Protein AF-A0A3S0JAX7-F1 (afdb_monomer)

Radius of gyration: 21.31 Å; Cα contacts (8 Å, |Δi|>4): 823; chains: 1; bounding box: 69×50×55 Å

Solvent-accessible surface area (backbone atoms only — not comparable to full-atom values): 21102 Å² total; per-residue (Å²): 128,45,33,40,36,32,31,31,74,52,94,52,44,36,32,49,53,45,54,50,56,38,47,78,67,70,33,47,42,36,38,40,28,43,90,82,58,85,58,83,87,67,61,62,89,82,48,47,76,44,74,43,71,87,46,42,70,60,46,47,54,48,42,56,72,79,53,69,55,93,81,72,36,63,38,48,38,38,44,32,70,82,25,37,41,43,25,19,41,37,15,55,78,67,73,36,67,64,44,56,35,67,33,37,52,48,40,56,27,47,55,51,44,49,53,55,32,56,78,69,72,44,55,49,65,61,66,48,65,40,38,46,92,41,50,70,72,36,53,75,57,47,76,80,56,60,71,41,27,30,38,29,51,23,40,64,56,95,69,59,73,56,44,72,18,76,43,72,68,52,42,48,56,49,49,52,53,50,30,51,43,51,73,65,60,65,82,74,74,67,56,58,42,32,32,42,27,35,58,82,75,61,54,39,32,42,40,38,25,46,50,51,38,62,52,42,60,30,31,53,36,62,48,90,73,85,60,90,44,71,30,32,40,27,35,68,62,100,56,55,74,67,31,46,49,46,40,50,52,53,49,39,53,51,30,60,77,50,53,50,56,50,46,39,32,27,32,38,31,35,36,40,96,63,42,53,25,55,70,46,59,39,80,31,47,50,52,54,60,53,48,55,32,22,28,51,6,49,68,42,51,56,61,60,43,45,53,29,48,59,74,71,39,87,69,88,80,66,94,65,92,68,62,80,33,50,17,36,37,41,45,43,45,71,84,51,95,66,97,76,80,54,93,54,69,53,76,51,74,64,90,53,42,40,34,41,38,23,56,43,78,35,79,97,66,41,26,45,25,40,43,35,41,33,40,51,87,60,83,68,56,61,56,50,56,52,51,65,74,74,105

pLDDT: mean 90.85, std 11.21, range [41.59, 98.44]

Structure (mmCIF, N/CA/C/O backbone):
data_AF-A0A3S0JAX7-F1
#
_entry.id   AF-A0A3S0JAX7-F1
#
loop_
_atom_site.group_PDB
_atom_site.id
_atom_site.type_symbol
_atom_site.label_atom_id
_atom_site.label_alt_id
_atom_site.label_comp_id
_atom_site.label_asym_id
_atom_site.label_entity_id
_atom_site.label_seq_id
_atom_site.pdbx_PDB_ins_code
_atom_site.Cartn_x
_atom_site.Cartn_y
_atom_site.Cartn_z
_atom_site.occupancy
_atom_site.B_iso_or_equiv
_atom_site.auth_seq_id
_atom_site.auth_comp_id
_atom_site.auth_asym_id
_atom_site.auth_atom_id
_atom_site.pdbx_PDB_model_num
ATOM 1 N N . MET A 1 1 ? -13.332 -3.221 27.234 1.00 86.69 1 MET A N 1
ATOM 2 C CA . MET A 1 1 ? -13.537 -2.504 25.952 1.00 86.69 1 MET A CA 1
ATOM 3 C C . MET A 1 1 ? -12.574 -3.074 24.929 1.00 86.69 1 MET A C 1
ATOM 5 O O . MET A 1 1 ? -11.534 -3.573 25.334 1.00 86.69 1 MET A O 1
ATOM 9 N N . THR A 1 2 ? -12.922 -3.051 23.645 1.00 96.31 2 THR A N 1
ATOM 10 C CA . THR A 1 2 ? -12.018 -3.501 22.576 1.00 96.31 2 THR A CA 1
ATOM 11 C C . THR A 1 2 ? -10.937 -2.451 22.330 1.00 96.31 2 THR A C 1
ATOM 13 O O . THR A 1 2 ? -11.245 -1.258 22.283 1.00 96.31 2 THR A O 1
ATOM 16 N N . ARG A 1 3 ? -9.683 -2.893 22.185 1.00 97.88 3 ARG A N 1
ATOM 17 C CA . ARG A 1 3 ? -8.529 -2.031 21.902 1.00 97.88 3 ARG A CA 1
ATOM 18 C C . ARG A 1 3 ? -7.936 -2.374 20.542 1.00 97.88 3 ARG A C 1
ATOM 20 O O . ARG A 1 3 ? -7.618 -3.530 20.279 1.00 97.88 3 ARG A O 1
ATOM 27 N N . LEU A 1 4 ? -7.782 -1.366 19.693 1.00 98.44 4 LEU A N 1
ATOM 28 C CA . LEU A 1 4 ? -7.120 -1.455 18.402 1.00 98.44 4 LEU A CA 1
ATOM 29 C C . LEU A 1 4 ? -5.687 -0.931 18.516 1.00 98.44 4 LEU A C 1
ATOM 31 O O . LEU A 1 4 ? -5.463 0.234 18.832 1.00 98.44 4 LEU A O 1
ATOM 35 N N . ILE A 1 5 ? -4.732 -1.794 18.206 1.00 98.12 5 ILE A N 1
ATOM 36 C CA . ILE A 1 5 ? -3.325 -1.466 18.027 1.00 98.12 5 ILE A CA 1
ATOM 37 C C . ILE A 1 5 ? -3.088 -1.221 16.539 1.00 98.12 5 ILE A C 1
ATOM 39 O O . ILE A 1 5 ? -3.262 -2.121 15.713 1.00 98.12 5 ILE A O 1
ATOM 43 N N . VAL A 1 6 ? -2.689 -0.002 16.195 1.00 97.19 6 VAL A N 1
ATOM 44 C CA . VAL A 1 6 ? -2.275 0.367 14.840 1.00 97.19 6 VAL A CA 1
ATOM 45 C C . VAL A 1 6 ? -0.754 0.442 14.826 1.00 97.19 6 VAL A C 1
ATOM 47 O O . VAL A 1 6 ? -0.167 1.377 15.370 1.00 97.19 6 VAL A O 1
ATOM 50 N N . ILE A 1 7 ? -0.104 -0.554 14.225 1.00 95.50 7 ILE A N 1
ATOM 51 C CA . ILE A 1 7 ? 1.356 -0.586 14.114 1.00 95.50 7 ILE A CA 1
ATOM 52 C C . ILE A 1 7 ? 1.760 0.190 12.870 1.00 95.50 7 ILE A C 1
ATOM 54 O O . ILE A 1 7 ? 1.552 -0.255 11.744 1.00 95.50 7 ILE A O 1
ATOM 58 N N . GLY A 1 8 ? 2.331 1.366 13.075 1.00 90.12 8 GLY A N 1
ATOM 59 C CA . GLY A 1 8 ? 2.685 2.293 12.023 1.00 90.12 8 GLY A CA 1
ATOM 60 C C . GLY A 1 8 ? 1.488 3.065 11.491 1.00 90.12 8 GLY A C 1
ATOM 61 O O . GLY A 1 8 ? 0.476 2.504 11.071 1.00 90.12 8 GLY A O 1
ATOM 62 N N . ALA A 1 9 ? 1.642 4.382 11.423 1.00 89.62 9 ALA A N 1
ATOM 63 C CA . ALA A 1 9 ? 0.640 5.266 10.855 1.00 89.62 9 ALA A CA 1
ATOM 64 C C . ALA A 1 9 ? 1.294 6.399 10.062 1.00 89.62 9 ALA A C 1
ATOM 66 O O . ALA A 1 9 ? 2.471 6.719 10.229 1.00 89.62 9 ALA A O 1
ATOM 67 N N . ARG A 1 10 ? 0.517 7.017 9.176 1.00 87.50 10 ARG A N 1
ATOM 68 C CA . ARG A 1 10 ? 0.894 8.221 8.435 1.00 87.50 10 ARG A CA 1
ATOM 69 C C . ARG A 1 10 ? 0.075 9.409 8.925 1.00 87.50 10 ARG A C 1
ATOM 71 O O . ARG A 1 10 ? -1.023 9.258 9.448 1.00 87.50 10 ARG A O 1
ATOM 78 N N . LYS A 1 11 ? 0.579 10.616 8.667 1.00 87.81 11 LYS A N 1
ATOM 79 C CA . LYS A 1 11 ? -0.087 11.877 9.041 1.00 87.81 11 LYS A CA 1
ATOM 80 C C . LYS A 1 11 ? -1.266 12.260 8.138 1.00 87.81 11 LYS A C 1
ATOM 82 O O . LYS A 1 11 ? -1.762 13.374 8.229 1.00 87.81 11 LYS A O 1
ATOM 87 N N . THR A 1 12 ? -1.638 11.403 7.189 1.00 87.12 12 THR A N 1
ATOM 88 C CA . THR A 1 12 ? -2.591 11.715 6.113 1.00 87.12 12 THR A CA 1
ATOM 89 C C . THR A 1 12 ? -3.317 10.456 5.647 1.00 87.12 12 THR A C 1
ATOM 91 O O . THR A 1 12 ? -2.840 9.346 5.897 1.00 87.12 12 THR A O 1
ATOM 94 N N . GLY A 1 13 ? -4.417 10.642 4.912 1.00 88.56 13 GLY A N 1
ATOM 95 C CA . GLY A 1 13 ? -5.135 9.573 4.216 1.00 88.56 13 GLY A CA 1
ATOM 96 C C . GLY A 1 13 ? -5.692 8.514 5.163 1.00 88.56 13 GLY A C 1
ATOM 97 O O . GLY A 1 13 ? -6.095 8.814 6.290 1.00 88.56 13 GLY A O 1
ATOM 98 N N . THR A 1 14 ? -5.667 7.264 4.713 1.00 92.50 14 THR A N 1
ATOM 99 C CA . THR A 1 14 ? -6.318 6.134 5.382 1.00 92.50 14 THR A CA 1
ATOM 100 C C . THR A 1 14 ? -5.866 5.870 6.818 1.00 92.50 14 THR A C 1
ATOM 102 O O . THR A 1 14 ? -6.670 5.392 7.610 1.00 92.50 14 THR A O 1
ATOM 105 N N . SER A 1 15 ? -4.636 6.220 7.220 1.00 92.62 15 SER A N 1
ATOM 106 C CA . SER A 1 15 ? -4.236 6.097 8.634 1.00 92.62 15 SER A CA 1
ATOM 107 C C . SER A 1 15 ? -5.108 6.953 9.559 1.00 92.62 15 SER A C 1
ATOM 109 O O . SER A 1 15 ? -5.515 6.489 10.621 1.00 92.62 15 SER A O 1
ATOM 111 N N . LEU A 1 16 ? -5.435 8.182 9.142 1.00 93.88 16 LEU A N 1
ATOM 112 C CA . LEU A 1 16 ? -6.337 9.053 9.898 1.00 93.88 16 LEU A CA 1
ATOM 113 C C . LEU A 1 16 ? -7.771 8.518 9.863 1.00 93.88 16 LEU A C 1
ATOM 115 O O . LEU A 1 16 ? -8.454 8.525 10.884 1.00 93.88 16 LEU A O 1
ATOM 119 N N . ALA A 1 17 ? -8.216 8.034 8.698 1.00 94.88 17 ALA A N 1
ATOM 120 C CA . ALA A 1 17 ? -9.555 7.475 8.529 1.00 94.88 17 ALA A CA 1
ATOM 121 C C . ALA A 1 17 ? -9.777 6.238 9.412 1.00 94.88 17 ALA A C 1
ATOM 123 O O . ALA A 1 17 ? -10.813 6.143 10.062 1.00 94.88 17 ALA A O 1
ATOM 124 N N . LEU A 1 18 ? -8.789 5.340 9.488 1.00 97.12 18 LEU A N 1
ATOM 125 C CA . LEU A 1 18 ? -8.823 4.138 10.319 1.00 97.12 18 LEU A CA 1
ATOM 126 C C . LEU A 1 18 ? -8.929 4.473 11.807 1.00 97.12 18 LEU A C 1
ATOM 128 O O . LEU A 1 18 ? -9.793 3.930 12.492 1.00 97.12 18 LEU A O 1
ATOM 132 N N . VAL A 1 19 ? -8.081 5.381 12.301 1.00 97.06 19 VAL A N 1
ATOM 133 C CA . VAL A 1 19 ? -8.110 5.796 13.711 1.00 97.06 19 VAL A CA 1
ATOM 134 C C . VAL A 1 19 ? -9.432 6.484 14.044 1.00 97.06 19 VAL A C 1
ATOM 136 O O . VAL A 1 19 ? -10.067 6.121 15.028 1.00 97.06 19 VAL A O 1
ATOM 139 N N . ARG A 1 20 ? -9.900 7.411 13.199 1.00 96.62 20 ARG A N 1
ATOM 140 C CA . ARG A 1 20 ? -11.193 8.081 13.398 1.00 96.62 20 ARG A CA 1
ATOM 141 C C . ARG A 1 20 ? -12.352 7.082 13.429 1.00 96.62 20 ARG A C 1
ATOM 143 O O . ARG A 1 20 ? -13.120 7.091 14.379 1.00 96.62 20 ARG A O 1
ATOM 150 N N . ALA A 1 21 ? -12.427 6.171 12.458 1.00 97.38 21 ALA A N 1
ATOM 151 C CA . ALA A 1 21 ? -13.482 5.160 12.408 1.00 97.38 21 ALA A CA 1
ATOM 152 C C . ALA A 1 21 ? -13.450 4.209 13.619 1.00 97.38 21 ALA A C 1
ATOM 154 O O . ALA A 1 21 ? -14.496 3.741 14.069 1.00 97.38 21 ALA A O 1
ATOM 155 N N . ALA A 1 22 ? -12.267 3.926 14.173 1.00 97.88 22 ALA A N 1
ATOM 156 C CA . ALA A 1 22 ? -12.137 3.162 15.409 1.00 97.88 22 ALA A CA 1
ATOM 157 C C . ALA A 1 22 ? -12.678 3.938 16.625 1.00 97.88 22 ALA A C 1
ATOM 159 O O . ALA A 1 22 ? -13.433 3.369 17.417 1.00 97.88 22 ALA A O 1
ATOM 160 N N . LEU A 1 23 ? -12.355 5.229 16.744 1.00 97.56 23 LEU A N 1
ATOM 161 C CA . LEU A 1 23 ? -12.862 6.102 17.811 1.00 97.56 23 LEU A CA 1
ATOM 162 C C . LEU A 1 23 ? -14.383 6.299 17.725 1.00 97.56 23 LEU A C 1
ATOM 164 O O . LEU A 1 23 ? -15.066 6.181 18.740 1.00 97.56 23 LEU A O 1
ATOM 168 N N . ASP A 1 24 ? -14.932 6.489 16.522 1.00 97.12 24 ASP A N 1
ATOM 169 C CA . ASP A 1 24 ? -16.382 6.605 16.289 1.00 97.12 24 ASP A CA 1
ATOM 170 C C . ASP A 1 24 ? -17.137 5.336 16.735 1.00 97.12 24 ASP A C 1
ATOM 172 O O . ASP A 1 24 ? -18.302 5.384 17.131 1.00 97.12 24 ASP A O 1
ATOM 176 N N . ARG A 1 25 ? -16.454 4.184 16.726 1.00 96.25 25 ARG A N 1
ATOM 177 C CA . ARG A 1 25 ? -16.943 2.890 17.232 1.00 96.25 25 ARG A CA 1
ATOM 178 C C . ARG A 1 25 ? -16.630 2.655 18.713 1.00 96.25 25 ARG A C 1
ATOM 180 O O . ARG A 1 25 ? -16.812 1.536 19.195 1.00 96.25 25 ARG A O 1
ATOM 187 N N . GLN A 1 26 ? -16.159 3.679 19.423 1.00 96.75 26 GLN A N 1
ATOM 188 C CA . GLN A 1 26 ? -15.791 3.639 20.841 1.00 96.75 26 GLN A CA 1
ATOM 189 C C . GLN A 1 26 ? -14.698 2.600 21.158 1.00 96.75 26 GLN A C 1
ATOM 191 O O . GLN A 1 26 ? -14.662 2.027 22.251 1.00 96.75 26 GLN A O 1
ATOM 196 N N . LEU A 1 27 ? -13.805 2.331 20.198 1.00 97.62 27 LEU A N 1
ATOM 197 C CA . LEU A 1 27 ? -12.612 1.523 20.437 1.00 97.62 27 LEU A CA 1
ATOM 198 C C . LEU A 1 27 ? -11.547 2.372 21.131 1.00 97.62 27 LEU A C 1
ATOM 200 O O . LEU A 1 27 ? -11.357 3.541 20.803 1.00 97.62 27 LEU A O 1
ATOM 204 N N . GLN A 1 28 ? -10.799 1.759 22.045 1.00 97.75 28 GLN A N 1
ATOM 205 C CA . GLN A 1 28 ? -9.539 2.348 22.498 1.00 97.75 28 GLN A CA 1
ATOM 206 C C . GLN A 1 28 ? -8.501 2.180 21.390 1.00 97.75 28 GLN A C 1
ATOM 208 O O . GLN A 1 28 ? -8.434 1.106 20.791 1.00 97.75 28 GLN A O 1
ATOM 213 N N . VAL A 1 29 ? -7.693 3.203 21.118 1.00 98.12 29 VAL A N 1
ATOM 214 C CA . VAL A 1 29 ? -6.692 3.154 20.047 1.00 98.12 29 VAL A CA 1
ATOM 215 C C . VAL A 1 29 ? -5.307 3.439 20.608 1.00 98.12 29 VAL A C 1
ATOM 217 O O . VAL A 1 29 ? -5.091 4.476 21.234 1.00 98.12 29 VAL A O 1
ATOM 220 N N . THR A 1 30 ? -4.371 2.537 20.321 1.00 97.19 30 THR A N 1
ATOM 221 C CA . THR A 1 30 ? -2.939 2.741 20.546 1.00 97.19 30 THR A CA 1
ATOM 222 C C . THR A 1 30 ? -2.224 2.683 19.202 1.00 97.19 30 THR A C 1
ATOM 224 O O . THR A 1 30 ? -2.366 1.716 18.453 1.00 97.19 30 THR A O 1
ATOM 227 N N . VAL A 1 31 ? -1.447 3.710 18.881 1.00 96.31 31 VAL A N 1
ATOM 228 C CA . VAL A 1 31 ? -0.581 3.754 17.706 1.00 96.31 31 VAL A CA 1
ATOM 229 C C . VAL A 1 31 ? 0.843 3.460 18.155 1.00 96.31 31 VAL A C 1
ATOM 231 O O . VAL A 1 31 ? 1.436 4.238 18.899 1.00 96.31 31 VAL A O 1
ATOM 234 N N . ILE A 1 32 ? 1.396 2.346 17.684 1.00 94.56 32 ILE A N 1
ATOM 235 C CA . ILE A 1 32 ? 2.801 1.997 17.908 1.00 94.56 32 ILE A CA 1
ATOM 236 C C . ILE A 1 32 ? 3.584 2.444 16.685 1.00 94.5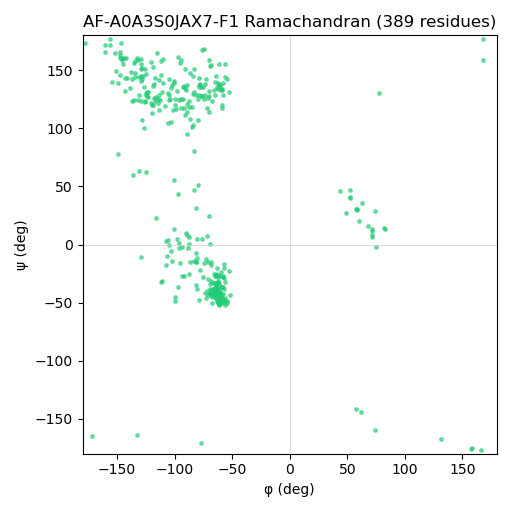6 32 ILE A C 1
ATOM 238 O O . ILE A 1 32 ? 3.257 2.051 15.568 1.00 94.56 32 ILE A O 1
ATOM 242 N N . SER A 1 33 ? 4.610 3.260 16.872 1.00 87.94 33 SER A N 1
ATOM 243 C CA . SER A 1 33 ? 5.421 3.774 15.774 1.00 87.94 33 SER A CA 1
ATOM 244 C C . SER A 1 33 ? 6.909 3.615 16.049 1.00 87.94 33 SER A C 1
ATOM 246 O O . SER A 1 33 ? 7.329 3.485 17.198 1.00 87.94 33 SER A O 1
ATOM 248 N N . GLY A 1 34 ? 7.715 3.639 14.990 1.00 82.50 34 GLY A N 1
ATOM 249 C CA . GLY A 1 34 ? 9.163 3.568 15.135 1.00 82.50 34 GLY A CA 1
ATOM 250 C C . GLY A 1 34 ? 9.766 4.883 15.655 1.00 82.50 34 GLY A C 1
ATOM 251 O O . GLY A 1 34 ? 9.122 5.937 15.591 1.00 82.50 34 GLY A O 1
ATOM 252 N N . PRO A 1 35 ? 11.049 4.880 16.067 1.00 72.00 35 PRO A N 1
ATOM 253 C CA . PRO A 1 35 ? 11.781 6.060 16.559 1.00 72.00 35 PRO A CA 1
ATOM 254 C C . PRO A 1 35 ? 11.761 7.281 15.636 1.00 72.00 35 PRO A C 1
ATOM 256 O O . PRO A 1 35 ? 11.960 8.407 16.083 1.00 72.00 35 PRO A O 1
ATOM 259 N N . ASN A 1 36 ? 11.520 7.061 14.345 1.00 73.50 36 ASN A N 1
ATOM 260 C CA . ASN A 1 36 ? 11.581 8.088 13.307 1.00 73.50 36 ASN A CA 1
ATOM 261 C C . ASN A 1 36 ? 10.196 8.570 12.854 1.00 73.50 36 ASN A C 1
ATOM 263 O O . ASN A 1 36 ? 10.097 9.517 12.073 1.00 73.50 36 ASN A O 1
ATOM 267 N N . ASP A 1 37 ? 9.128 7.942 13.340 1.00 77.88 37 ASP A N 1
ATOM 268 C CA . ASP A 1 37 ? 7.765 8.306 12.985 1.00 77.88 37 ASP A CA 1
ATOM 269 C C . ASP A 1 37 ? 7.295 9.471 13.863 1.00 77.88 37 ASP A C 1
ATOM 271 O O . ASP A 1 37 ? 6.951 9.328 15.035 1.00 77.88 37 ASP A O 1
ATOM 275 N N . LEU A 1 38 ? 7.282 10.669 13.283 1.00 81.94 38 LEU A N 1
ATOM 276 C CA . LEU A 1 38 ? 6.897 11.892 13.987 1.00 81.94 38 LEU A CA 1
ATOM 277 C C . LEU A 1 38 ? 5.371 12.065 14.012 1.00 81.94 38 LEU A C 1
ATOM 279 O O . LEU A 1 38 ? 4.824 12.825 13.210 1.00 81.94 38 LEU A O 1
ATOM 283 N N . LEU A 1 39 ? 4.682 11.373 14.920 1.00 86.31 39 LEU A N 1
ATOM 284 C CA . LEU A 1 39 ? 3.211 11.379 15.016 1.00 86.31 39 LEU A CA 1
ATOM 285 C C . LEU A 1 39 ? 2.631 12.343 16.068 1.00 86.31 39 LEU A C 1
ATOM 287 O O . LEU A 1 39 ? 1.416 12.396 16.251 1.00 86.31 39 LEU A O 1
ATOM 291 N N . GLN A 1 40 ? 3.470 13.147 16.726 1.00 83.56 40 GLN A N 1
ATOM 292 C CA . GLN A 1 40 ? 3.010 14.123 17.715 1.00 83.56 40 GLN A CA 1
ATOM 293 C C . GLN A 1 40 ? 2.006 15.114 17.104 1.00 83.56 40 GLN A C 1
ATOM 295 O O . GLN A 1 40 ? 2.281 15.725 16.070 1.00 83.56 40 GLN A O 1
ATOM 300 N N . GLY A 1 41 ? 0.848 15.273 17.753 1.00 85.75 41 GLY A N 1
ATOM 301 C CA . GLY A 1 41 ? -0.218 16.186 17.319 1.00 85.75 41 GLY A CA 1
ATOM 302 C C . GLY A 1 41 ? -0.976 15.747 16.060 1.00 85.75 41 GLY A C 1
ATOM 303 O O . GLY A 1 41 ? -1.759 16.527 15.529 1.00 85.75 41 GLY A O 1
ATOM 304 N N . VAL A 1 42 ? -0.741 14.526 15.564 1.00 90.44 42 VAL A N 1
ATOM 305 C CA . VAL A 1 42 ? -1.454 13.974 14.399 1.00 90.44 42 VAL A CA 1
ATOM 306 C C . VAL A 1 42 ? -2.829 13.434 14.786 1.00 90.44 42 VAL A C 1
ATOM 308 O O . VAL A 1 42 ? -3.779 13.577 14.019 1.00 90.44 42 VAL A O 1
ATOM 311 N N . PHE A 1 43 ? -2.929 12.808 15.958 1.00 93.94 43 PHE A N 1
ATOM 312 C CA . PHE A 1 43 ? -4.146 12.166 16.448 1.00 93.94 43 PHE A CA 1
ATOM 313 C C . PHE A 1 43 ? -4.738 12.914 17.653 1.00 93.94 43 PHE A C 1
ATOM 315 O O . PHE A 1 43 ? -4.006 13.651 18.322 1.00 93.94 43 PHE A O 1
ATOM 322 N N . PRO A 1 44 ? -6.044 12.739 17.933 1.00 93.69 44 PRO A N 1
ATOM 323 C CA . PRO A 1 44 ? -6.681 13.280 19.132 1.00 93.69 44 PRO A CA 1
ATOM 324 C C . PRO A 1 44 ? -6.004 12.818 20.436 1.00 93.69 44 PRO A C 1
ATOM 326 O O . PRO A 1 44 ? -5.393 11.746 20.446 1.00 93.69 44 PRO A O 1
ATOM 329 N N . PRO A 1 45 ? -6.128 13.577 21.544 1.00 93.94 45 PRO A N 1
ATOM 330 C CA . PRO A 1 45 ? -5.474 13.257 22.816 1.00 93.94 45 PRO A CA 1
ATOM 331 C C . PRO A 1 45 ? -5.852 11.899 23.419 1.00 93.94 45 PRO A C 1
ATOM 333 O O . PRO A 1 45 ? -5.079 11.359 24.204 1.00 93.94 45 PRO A O 1
ATOM 336 N N . GLU A 1 46 ? -7.021 11.344 23.084 1.00 95.06 46 GLU A N 1
ATOM 337 C CA . GLU A 1 46 ? -7.424 10.010 23.543 1.00 95.06 46 GLU A CA 1
ATOM 338 C C . GLU A 1 46 ? -6.672 8.851 22.865 1.00 95.06 46 GLU A C 1
ATOM 340 O O . GLU A 1 46 ? -6.767 7.713 23.326 1.00 95.06 46 GLU A O 1
ATOM 345 N N . VAL A 1 47 ? -5.936 9.114 21.780 1.00 96.94 47 VAL A N 1
ATOM 346 C CA . VAL A 1 47 ? -5.116 8.109 21.098 1.00 96.94 47 VAL A CA 1
ATOM 347 C C . VAL A 1 47 ? -3.766 8.012 21.792 1.00 96.94 47 VAL A C 1
ATOM 349 O O . VAL A 1 47 ? -2.981 8.959 21.806 1.00 96.94 47 VAL A O 1
ATOM 352 N N . GLU A 1 48 ? -3.468 6.835 22.328 1.00 95.69 48 GLU A N 1
ATOM 353 C CA . GLU A 1 48 ? -2.166 6.556 22.920 1.00 95.69 48 GLU A CA 1
ATOM 354 C C . GLU A 1 48 ? -1.129 6.382 21.805 1.00 95.69 48 GLU A C 1
ATOM 356 O O . GLU A 1 48 ? -1.312 5.561 20.911 1.00 95.69 48 GLU A O 1
ATOM 361 N N . ILE A 1 49 ? -0.037 7.146 21.834 1.00 94.38 49 ILE A N 1
ATOM 362 C CA . ILE A 1 49 ? 1.049 7.033 20.853 1.00 94.38 49 ILE A CA 1
ATOM 363 C C . ILE A 1 49 ? 2.294 6.542 21.579 1.00 94.38 49 ILE A C 1
ATOM 365 O O . ILE A 1 49 ? 2.774 7.199 22.503 1.00 94.38 49 ILE A O 1
ATOM 369 N N . VAL A 1 50 ? 2.831 5.407 21.138 1.00 92.25 50 VAL A N 1
ATOM 370 C CA . VAL A 1 50 ? 3.987 4.762 21.764 1.00 92.25 50 VAL A CA 1
ATOM 371 C C . VAL A 1 50 ? 5.088 4.591 20.735 1.00 92.25 50 VAL A C 1
ATOM 373 O O . VAL A 1 50 ? 4.863 4.100 19.630 1.00 92.25 50 VAL A O 1
ATOM 376 N N . ASN A 1 51 ? 6.296 4.996 21.114 1.00 89.44 51 ASN A N 1
ATOM 377 C CA . ASN A 1 51 ? 7.479 4.800 20.298 1.00 89.44 51 ASN A CA 1
ATOM 378 C C . ASN A 1 51 ? 8.241 3.565 20.785 1.00 89.44 51 ASN A C 1
ATOM 380 O O . ASN A 1 51 ? 8.706 3.554 21.925 1.00 89.44 51 ASN A O 1
ATOM 384 N N . LEU A 1 52 ? 8.348 2.536 19.946 1.00 84.38 52 LEU A N 1
ATOM 385 C CA . LEU A 1 52 ? 8.981 1.265 20.302 1.00 84.38 52 LEU A CA 1
ATOM 386 C C . LEU A 1 52 ? 9.958 0.807 19.227 1.00 84.38 52 LEU A C 1
ATOM 388 O O . LEU A 1 52 ? 9.881 1.207 18.064 1.00 84.38 52 LEU A O 1
ATOM 392 N N . GLN A 1 53 ? 10.861 -0.091 19.623 1.00 74.94 53 GLN A N 1
ATOM 393 C CA . GLN A 1 53 ? 11.561 -0.925 18.656 1.00 74.94 53 GLN A CA 1
ATOM 394 C C . GLN A 1 53 ? 10.543 -1.763 17.886 1.00 74.94 53 GLN A C 1
ATOM 396 O O . GLN A 1 53 ? 9.618 -2.337 18.458 1.00 74.94 53 GLN A O 1
ATOM 401 N N . THR A 1 54 ? 10.716 -1.811 16.575 1.00 75.75 54 THR A N 1
ATOM 402 C CA . THR A 1 54 ? 9.739 -2.354 15.633 1.00 75.75 54 THR A CA 1
ATOM 403 C C . THR A 1 54 ? 10.061 -3.803 15.266 1.00 75.75 54 THR A C 1
ATOM 405 O O . THR A 1 54 ? 9.956 -4.200 14.113 1.00 75.75 54 THR A O 1
ATOM 408 N N . GLU A 1 55 ? 10.417 -4.589 16.285 1.00 88.50 55 GLU A N 1
ATOM 409 C CA . GLU A 1 55 ? 10.582 -6.045 16.223 1.00 88.50 55 GLU A CA 1
ATOM 410 C C . GLU A 1 55 ? 9.388 -6.730 16.897 1.00 88.50 55 GLU A C 1
ATOM 412 O O . GLU A 1 55 ? 8.885 -6.250 17.918 1.00 88.50 55 GLU A O 1
ATOM 417 N N . ALA A 1 56 ? 8.934 -7.859 16.344 1.00 93.12 56 ALA A N 1
ATOM 418 C CA . ALA A 1 56 ? 7.693 -8.507 16.777 1.00 93.12 56 ALA A CA 1
ATOM 419 C C . ALA A 1 56 ? 7.710 -8.872 18.268 1.00 93.12 56 ALA A C 1
ATOM 421 O O . ALA A 1 56 ? 6.792 -8.499 18.997 1.00 93.12 56 ALA A O 1
ATOM 422 N N . ASP A 1 57 ? 8.783 -9.508 18.741 1.00 94.94 57 ASP A N 1
ATOM 423 C CA . ASP A 1 57 ? 8.896 -9.969 20.129 1.00 94.94 57 ASP A CA 1
ATOM 424 C C . ASP A 1 57 ? 8.877 -8.806 21.131 1.00 94.94 57 ASP A C 1
ATOM 426 O O . ASP A 1 57 ? 8.257 -8.904 22.191 1.00 94.94 57 ASP A O 1
ATOM 430 N N . ALA A 1 58 ? 9.504 -7.677 20.781 1.00 93.19 58 ALA A N 1
ATOM 431 C CA . ALA A 1 58 ? 9.521 -6.478 21.615 1.00 93.19 58 ALA A CA 1
ATOM 432 C C . ALA A 1 58 ? 8.120 -5.859 21.730 1.00 93.19 58 ALA A C 1
ATOM 434 O O . ALA A 1 58 ? 7.671 -5.529 22.830 1.00 93.19 58 ALA A O 1
ATOM 435 N N . VAL A 1 59 ? 7.402 -5.754 20.607 1.00 95.50 59 VAL A N 1
ATOM 436 C CA . VAL A 1 59 ? 6.020 -5.256 20.589 1.00 95.50 59 VAL A CA 1
ATOM 437 C C . VAL A 1 59 ? 5.089 -6.198 21.357 1.00 95.50 59 VAL A C 1
ATOM 439 O O . VAL A 1 59 ? 4.274 -5.738 22.153 1.00 95.50 59 VAL A O 1
ATOM 442 N N . VAL A 1 60 ? 5.223 -7.512 21.172 1.00 97.00 60 VAL A N 1
ATOM 443 C CA . VAL A 1 60 ? 4.418 -8.526 21.871 1.00 97.00 60 VAL A CA 1
ATOM 444 C C . VAL A 1 60 ? 4.661 -8.496 23.378 1.00 97.00 60 VAL A C 1
ATOM 446 O O . VAL A 1 60 ? 3.699 -8.526 24.148 1.00 97.00 60 VAL A O 1
ATOM 449 N N . ALA A 1 61 ? 5.921 -8.416 23.814 1.00 95.56 61 ALA A N 1
ATOM 450 C CA . ALA A 1 61 ? 6.266 -8.305 25.228 1.00 95.56 61 ALA A CA 1
ATOM 451 C C . ALA A 1 61 ? 5.661 -7.039 25.849 1.00 95.56 61 ALA A C 1
ATOM 453 O O . ALA A 1 61 ? 5.027 -7.114 26.901 1.00 95.56 61 ALA A O 1
ATOM 454 N N . TRP A 1 62 ? 5.781 -5.902 25.158 1.00 95.81 62 TRP A N 1
ATOM 455 C CA . TRP A 1 62 ? 5.197 -4.642 25.605 1.00 95.81 62 TRP A CA 1
ATOM 456 C C . TR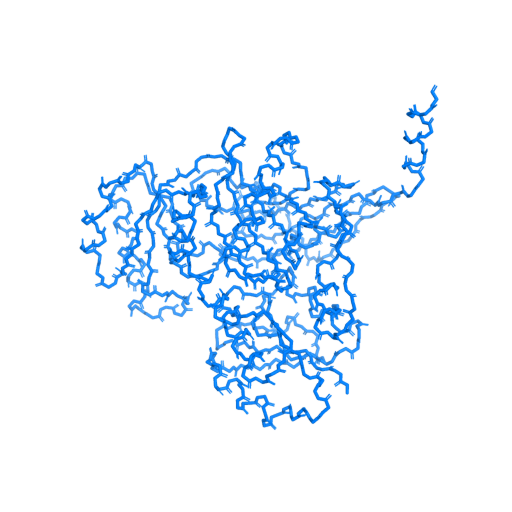P A 1 62 ? 3.667 -4.715 25.705 1.00 95.81 62 TRP A C 1
ATOM 458 O O . TRP A 1 62 ? 3.104 -4.339 26.731 1.00 95.81 62 TRP A O 1
ATOM 468 N N . LEU A 1 63 ? 2.991 -5.269 24.690 1.00 96.69 63 LEU A N 1
ATOM 469 C CA . LEU A 1 63 ? 1.532 -5.429 24.686 1.00 96.69 63 LEU A CA 1
ATOM 470 C C . LEU A 1 63 ? 1.044 -6.327 25.827 1.00 96.69 63 LEU A C 1
ATOM 472 O O . LEU A 1 63 ? 0.038 -6.007 26.454 1.00 96.69 63 LEU A O 1
ATOM 476 N N . ARG A 1 64 ? 1.752 -7.423 26.128 1.00 95.88 64 ARG A N 1
ATOM 477 C CA . ARG A 1 64 ? 1.403 -8.315 27.248 1.00 95.88 64 ARG A CA 1
ATOM 478 C C . ARG A 1 64 ? 1.519 -7.626 28.608 1.00 95.88 64 ARG A C 1
ATOM 480 O O . ARG A 1 64 ? 0.713 -7.917 29.486 1.00 95.88 64 ARG A O 1
ATOM 487 N N . ASP A 1 65 ? 2.498 -6.742 28.764 1.00 96.12 65 ASP A N 1
ATOM 488 C CA . ASP A 1 65 ? 2.757 -6.014 30.008 1.00 96.12 65 ASP A CA 1
ATOM 489 C C . ASP A 1 65 ? 1.797 -4.823 30.199 1.00 96.12 65 ASP A C 1
ATOM 491 O O . ASP A 1 65 ? 1.170 -4.680 31.246 1.00 96.12 65 ASP A O 1
ATOM 495 N N . HIS A 1 66 ? 1.611 -4.001 29.162 1.00 95.56 66 HIS A N 1
ATOM 496 C CA . HIS A 1 66 ? 0.865 -2.739 29.254 1.00 95.56 66 HIS A CA 1
ATOM 497 C C . HIS A 1 66 ? -0.626 -2.886 28.932 1.00 95.56 66 HIS A C 1
ATOM 499 O O . HIS A 1 66 ? -1.452 -2.105 29.415 1.00 95.56 66 HIS A O 1
ATOM 505 N N . HIS A 1 67 ? -0.998 -3.876 28.115 1.00 94.56 67 HIS A N 1
ATOM 506 C CA . HIS A 1 67 ? -2.383 -4.147 27.724 1.00 94.56 67 HIS A CA 1
ATOM 507 C C . HIS A 1 67 ? -2.756 -5.633 27.894 1.00 94.56 67 HIS A C 1
ATOM 509 O O . HIS A 1 67 ? -3.094 -6.292 26.905 1.00 94.56 67 HIS A O 1
ATOM 515 N N . PRO A 1 68 ? -2.745 -6.176 29.131 1.00 91.56 68 PRO A N 1
ATOM 516 C CA . PRO A 1 68 ? -3.213 -7.535 29.388 1.00 91.56 68 PRO A CA 1
ATOM 517 C C . PRO A 1 68 ? -4.627 -7.755 28.837 1.00 91.56 68 PRO A C 1
ATOM 519 O O . PRO A 1 68 ? -5.532 -6.960 29.095 1.00 91.56 68 PRO A O 1
ATOM 522 N N . ASP A 1 69 ? -4.822 -8.848 28.097 1.00 93.94 69 ASP A N 1
ATOM 523 C CA . ASP A 1 69 ? -6.049 -9.082 27.328 1.00 93.94 69 ASP A CA 1
ATOM 524 C C . ASP A 1 69 ? -6.737 -10.426 27.654 1.00 93.94 69 ASP A C 1
ATOM 526 O O . ASP A 1 69 ? -6.873 -11.292 26.784 1.00 93.94 69 ASP A O 1
ATOM 530 N N . PRO A 1 70 ? -7.192 -10.640 28.906 1.00 91.00 70 PRO A N 1
ATOM 531 C CA . PRO A 1 70 ? -7.856 -11.888 29.297 1.00 91.00 70 PRO A CA 1
ATOM 532 C C . PRO A 1 70 ? -9.173 -12.124 28.537 1.00 91.00 70 PRO A C 1
ATOM 534 O O . PRO A 1 70 ? -9.573 -13.267 28.328 1.00 91.00 70 PRO A O 1
ATOM 537 N N . ASP A 1 71 ? -9.818 -11.047 28.077 1.00 91.94 71 ASP A N 1
ATOM 538 C CA . ASP A 1 71 ? -11.091 -11.078 27.348 1.00 91.94 71 ASP A CA 1
ATOM 539 C C . ASP A 1 71 ? -10.922 -11.250 25.824 1.00 91.94 71 ASP A C 1
ATOM 541 O O . ASP A 1 71 ? -11.920 -11.241 25.097 1.00 91.94 71 ASP A O 1
ATOM 545 N N . ARG A 1 72 ? -9.687 -11.357 25.309 1.00 92.81 72 ARG A N 1
ATOM 546 C CA . ARG A 1 72 ? -9.381 -11.431 23.864 1.00 92.81 72 ARG A CA 1
ATOM 547 C C . ARG A 1 72 ? -10.014 -10.286 23.057 1.00 92.81 72 ARG A C 1
ATOM 549 O O . ARG A 1 72 ? -10.649 -10.487 22.014 1.00 92.81 72 ARG A O 1
ATOM 556 N N . ARG A 1 73 ? -9.867 -9.061 23.551 1.00 95.25 73 ARG A N 1
ATOM 557 C CA . ARG A 1 73 ? -10.388 -7.784 23.042 1.00 95.25 73 ARG A CA 1
ATOM 558 C C . ARG A 1 73 ? -9.325 -6.906 22.371 1.00 95.25 73 ARG A C 1
ATOM 560 O O . ARG A 1 73 ? -9.668 -5.836 21.869 1.00 95.25 73 ARG A O 1
ATOM 567 N N . LEU A 1 74 ? -8.075 -7.350 22.309 1.00 97.94 74 LEU A N 1
ATOM 568 C CA . LEU A 1 74 ? -6.992 -6.702 21.580 1.00 97.94 74 LEU A CA 1
ATOM 569 C C . LEU A 1 74 ? -7.088 -7.020 20.087 1.00 97.94 74 LEU A C 1
ATOM 571 O O . LEU A 1 74 ? -7.377 -8.149 19.694 1.00 97.94 74 LEU A O 1
ATOM 575 N N . ARG A 1 75 ? -6.871 -6.028 19.231 1.00 98.12 75 ARG A N 1
ATOM 576 C CA . ARG A 1 75 ? -6.834 -6.166 17.769 1.00 98.12 75 ARG A CA 1
ATOM 577 C C . ARG A 1 75 ? -5.588 -5.482 17.248 1.00 98.12 75 ARG A C 1
ATOM 579 O O . ARG A 1 75 ? -5.214 -4.449 17.784 1.00 98.12 75 ARG A O 1
ATOM 586 N N . VAL A 1 76 ? -4.966 -6.033 16.213 1.00 97.88 76 VAL A N 1
ATOM 587 C CA . VAL A 1 76 ? -3.735 -5.489 15.625 1.00 97.88 76 VAL A CA 1
ATOM 588 C C . VAL A 1 76 ? -3.948 -5.307 14.130 1.00 97.88 76 VAL A C 1
ATOM 590 O O . VAL A 1 76 ? -4.519 -6.169 13.469 1.00 97.88 76 VAL A O 1
ATOM 593 N N . THR A 1 77 ? -3.521 -4.168 13.598 1.00 97.56 77 THR A N 1
ATOM 594 C CA . THR A 1 77 ? -3.543 -3.895 12.160 1.00 97.56 77 THR A CA 1
ATOM 595 C C . THR A 1 77 ? -2.501 -2.841 11.790 1.00 97.56 77 THR A C 1
ATOM 597 O O . THR A 1 77 ? -1.829 -2.276 12.655 1.00 97.56 77 THR A O 1
ATOM 600 N N . THR A 1 78 ? -2.380 -2.548 10.500 1.00 95.38 78 THR A N 1
ATOM 601 C CA . THR A 1 78 ? -1.588 -1.431 9.994 1.00 95.38 78 THR A CA 1
ATOM 602 C C . THR A 1 78 ? -2.232 -0.798 8.763 1.00 95.38 78 THR A C 1
ATOM 604 O O . THR A 1 78 ? -2.966 -1.442 8.014 1.00 95.38 78 THR A O 1
ATOM 607 N N . ALA A 1 79 ? -1.907 0.472 8.534 1.00 90.50 79 ALA A N 1
ATOM 608 C CA . ALA A 1 79 ? -2.155 1.175 7.277 1.00 90.50 79 ALA A CA 1
ATOM 609 C C . ALA A 1 79 ? -0.839 1.606 6.599 1.00 90.50 79 ALA A C 1
ATOM 611 O O . ALA A 1 79 ? -0.812 2.580 5.848 1.00 90.50 79 ALA A O 1
ATOM 612 N N . ASN A 1 80 ? 0.277 0.941 6.918 1.00 88.94 80 ASN A N 1
ATOM 613 C CA . ASN A 1 80 ? 1.609 1.310 6.455 1.00 88.94 80 ASN A CA 1
ATOM 614 C C . ASN A 1 80 ? 2.401 0.070 6.015 1.00 88.94 80 ASN A C 1
ATOM 616 O O . ASN A 1 80 ? 2.624 -0.842 6.805 1.00 88.94 80 ASN A O 1
ATOM 620 N N . ASP A 1 81 ? 2.866 0.073 4.765 1.00 86.06 81 ASP A N 1
ATOM 621 C CA . ASP A 1 81 ? 3.589 -1.036 4.120 1.00 86.06 81 ASP A CA 1
ATOM 622 C C . ASP A 1 81 ? 4.778 -1.545 4.926 1.00 86.06 81 ASP A C 1
ATOM 624 O O . ASP A 1 81 ? 4.944 -2.748 5.106 1.00 86.06 81 ASP A O 1
ATOM 628 N N . VAL A 1 82 ? 5.559 -0.611 5.478 1.00 86.25 82 VAL A N 1
ATOM 629 C CA . VAL A 1 82 ? 6.765 -0.907 6.268 1.00 86.25 82 VAL A CA 1
ATOM 630 C C . VAL A 1 82 ? 6.440 -1.790 7.476 1.00 86.25 82 VAL A C 1
ATOM 632 O O . VAL A 1 82 ? 7.271 -2.572 7.921 1.00 86.25 82 VAL A O 1
ATOM 635 N N . TYR A 1 83 ? 5.213 -1.692 7.988 1.00 91.50 83 TYR A N 1
ATOM 636 C CA . TYR A 1 83 ? 4.773 -2.376 9.194 1.00 91.50 83 TYR A CA 1
ATOM 637 C C . TYR A 1 83 ? 3.817 -3.539 8.924 1.00 91.50 83 TYR A C 1
ATOM 639 O O . TYR A 1 83 ? 3.367 -4.168 9.878 1.00 91.50 83 TYR A O 1
ATOM 647 N N . ALA A 1 84 ? 3.524 -3.869 7.660 1.00 93.94 84 ALA A N 1
ATOM 648 C CA . ALA A 1 84 ? 2.617 -4.968 7.318 1.00 93.94 84 ALA A CA 1
ATOM 649 C C . ALA A 1 84 ? 3.114 -6.308 7.874 1.00 93.94 84 ALA A C 1
ATOM 651 O O . ALA A 1 84 ? 2.371 -6.996 8.574 1.00 93.94 84 ALA A O 1
ATOM 652 N N . ARG A 1 85 ? 4.399 -6.623 7.650 1.00 95.00 85 ARG A N 1
ATOM 653 C CA . ARG A 1 85 ? 5.058 -7.816 8.205 1.00 95.00 85 ARG A CA 1
ATOM 654 C C . ARG A 1 85 ? 4.957 -7.849 9.731 1.00 95.00 85 ARG A C 1
ATOM 656 O O . ARG A 1 85 ? 4.476 -8.833 10.285 1.00 95.00 85 ARG A O 1
ATOM 663 N N . LEU A 1 86 ? 5.358 -6.760 10.389 1.00 95.19 86 LEU A N 1
ATOM 664 C CA . LEU A 1 86 ? 5.358 -6.656 11.848 1.00 95.19 86 LEU A CA 1
ATOM 665 C C . LEU A 1 86 ? 3.948 -6.828 12.430 1.00 95.19 86 LEU A C 1
ATOM 667 O O . LEU A 1 86 ? 3.761 -7.591 13.370 1.00 95.19 86 LEU A O 1
ATOM 671 N N . ALA A 1 87 ? 2.944 -6.161 11.858 1.00 96.81 87 ALA A N 1
ATOM 672 C CA . ALA A 1 87 ? 1.559 -6.253 12.312 1.00 96.81 87 ALA A CA 1
ATOM 673 C C . ALA A 1 87 ? 1.000 -7.674 12.215 1.00 96.81 87 ALA A C 1
ATOM 675 O O . ALA A 1 87 ? 0.368 -8.138 13.165 1.00 96.81 87 ALA A O 1
ATOM 676 N N . ALA A 1 88 ? 1.265 -8.376 11.111 1.00 97.75 88 ALA A N 1
ATOM 677 C CA . ALA A 1 88 ? 0.822 -9.754 10.941 1.00 97.75 88 ALA A CA 1
ATOM 678 C C . ALA A 1 88 ? 1.524 -10.705 11.926 1.00 97.75 88 ALA A C 1
ATOM 680 O O . ALA A 1 88 ? 0.862 -11.511 12.573 1.00 97.75 88 ALA A O 1
ATOM 681 N N . GLN A 1 89 ? 2.840 -10.555 12.120 1.00 98.06 89 GLN A N 1
ATOM 682 C CA . GLN A 1 89 ? 3.606 -11.350 13.088 1.00 98.06 89 GLN A CA 1
ATOM 683 C C . GLN A 1 89 ? 3.133 -11.127 14.530 1.00 98.06 89 GLN A C 1
ATOM 685 O O . GLN A 1 89 ? 2.945 -12.086 15.274 1.00 98.06 89 GLN A O 1
ATOM 690 N N . VAL A 1 90 ? 2.898 -9.874 14.931 1.00 97.94 90 VAL A N 1
ATOM 691 C CA . VAL A 1 90 ? 2.384 -9.547 16.271 1.00 97.94 90 VAL A CA 1
ATOM 692 C C . VAL A 1 90 ? 0.982 -10.129 16.471 1.00 97.94 90 VAL A C 1
ATOM 694 O O . VAL A 1 90 ? 0.702 -10.690 17.531 1.00 97.94 90 VAL A O 1
ATOM 697 N N . ALA A 1 91 ? 0.104 -10.027 15.465 1.00 97.88 91 ALA A N 1
ATOM 698 C CA . ALA A 1 91 ? -1.229 -10.621 15.525 1.00 97.88 91 ALA A CA 1
ATOM 699 C C . ALA A 1 91 ? -1.159 -12.148 15.697 1.00 97.88 91 ALA A C 1
ATOM 701 O O . ALA A 1 91 ? -1.820 -12.688 16.584 1.00 97.88 91 ALA A O 1
ATOM 702 N N . GLU A 1 92 ? -0.317 -12.828 14.916 1.00 98.12 92 GLU A N 1
ATOM 703 C CA . GLU A 1 92 ? -0.116 -14.279 14.981 1.00 98.12 92 GLU A CA 1
ATOM 704 C C . GLU A 1 92 ? 0.436 -14.730 16.343 1.00 98.12 92 GLU A C 1
ATOM 706 O O . GLU A 1 92 ? -0.157 -15.594 16.992 1.00 98.12 92 GLU A O 1
ATOM 711 N N . GLN A 1 93 ? 1.506 -14.097 16.838 1.00 97.81 93 GLN A N 1
ATOM 712 C CA . GLN A 1 93 ? 2.120 -14.436 18.131 1.00 97.81 93 GLN A CA 1
ATOM 713 C C . GLN A 1 93 ? 1.180 -14.230 19.335 1.00 97.81 93 GLN A C 1
ATOM 715 O O . GLN A 1 93 ? 1.347 -14.865 20.383 1.00 97.81 93 GLN A O 1
ATOM 720 N N . LEU A 1 94 ? 0.205 -13.326 19.212 1.00 97.06 94 LEU A N 1
ATOM 721 C CA . LEU A 1 94 ? -0.824 -13.073 20.223 1.00 97.06 94 LEU A CA 1
ATOM 722 C C . LEU A 1 94 ? -2.113 -13.882 19.987 1.00 97.06 94 LEU A C 1
ATOM 724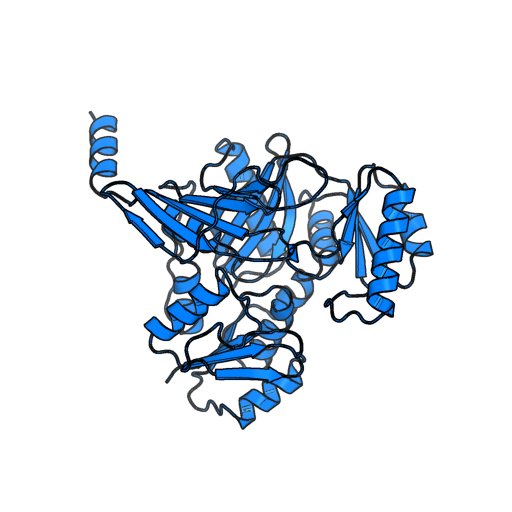 O O . LEU A 1 94 ? -3.037 -13.798 20.796 1.00 97.06 94 LEU A O 1
ATOM 728 N N . GLY A 1 95 ? -2.198 -14.664 18.906 1.00 96.38 95 GLY A N 1
ATOM 729 C CA . GLY A 1 95 ? -3.397 -15.423 18.545 1.00 96.38 95 GLY A CA 1
ATOM 730 C C . GLY A 1 95 ? -4.608 -14.529 18.246 1.00 96.38 95 GLY A C 1
ATOM 731 O O . GLY A 1 95 ? -5.739 -14.861 18.626 1.00 96.38 95 GLY A O 1
ATOM 732 N N . LEU A 1 96 ? -4.370 -13.370 17.631 1.00 97.00 96 LEU A N 1
ATOM 733 C CA . LEU A 1 96 ? -5.381 -12.384 17.248 1.00 97.00 96 LEU A CA 1
ATOM 734 C C . LEU A 1 96 ? -5.821 -12.579 15.787 1.00 97.00 96 LEU A C 1
ATOM 736 O O . LEU A 1 96 ? -5.056 -13.110 14.983 1.00 97.00 96 LEU A O 1
ATOM 740 N N . PRO A 1 97 ? -7.032 -12.127 15.406 1.00 95.75 97 PRO A N 1
ATOM 741 C CA . PRO A 1 97 ? -7.449 -12.119 14.007 1.00 95.75 97 PRO A CA 1
ATOM 742 C C . PRO A 1 97 ? -6.507 -11.263 13.152 1.00 95.75 97 PRO A C 1
ATOM 744 O O . PRO A 1 97 ? -6.217 -10.122 13.516 1.00 95.75 97 PRO A O 1
ATOM 747 N N . GLY A 1 98 ? -6.081 -11.793 12.009 1.00 96.00 98 GLY A N 1
ATOM 748 C CA . GLY A 1 98 ? -5.165 -11.122 11.095 1.00 96.00 98 GLY A CA 1
ATOM 749 C C . GLY A 1 98 ? -4.888 -11.957 9.842 1.00 96.00 98 GLY A C 1
ATOM 750 O O . GLY A 1 98 ? -5.346 -13.101 9.759 1.00 96.00 98 GLY A O 1
ATOM 751 N N . PRO A 1 99 ? -4.160 -11.392 8.866 1.00 96.69 99 PRO A N 1
ATOM 752 C CA . PRO A 1 99 ? -3.684 -12.144 7.714 1.00 96.69 99 PRO A CA 1
ATOM 753 C C . PRO A 1 99 ? -2.589 -13.142 8.112 1.00 96.69 99 PRO A C 1
ATOM 755 O O . PRO A 1 99 ? -1.924 -12.962 9.131 1.00 96.69 99 PRO A O 1
ATOM 758 N N . ASP A 1 100 ? -2.382 -14.168 7.283 1.00 97.56 100 ASP A N 1
ATOM 759 C CA . ASP A 1 100 ? -1.303 -15.148 7.462 1.00 97.56 100 ASP A CA 1
ATOM 760 C C . ASP A 1 100 ? 0.064 -14.445 7.460 1.00 97.56 100 ASP A C 1
ATOM 762 O O . ASP A 1 100 ? 0.459 -13.818 6.469 1.00 97.56 100 ASP A O 1
ATOM 766 N N . ALA A 1 101 ? 0.792 -14.518 8.578 1.00 97.50 101 ALA A N 1
ATOM 767 C CA . ALA A 1 101 ? 2.015 -13.741 8.757 1.00 97.50 101 ALA A CA 1
ATOM 768 C C . ALA A 1 101 ? 3.110 -14.154 7.768 1.00 97.50 101 ALA A C 1
ATOM 770 O O . ALA A 1 101 ? 3.866 -13.305 7.287 1.00 97.50 101 ALA A O 1
ATOM 771 N N . ALA A 1 102 ? 3.165 -15.437 7.404 1.00 97.00 102 ALA A N 1
ATOM 772 C CA . ALA A 1 102 ? 4.117 -15.943 6.427 1.00 97.00 102 ALA A CA 1
ATOM 773 C C . ALA A 1 102 ? 3.805 -15.435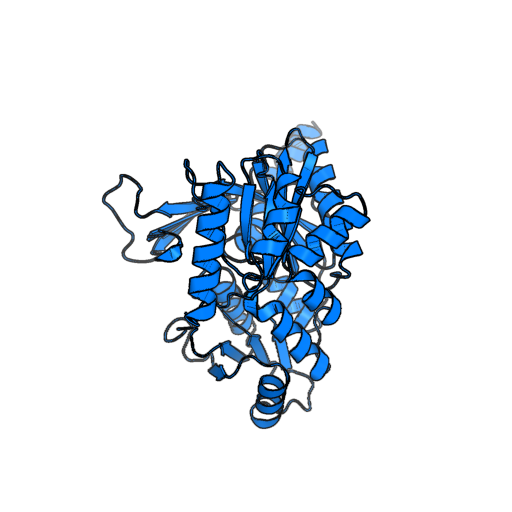 5.005 1.00 97.00 102 ALA A C 1
ATOM 775 O O . ALA A 1 102 ? 4.720 -15.028 4.284 1.00 97.00 102 ALA A O 1
ATOM 776 N N . ALA A 1 103 ? 2.534 -15.412 4.599 1.00 97.38 103 ALA A N 1
ATOM 777 C CA . ALA A 1 103 ? 2.066 -14.859 3.329 1.00 97.38 103 ALA A CA 1
ATOM 778 C C . ALA A 1 103 ? 2.366 -13.366 3.228 1.00 97.38 103 ALA A C 1
ATOM 780 O O . ALA A 1 103 ? 2.927 -12.920 2.223 1.00 97.38 103 ALA A O 1
ATOM 781 N N . VAL A 1 104 ? 2.091 -12.606 4.289 1.00 97.31 104 VAL A N 1
ATOM 782 C CA . VAL A 1 104 ? 2.452 -11.186 4.369 1.00 97.31 104 VAL A CA 1
ATOM 783 C C . VAL A 1 104 ? 3.965 -11.004 4.254 1.00 97.31 104 VAL A C 1
ATOM 785 O O . VAL A 1 104 ? 4.422 -10.213 3.432 1.00 97.31 104 VAL A O 1
ATOM 788 N N . ALA A 1 105 ? 4.760 -11.757 5.019 1.00 94.06 105 ALA A N 1
ATOM 789 C CA . ALA A 1 105 ? 6.216 -11.634 5.021 1.00 94.06 105 ALA A CA 1
ATOM 790 C C . ALA A 1 105 ? 6.847 -11.923 3.649 1.00 94.06 105 ALA A C 1
ATOM 792 O O . ALA A 1 105 ? 7.799 -11.240 3.264 1.00 94.06 105 ALA A O 1
ATOM 793 N N . ARG A 1 106 ? 6.305 -12.894 2.899 1.00 93.50 106 ARG A N 1
ATOM 794 C CA . ARG A 1 106 ? 6.703 -13.151 1.506 1.00 93.50 106 ARG A CA 1
ATOM 795 C C . ARG A 1 106 ? 6.282 -12.010 0.585 1.00 93.50 106 ARG A C 1
ATOM 797 O O . ARG A 1 106 ? 7.069 -11.607 -0.268 1.00 93.50 106 ARG A O 1
ATOM 804 N N . SER A 1 107 ? 5.077 -11.484 0.787 1.00 94.56 107 SER A N 1
ATOM 805 C CA . SER A 1 107 ? 4.436 -10.517 -0.104 1.00 94.56 107 SER A CA 1
ATOM 806 C C . SER A 1 107 ? 4.879 -9.074 0.095 1.00 94.56 107 SER A C 1
ATOM 808 O O . SER A 1 107 ? 4.500 -8.252 -0.717 1.00 94.56 107 SER A O 1
ATOM 810 N N . VAL A 1 108 ? 5.667 -8.717 1.111 1.00 92.06 108 VAL A N 1
ATOM 811 C CA . VAL A 1 108 ? 6.219 -7.347 1.224 1.00 92.06 108 VAL A CA 1
ATOM 812 C C . VAL A 1 108 ? 7.475 -7.122 0.365 1.00 92.06 108 VAL A C 1
ATOM 814 O O . VAL A 1 108 ? 7.856 -5.980 0.123 1.00 92.06 108 VAL A O 1
ATOM 817 N N . SER A 1 109 ? 8.105 -8.197 -0.125 1.00 93.25 109 SER A N 1
ATOM 818 C CA . SER A 1 109 ? 9.276 -8.139 -1.011 1.00 93.25 109 SER A CA 1
ATOM 819 C C . SER A 1 109 ? 8.844 -8.156 -2.475 1.00 93.25 109 SER A C 1
ATOM 821 O O . SER A 1 109 ? 8.287 -9.146 -2.957 1.00 93.25 109 SER A O 1
ATOM 823 N N . LYS A 1 110 ? 9.151 -7.088 -3.218 1.00 93.75 110 LYS A N 1
ATOM 824 C CA . LYS A 1 110 ? 8.863 -6.998 -4.659 1.00 93.75 110 LYS A CA 1
ATOM 825 C C . LYS A 1 110 ? 9.591 -8.078 -5.458 1.00 93.75 110 LYS A C 1
ATOM 827 O O . LYS A 1 110 ? 9.040 -8.571 -6.439 1.00 93.75 110 LYS A O 1
ATOM 832 N N . ALA A 1 111 ? 10.794 -8.478 -5.039 1.00 94.12 111 ALA A N 1
ATOM 833 C CA . ALA A 1 111 ? 11.510 -9.591 -5.663 1.00 94.12 111 ALA A CA 1
ATOM 834 C C . ALA A 1 111 ? 10.717 -10.907 -5.544 1.00 94.12 111 ALA A C 1
ATOM 836 O O . ALA A 1 111 ? 10.489 -11.581 -6.548 1.00 94.12 111 ALA A O 1
ATOM 837 N N . ASN A 1 112 ? 10.209 -11.221 -4.346 1.00 95.44 112 ASN A N 1
ATOM 838 C CA . ASN A 1 112 ? 9.390 -12.417 -4.117 1.00 95.44 112 ASN A CA 1
ATOM 839 C C . ASN A 1 112 ? 8.073 -12.367 -4.898 1.00 95.44 112 ASN A C 1
ATOM 841 O O . ASN A 1 112 ? 7.695 -13.358 -5.518 1.00 95.44 112 ASN A O 1
ATOM 845 N N . GLN A 1 113 ? 7.393 -11.214 -4.897 1.00 95.75 113 GLN A N 1
ATOM 846 C CA . GLN A 1 113 ? 6.163 -11.016 -5.670 1.00 95.75 113 GLN A CA 1
ATOM 847 C C . GLN A 1 113 ? 6.399 -11.314 -7.154 1.00 95.75 113 GLN A C 1
ATOM 849 O O . GLN A 1 113 ? 5.653 -12.069 -7.770 1.00 95.75 113 GLN A O 1
ATOM 854 N N . LYS A 1 114 ? 7.467 -10.763 -7.738 1.00 95.69 114 LYS A N 1
ATOM 855 C CA . LYS A 1 114 ? 7.770 -10.976 -9.153 1.00 95.69 114 LYS A CA 1
ATOM 856 C C . LYS A 1 114 ? 8.182 -12.401 -9.471 1.00 95.69 114 LYS A C 1
ATOM 858 O O . LYS A 1 114 ? 7.770 -12.918 -10.505 1.00 95.69 114 LYS A O 1
ATOM 863 N N . ALA A 1 115 ? 8.963 -13.036 -8.599 1.00 95.38 115 ALA A N 1
ATOM 864 C CA . ALA A 1 115 ? 9.316 -14.442 -8.749 1.00 95.38 115 ALA A CA 1
ATOM 865 C C . ALA A 1 115 ? 8.057 -15.326 -8.751 1.00 95.38 115 ALA A C 1
ATOM 867 O O . ALA A 1 115 ? 7.915 -16.181 -9.622 1.00 95.38 115 ALA A O 1
ATOM 868 N N . LEU A 1 116 ? 7.113 -15.062 -7.840 1.00 96.12 116 LEU A N 1
ATOM 869 C CA . LEU A 1 116 ? 5.825 -15.755 -7.766 1.00 96.12 116 LEU A CA 1
ATOM 870 C C . LEU A 1 116 ? 4.998 -15.574 -9.049 1.00 96.12 116 LEU A C 1
ATOM 872 O O . LEU A 1 116 ? 4.507 -16.553 -9.614 1.00 96.12 116 LEU A O 1
ATOM 876 N N . LEU A 1 117 ? 4.875 -14.333 -9.527 1.00 96.75 117 LEU A N 1
ATOM 877 C CA . LEU A 1 117 ? 4.136 -14.001 -10.749 1.00 96.75 117 LEU A CA 1
ATOM 878 C C . LEU A 1 117 ? 4.753 -14.676 -11.980 1.00 96.75 117 LEU A C 1
ATOM 880 O O . LEU A 1 117 ? 4.049 -15.349 -12.732 1.00 96.75 117 LEU A O 1
ATOM 884 N N . ALA A 1 118 ? 6.073 -14.558 -12.148 1.00 95.38 118 ALA A N 1
ATOM 885 C CA . ALA A 1 118 ? 6.800 -15.136 -13.274 1.00 95.38 118 ALA A CA 1
ATOM 886 C C . ALA A 1 118 ? 6.710 -16.669 -13.294 1.00 95.38 118 ALA A C 1
ATOM 888 O O . ALA A 1 118 ? 6.463 -17.249 -14.350 1.00 95.38 118 ALA A O 1
ATOM 889 N N . ALA A 1 119 ? 6.851 -17.324 -12.135 1.00 95.94 119 ALA A N 1
ATOM 890 C CA . ALA A 1 119 ? 6.714 -18.776 -12.013 1.00 95.94 119 ALA A CA 1
ATOM 891 C C . ALA A 1 119 ? 5.295 -19.272 -12.346 1.00 95.94 119 ALA A C 1
ATOM 893 O O . ALA A 1 119 ? 5.133 -20.400 -12.805 1.00 95.94 119 ALA A O 1
ATOM 894 N N . SER A 1 120 ? 4.286 -18.420 -12.153 1.00 95.75 120 SER A N 1
ATOM 895 C CA . SER A 1 120 ? 2.873 -18.737 -12.398 1.00 95.75 120 SER A CA 1
ATOM 896 C C . SER A 1 120 ? 2.376 -18.278 -13.775 1.00 95.75 120 SER A C 1
ATOM 898 O O . SER A 1 120 ? 1.201 -18.438 -14.091 1.00 95.75 120 SER A O 1
ATOM 900 N N . GLY A 1 121 ? 3.246 -17.684 -14.601 1.00 95.19 121 GLY A N 1
ATOM 901 C CA . GLY A 1 121 ? 2.886 -17.166 -15.924 1.00 95.19 121 GLY A CA 1
ATOM 902 C C . GLY A 1 121 ? 2.017 -15.902 -15.906 1.00 95.19 121 GLY A C 1
ATOM 903 O O . GLY A 1 121 ? 1.510 -15.505 -16.955 1.00 95.19 121 GLY A O 1
ATOM 904 N N . LEU A 1 122 ? 1.854 -15.250 -14.750 1.00 95.62 122 LEU A N 1
ATOM 905 C CA . LEU A 1 122 ? 1.143 -13.978 -14.649 1.00 95.62 122 LEU A CA 1
ATOM 906 C C . LEU A 1 122 ? 2.037 -12.829 -15.147 1.00 95.62 122 LEU A C 1
ATOM 908 O O . LEU A 1 122 ? 3.217 -12.771 -14.781 1.00 95.62 122 LEU A O 1
ATOM 912 N N . PRO A 1 123 ? 1.516 -11.890 -15.962 1.00 95.38 123 PRO A N 1
ATOM 913 C CA . PRO A 1 123 ? 2.350 -10.829 -16.508 1.00 95.38 123 PRO A CA 1
ATOM 914 C C . PRO A 1 123 ? 2.902 -9.895 -15.422 1.00 95.38 123 PRO A C 1
ATOM 916 O O . PRO A 1 123 ? 2.175 -9.308 -14.621 1.00 95.38 123 PRO A O 1
ATOM 919 N N . THR A 1 124 ? 4.217 -9.699 -15.448 1.00 96.62 124 THR A N 1
ATOM 920 C CA . THR A 1 124 ? 4.942 -8.665 -14.703 1.00 96.62 124 THR A CA 1
ATOM 921 C C . THR A 1 124 ? 6.152 -8.222 -15.527 1.00 96.62 124 THR A C 1
ATOM 923 O O . THR A 1 124 ? 6.512 -8.870 -16.513 1.00 96.62 124 THR A O 1
ATOM 926 N N . ALA A 1 125 ? 6.777 -7.102 -15.164 1.00 96.12 125 ALA A N 1
ATOM 927 C CA . ALA A 1 125 ? 8.010 -6.664 -15.813 1.00 96.12 125 ALA A CA 1
ATOM 928 C C . ALA A 1 125 ? 9.115 -7.712 -15.630 1.00 96.12 125 ALA A C 1
ATOM 930 O O . ALA A 1 125 ? 9.313 -8.206 -14.512 1.00 96.12 125 ALA A O 1
ATOM 931 N N . LYS A 1 126 ? 9.878 -7.993 -16.695 1.00 96.50 126 LYS A N 1
ATOM 932 C CA . LYS A 1 126 ? 11.130 -8.745 -16.563 1.00 96.50 126 LYS A CA 1
ATOM 933 C C . LYS A 1 126 ? 12.042 -8.009 -15.597 1.00 96.50 126 LYS A C 1
ATOM 935 O O . LYS A 1 126 ? 12.117 -6.781 -15.629 1.00 96.50 126 LYS A O 1
ATOM 940 N N . PHE A 1 127 ? 12.716 -8.759 -14.742 1.00 96.94 127 PHE A N 1
ATOM 941 C CA . PHE A 1 127 ? 13.485 -8.183 -13.656 1.00 96.94 127 PHE A CA 1
ATOM 942 C C . PHE A 1 127 ? 14.717 -9.014 -13.340 1.00 96.94 127 PHE A C 1
ATOM 944 O O . PHE A 1 127 ? 14.794 -10.202 -13.659 1.00 96.94 127 PHE A O 1
ATOM 951 N N . VAL A 1 128 ? 15.654 -8.362 -12.670 1.00 96.69 128 VAL A N 1
ATOM 952 C CA . VAL A 1 128 ? 16.710 -8.992 -11.895 1.00 96.69 128 VAL A CA 1
ATOM 953 C C . VAL A 1 128 ? 16.690 -8.394 -10.495 1.00 96.69 128 VAL A C 1
ATOM 955 O O . VAL A 1 128 ? 16.374 -7.221 -10.302 1.00 96.69 128 VAL A O 1
ATOM 958 N N . ASP A 1 129 ? 16.996 -9.216 -9.513 1.00 95.56 129 ASP A N 1
ATOM 959 C CA . ASP A 1 129 ? 17.086 -8.872 -8.104 1.00 95.56 129 ASP A CA 1
ATOM 960 C C . ASP A 1 129 ? 18.508 -9.130 -7.598 1.00 95.56 129 ASP A C 1
ATOM 962 O O . ASP A 1 129 ? 19.227 -9.976 -8.133 1.00 95.56 129 ASP A O 1
ATOM 966 N N . GLY A 1 130 ? 18.931 -8.398 -6.575 1.00 94.88 130 GLY A N 1
ATOM 967 C CA . GLY A 1 130 ? 20.248 -8.575 -5.978 1.00 94.88 130 GLY A CA 1
ATOM 968 C C . GLY A 1 130 ? 20.418 -7.768 -4.702 1.00 94.88 130 GLY A C 1
ATOM 969 O O . GLY A 1 130 ? 19.443 -7.288 -4.116 1.00 94.88 130 GLY A O 1
ATOM 970 N N . ALA A 1 131 ? 21.671 -7.633 -4.284 1.00 94.81 131 ALA A N 1
ATOM 971 C CA . ALA A 1 131 ? 22.058 -6.919 -3.080 1.00 94.81 131 ALA A CA 1
ATOM 972 C C . ALA A 1 131 ? 22.787 -5.615 -3.427 1.00 94.81 131 ALA A C 1
ATOM 974 O O . ALA A 1 131 ? 23.638 -5.592 -4.317 1.00 94.81 131 ALA A O 1
ATOM 975 N N . LEU A 1 132 ? 22.487 -4.535 -2.706 1.00 93.38 132 LEU A N 1
ATOM 976 C CA . LEU A 1 132 ? 23.231 -3.275 -2.778 1.00 93.38 132 LEU A CA 1
ATOM 977 C C . LEU A 1 132 ? 24.671 -3.453 -2.279 1.00 93.38 132 LEU A C 1
ATOM 979 O O . LEU A 1 132 ? 25.573 -2.758 -2.742 1.00 93.38 132 LEU A O 1
ATOM 983 N N . SER A 1 133 ? 24.899 -4.415 -1.385 1.00 93.12 133 SER A N 1
ATOM 984 C CA . SER A 1 133 ? 26.223 -4.841 -0.933 1.00 93.12 133 SER A CA 1
ATOM 985 C C . SER A 1 133 ? 27.041 -5.606 -1.988 1.00 93.12 133 SER A C 1
ATOM 987 O O . SER A 1 133 ? 28.258 -5.700 -1.840 1.00 93.12 133 SER A O 1
ATOM 989 N N . ASP A 1 134 ? 26.416 -6.091 -3.072 1.00 94.62 134 ASP A N 1
ATOM 990 C CA . ASP A 1 134 ? 27.066 -6.837 -4.162 1.00 94.62 134 ASP A CA 1
ATOM 991 C C . ASP A 1 134 ? 26.579 -6.372 -5.549 1.00 94.62 134 ASP A C 1
ATOM 993 O O . ASP A 1 134 ? 26.011 -7.113 -6.359 1.00 94.62 134 ASP A O 1
ATOM 997 N N . LEU A 1 135 ? 26.801 -5.084 -5.831 1.00 93.94 135 LEU A N 1
ATOM 998 C CA . LEU A 1 135 ? 26.475 -4.489 -7.128 1.00 93.94 135 LEU A CA 1
ATOM 999 C C . LEU A 1 135 ? 27.148 -5.185 -8.329 1.00 93.94 135 LEU A C 1
ATOM 1001 O O . LEU A 1 135 ? 26.484 -5.284 -9.363 1.00 93.94 135 LEU A O 1
ATOM 1005 N N . PRO A 1 136 ? 28.412 -5.662 -8.273 1.00 93.62 136 PRO A N 1
ATOM 1006 C CA . PRO A 1 136 ? 29.013 -6.382 -9.398 1.00 93.62 136 PRO A CA 1
ATOM 1007 C C . PRO A 1 136 ? 28.175 -7.583 -9.858 1.00 93.62 136 PRO A C 1
ATOM 1009 O O . PRO A 1 136 ? 27.849 -7.664 -11.042 1.00 93.62 136 PRO A O 1
ATOM 1012 N N . ALA A 1 137 ? 27.734 -8.442 -8.931 1.00 92.50 137 ALA A N 1
ATOM 1013 C CA . ALA A 1 137 ? 26.906 -9.602 -9.265 1.00 92.50 137 ALA A CA 1
ATOM 1014 C C . ALA A 1 137 ? 25.524 -9.212 -9.823 1.00 92.50 137 ALA A C 1
ATOM 1016 O O . ALA A 1 137 ? 24.979 -9.898 -10.694 1.00 92.50 137 ALA A O 1
ATOM 1017 N N . LEU A 1 138 ? 24.951 -8.097 -9.351 1.00 92.62 138 LEU A N 1
ATOM 1018 C CA . LEU A 1 138 ? 23.717 -7.542 -9.913 1.00 92.62 138 LEU A CA 1
ATOM 1019 C C . LEU A 1 138 ? 23.911 -7.150 -11.388 1.00 92.62 138 LEU A C 1
ATOM 1021 O O . LEU A 1 138 ? 23.101 -7.526 -12.239 1.00 92.62 138 LEU A O 1
ATOM 1025 N N . TRP A 1 139 ? 24.982 -6.417 -11.707 1.00 92.62 139 TRP A N 1
ATOM 1026 C CA . TRP A 1 139 ? 25.203 -5.875 -13.053 1.00 92.62 139 TRP A CA 1
ATOM 1027 C C . TRP A 1 139 ? 25.491 -6.938 -14.110 1.00 92.62 139 TRP A C 1
ATOM 1029 O O . TRP A 1 139 ? 25.041 -6.771 -15.246 1.00 92.62 139 TRP A O 1
ATOM 1039 N N . ASP A 1 140 ? 26.125 -8.052 -13.738 1.00 90.69 140 ASP A N 1
ATOM 1040 C CA . ASP A 1 140 ? 26.336 -9.195 -14.638 1.00 90.69 140 ASP A CA 1
ATOM 1041 C C . ASP A 1 140 ? 25.014 -9.745 -15.202 1.00 90.69 140 ASP A C 1
ATOM 1043 O O . ASP A 1 140 ? 24.963 -10.255 -16.323 1.00 90.69 140 ASP A O 1
ATOM 1047 N N . ARG A 1 141 ? 23.911 -9.600 -14.454 1.00 93.31 141 ARG A N 1
ATOM 1048 C CA . ARG A 1 141 ? 22.573 -10.063 -14.853 1.00 93.31 141 ARG A CA 1
ATOM 1049 C C . ARG A 1 141 ? 21.736 -8.986 -15.545 1.00 93.31 141 ARG A C 1
ATOM 1051 O O . ARG A 1 141 ? 20.877 -9.323 -16.360 1.00 93.31 141 ARG A O 1
ATOM 1058 N N . VAL A 1 142 ? 21.972 -7.700 -15.266 1.00 92.94 142 VAL A N 1
ATOM 1059 C CA . VAL A 1 142 ? 21.174 -6.588 -15.827 1.00 92.94 142 VAL A CA 1
ATOM 1060 C C . VAL A 1 142 ? 21.268 -6.506 -17.353 1.00 92.94 142 VAL A C 1
ATOM 1062 O O . VAL A 1 142 ? 20.307 -6.079 -17.989 1.00 92.94 142 VAL A O 1
ATOM 1065 N N . GLY A 1 143 ? 22.368 -6.959 -17.963 1.00 87.25 143 GLY A N 1
ATOM 1066 C CA . GLY A 1 143 ? 22.546 -6.940 -19.423 1.00 87.25 143 GLY A CA 1
ATOM 1067 C C . GLY A 1 143 ? 21.463 -7.687 -20.222 1.00 87.25 143 GLY A C 1
ATOM 1068 O O . GLY A 1 143 ? 21.324 -7.455 -21.420 1.00 87.25 143 GLY A O 1
ATOM 1069 N N . ALA A 1 144 ? 20.674 -8.552 -19.575 1.00 90.88 144 ALA A N 1
ATOM 1070 C CA . ALA A 1 144 ? 19.543 -9.248 -20.191 1.00 90.88 144 ALA A CA 1
ATOM 1071 C C . ALA A 1 144 ? 18.252 -8.404 -20.288 1.00 90.88 144 ALA A C 1
ATOM 1073 O O . ALA A 1 144 ? 17.300 -8.826 -20.951 1.00 90.88 144 ALA A O 1
ATOM 1074 N N . LEU A 1 145 ? 18.193 -7.244 -19.624 1.00 96.50 145 LEU A N 1
ATOM 1075 C CA . LEU A 1 145 ? 17.025 -6.363 -19.598 1.00 96.50 145 LEU A CA 1
ATOM 1076 C C . LEU A 1 145 ? 17.067 -5.320 -20.717 1.00 96.50 145 LEU A C 1
ATOM 1078 O O . LEU A 1 145 ? 18.129 -4.863 -21.142 1.00 96.50 145 LEU A O 1
ATOM 1082 N N . ARG A 1 146 ? 15.885 -4.898 -21.170 1.00 96.44 146 ARG A N 1
ATOM 1083 C CA . ARG A 1 146 ? 15.734 -3.781 -22.107 1.00 96.44 146 ARG A CA 1
ATOM 1084 C C . ARG A 1 146 ? 15.588 -2.464 -21.359 1.00 96.44 146 ARG A C 1
ATOM 1086 O O . ARG A 1 146 ? 14.786 -2.349 -20.438 1.00 96.44 146 ARG A O 1
ATOM 1093 N N . PHE A 1 147 ? 16.338 -1.464 -21.808 1.00 96.31 147 PHE A N 1
ATOM 1094 C CA . PHE A 1 147 ? 16.227 -0.099 -21.310 1.00 96.31 147 PHE A CA 1
ATOM 1095 C C . PHE A 1 147 ? 15.087 0.668 -22.008 1.00 96.31 147 PHE A C 1
ATOM 1097 O O . PHE A 1 147 ? 14.800 0.386 -23.175 1.00 96.31 147 PHE A O 1
ATOM 1104 N N . PRO A 1 148 ? 14.460 1.653 -21.334 1.00 96.12 148 PRO A N 1
ATOM 1105 C CA . PRO A 1 148 ? 14.749 2.098 -19.967 1.00 96.12 148 PRO A CA 1
ATOM 1106 C C . PRO A 1 148 ? 14.358 1.059 -18.906 1.00 96.12 148 PRO A C 1
ATOM 1108 O O . PRO A 1 148 ? 13.458 0.251 -19.114 1.00 96.12 148 PRO A O 1
ATOM 1111 N N . VAL A 1 149 ? 15.037 1.094 -17.762 1.00 96.94 149 VAL A N 1
ATOM 1112 C CA . VAL A 1 149 ? 14.747 0.235 -16.600 1.00 96.94 149 VAL A CA 1
ATOM 1113 C C . VAL A 1 149 ? 14.286 1.074 -15.415 1.00 96.94 149 VAL A C 1
ATOM 1115 O O . VAL A 1 149 ? 14.473 2.290 -15.389 1.00 96.94 149 VAL A O 1
ATOM 1118 N N . VAL A 1 150 ? 13.699 0.434 -14.413 1.00 95.81 150 VAL A N 1
ATOM 1119 C CA . VAL A 1 150 ? 13.434 1.018 -13.100 1.00 95.81 150 VAL A CA 1
ATOM 1120 C C . VAL A 1 150 ? 14.307 0.317 -12.075 1.00 95.81 150 VAL A C 1
ATOM 1122 O O . VAL A 1 150 ? 14.245 -0.901 -11.938 1.00 95.81 150 VAL A O 1
ATOM 1125 N N . VAL A 1 151 ? 15.100 1.092 -11.340 1.00 95.81 151 VAL A N 1
ATOM 1126 C CA . VAL A 1 151 ? 15.854 0.614 -10.178 1.00 95.81 151 VAL A CA 1
ATOM 1127 C C . VAL A 1 151 ? 15.087 1.017 -8.925 1.00 95.81 151 VAL A C 1
ATOM 1129 O O . VAL A 1 151 ? 14.747 2.194 -8.760 1.00 95.81 151 VAL A O 1
ATOM 1132 N N . LYS A 1 152 ? 14.779 0.050 -8.058 1.00 93.44 152 LYS A N 1
ATOM 1133 C CA . LYS A 1 152 ? 14.029 0.297 -6.821 1.00 93.44 152 LYS A CA 1
ATOM 1134 C C . LYS A 1 152 ? 14.388 -0.682 -5.700 1.00 93.44 152 LYS A C 1
ATOM 1136 O O . LYS A 1 152 ? 14.688 -1.840 -5.990 1.00 93.44 152 LYS A O 1
ATOM 1141 N N . PRO A 1 153 ? 14.312 -0.257 -4.426 1.00 92.50 153 PRO A N 1
ATOM 1142 C CA . PRO A 1 153 ? 14.376 -1.167 -3.287 1.00 92.50 153 PRO A CA 1
ATOM 1143 C C . PRO A 1 153 ? 13.325 -2.276 -3.391 1.00 92.50 153 PRO A C 1
ATOM 1145 O O . PRO A 1 153 ? 12.199 -2.029 -3.839 1.00 92.50 153 PRO A O 1
ATOM 1148 N N . SER A 1 154 ? 13.682 -3.493 -2.975 1.00 90.88 154 SER A N 1
ATOM 1149 C CA . SER A 1 154 ? 12.741 -4.620 -2.979 1.00 90.88 154 SER A CA 1
ATOM 1150 C C . SER A 1 154 ? 11.643 -4.441 -1.927 1.00 90.88 154 SER A C 1
ATOM 1152 O O . SER A 1 154 ? 10.472 -4.708 -2.194 1.00 90.88 154 SER A O 1
ATOM 1154 N N . GLU A 1 155 ? 12.005 -3.909 -0.760 1.00 87.06 155 GLU A N 1
ATOM 1155 C CA . GLU A 1 155 ? 11.083 -3.502 0.300 1.00 87.06 155 GLU A CA 1
ATOM 1156 C C . GLU A 1 155 ? 11.098 -1.979 0.438 1.00 87.06 155 GLU A C 1
ATOM 1158 O O . GLU A 1 155 ? 12.119 -1.326 0.227 1.00 87.06 155 GLU A O 1
ATOM 1163 N N . GLY A 1 156 ? 9.955 -1.385 0.772 1.00 79.31 156 GLY A N 1
ATOM 1164 C CA . GLY A 1 156 ? 9.857 0.059 0.932 1.00 79.31 156 GLY A CA 1
ATOM 1165 C C . GLY A 1 156 ? 8.434 0.566 0.780 1.00 79.31 156 GLY A C 1
ATOM 1166 O O . GLY A 1 156 ? 7.490 -0.203 0.635 1.00 79.31 156 GLY A O 1
ATOM 1167 N N . SER A 1 157 ? 8.279 1.886 0.816 1.00 75.69 157 SER A N 1
ATOM 1168 C CA . SER A 1 157 ? 6.972 2.530 0.706 1.00 75.69 157 SER A CA 1
ATOM 1169 C C . SER A 1 157 ? 7.067 3.854 -0.040 1.00 75.69 157 SER A C 1
ATOM 1171 O O . SER A 1 157 ? 8.129 4.473 -0.123 1.00 75.69 157 SER A O 1
ATOM 1173 N N . ALA A 1 158 ? 5.925 4.312 -0.548 1.00 72.81 158 ALA A N 1
ATOM 1174 C CA . ALA A 1 158 ? 5.746 5.657 -1.083 1.00 72.81 158 ALA A CA 1
ATOM 1175 C C . ALA A 1 158 ? 6.698 6.062 -2.229 1.00 72.81 158 ALA A C 1
ATOM 1177 O O . ALA A 1 158 ? 7.001 7.248 -2.373 1.00 72.81 158 ALA A O 1
ATOM 1178 N N . SER A 1 159 ? 7.130 5.091 -3.037 1.00 78.38 159 SER A N 1
ATOM 1179 C CA . SER A 1 159 ? 8.076 5.266 -4.149 1.00 78.38 159 SER A CA 1
ATOM 1180 C C . SER A 1 159 ? 9.455 5.807 -3.742 1.00 78.38 159 SER A C 1
ATOM 1182 O O . SER A 1 159 ? 10.183 6.329 -4.588 1.00 78.38 159 SER A O 1
ATOM 1184 N N . HIS A 1 160 ? 9.839 5.680 -2.466 1.00 82.81 160 HIS A N 1
ATOM 1185 C CA . HIS A 1 160 ? 11.187 6.037 -2.014 1.00 82.81 160 HIS A CA 1
ATOM 1186 C C . HIS A 1 160 ? 12.235 5.156 -2.704 1.00 82.81 160 HIS A C 1
ATOM 1188 O O . HIS A 1 160 ? 12.065 3.941 -2.803 1.00 82.81 160 HIS A O 1
ATOM 1194 N N . GLY A 1 161 ? 13.305 5.772 -3.206 1.00 87.56 161 GLY A N 1
ATOM 1195 C CA . GLY A 1 161 ? 14.389 5.069 -3.897 1.00 87.56 161 GLY A CA 1
ATOM 1196 C C . GLY A 1 161 ? 14.046 4.526 -5.291 1.00 87.56 161 GLY A C 1
ATOM 1197 O O . GLY A 1 161 ? 14.881 3.849 -5.885 1.00 87.56 161 GLY A O 1
ATOM 1198 N N . VAL A 1 162 ? 12.862 4.819 -5.841 1.00 90.81 162 VAL A N 1
ATOM 1199 C CA . VAL A 1 162 ? 12.447 4.363 -7.180 1.00 90.81 162 VAL A CA 1
ATOM 1200 C C . VAL A 1 162 ? 12.912 5.354 -8.247 1.00 90.81 162 VAL A C 1
ATOM 1202 O O . VAL A 1 162 ? 12.531 6.526 -8.210 1.00 90.81 162 VAL A O 1
ATOM 1205 N N . LYS A 1 163 ? 13.678 4.892 -9.241 1.00 92.75 163 LYS A N 1
ATOM 1206 C CA . LYS A 1 163 ? 14.133 5.736 -10.356 1.00 92.75 163 LYS A CA 1
ATOM 1207 C C . LYS A 1 163 ? 14.054 5.019 -11.700 1.00 92.75 163 LYS A C 1
ATOM 1209 O O . LYS A 1 163 ? 14.493 3.881 -11.824 1.00 92.75 163 LYS A O 1
ATOM 1214 N N . ARG A 1 164 ? 13.524 5.717 -12.711 1.00 94.81 164 ARG A N 1
ATOM 1215 C CA . ARG A 1 164 ? 13.631 5.328 -14.120 1.00 94.81 164 ARG A CA 1
ATOM 1216 C C . ARG A 1 164 ? 15.021 5.713 -14.620 1.00 94.81 164 ARG A C 1
ATOM 1218 O O . ARG A 1 164 ? 15.434 6.856 -14.458 1.00 94.81 164 ARG A O 1
ATOM 1225 N N . CYS A 1 165 ? 15.708 4.766 -15.235 1.00 95.00 165 CYS A N 1
ATOM 1226 C CA . CYS A 1 165 ? 17.058 4.912 -15.752 1.00 95.00 165 CYS A CA 1
ATOM 1227 C C . CYS A 1 165 ? 17.043 4.640 -17.256 1.00 95.00 165 CYS A C 1
ATOM 1229 O O . CYS A 1 165 ? 16.615 3.570 -17.695 1.00 95.00 165 CYS A O 1
ATOM 1231 N N . ALA A 1 166 ? 17.478 5.624 -18.039 1.00 95.25 166 ALA A N 1
ATOM 1232 C CA . ALA A 1 166 ? 17.489 5.560 -19.496 1.00 95.25 166 ALA A CA 1
ATOM 1233 C C . ALA A 1 166 ? 18.546 4.587 -20.033 1.00 95.25 166 ALA A C 1
ATOM 1235 O O . ALA A 1 166 ? 18.341 3.983 -21.082 1.00 95.25 166 ALA A O 1
ATOM 1236 N N . ASP A 1 167 ? 19.643 4.406 -19.298 1.00 95.56 167 ASP A N 1
ATOM 1237 C CA . ASP A 1 167 ? 20.760 3.545 -19.671 1.00 95.56 167 ASP A CA 1
ATOM 1238 C C . ASP A 1 167 ? 21.427 2.882 -18.451 1.00 95.56 167 ASP A C 1
ATOM 1240 O O . ASP A 1 167 ? 21.107 3.162 -17.288 1.00 95.56 167 ASP A O 1
ATOM 1244 N N . ALA A 1 168 ? 22.365 1.971 -18.726 1.00 95.44 168 ALA A N 1
ATOM 1245 C CA . ALA A 1 168 ? 23.082 1.213 -17.704 1.00 95.44 168 ALA A CA 1
ATOM 1246 C C . ALA A 1 168 ? 23.923 2.102 -16.774 1.00 95.44 168 ALA A C 1
ATOM 1248 O O . ALA A 1 168 ? 24.075 1.787 -15.594 1.00 95.44 168 ALA A O 1
ATOM 1249 N N . GLY A 1 169 ? 24.448 3.224 -17.274 1.00 95.75 169 GLY A N 1
ATOM 1250 C CA . GLY A 1 169 ? 25.218 4.167 -16.471 1.00 95.75 169 GLY A CA 1
ATOM 1251 C C . GLY A 1 169 ? 24.342 4.880 -15.444 1.00 95.75 169 GLY A C 1
ATOM 1252 O O . GLY A 1 169 ? 24.737 5.020 -14.287 1.00 95.75 169 GLY A O 1
ATOM 1253 N N . GLU A 1 170 ? 23.141 5.304 -15.836 1.00 96.00 170 GLU A N 1
ATOM 1254 C CA . GLU A 1 170 ? 22.154 5.871 -14.915 1.00 96.00 170 GLU A CA 1
ATOM 1255 C C . GLU A 1 170 ? 21.680 4.868 -13.866 1.00 96.00 170 GLU A C 1
ATOM 1257 O O . GLU A 1 170 ? 21.579 5.233 -12.691 1.00 96.00 170 GLU A O 1
ATOM 1262 N N . ALA A 1 171 ? 21.414 3.625 -14.278 1.00 96.25 171 ALA A N 1
ATOM 1263 C CA . ALA A 1 171 ? 21.001 2.556 -13.375 1.00 96.25 171 ALA A CA 1
ATOM 1264 C C . ALA A 1 171 ? 22.083 2.271 -12.327 1.00 96.25 171 ALA A C 1
ATOM 1266 O O . ALA A 1 171 ? 21.786 2.210 -11.132 1.00 96.25 171 ALA A O 1
ATOM 1267 N N . ARG A 1 172 ? 23.345 2.195 -12.764 1.00 95.56 172 ARG A N 1
ATOM 1268 C CA . ARG A 1 172 ? 24.499 1.988 -11.888 1.00 95.56 172 ARG A CA 1
ATOM 1269 C C . ARG A 1 172 ? 24.674 3.098 -10.867 1.00 95.56 172 ARG A C 1
ATOM 1271 O O . ARG A 1 172 ? 24.701 2.809 -9.675 1.00 95.56 172 ARG A O 1
ATOM 1278 N N . ARG A 1 173 ? 24.700 4.355 -11.318 1.00 96.25 173 ARG A N 1
ATOM 1279 C CA . ARG A 1 173 ? 24.821 5.513 -10.418 1.00 96.25 173 ARG A CA 1
ATOM 1280 C C . ARG A 1 173 ? 23.700 5.558 -9.382 1.00 96.25 173 ARG A C 1
ATOM 1282 O O . ARG A 1 173 ? 23.926 5.973 -8.252 1.00 96.25 173 ARG A O 1
ATOM 1289 N N . HIS A 1 174 ? 22.484 5.162 -9.762 1.00 95.62 174 HIS A N 1
ATOM 1290 C CA . HIS A 1 174 ? 21.361 5.130 -8.825 1.00 95.62 174 HIS A CA 1
ATOM 1291 C C . HIS A 1 174 ? 21.493 4.017 -7.786 1.00 95.62 174 HIS A C 1
ATOM 1293 O O . HIS A 1 174 ? 21.264 4.270 -6.609 1.00 95.62 174 HIS A O 1
ATOM 1299 N N . ALA A 1 175 ? 21.891 2.807 -8.186 1.00 95.31 175 ALA A N 1
ATOM 1300 C CA . ALA A 1 175 ? 22.113 1.724 -7.229 1.00 95.31 175 ALA A CA 1
ATOM 1301 C C . ALA A 1 175 ? 23.284 2.025 -6.278 1.00 95.31 175 ALA A C 1
ATOM 1303 O O . ALA A 1 175 ? 23.178 1.745 -5.091 1.00 95.31 175 ALA A O 1
ATOM 1304 N N . GLU A 1 176 ? 24.359 2.647 -6.774 1.00 95.44 176 GLU A N 1
ATOM 1305 C CA . GLU A 1 176 ? 25.471 3.138 -5.945 1.00 95.44 176 GLU A CA 1
ATOM 1306 C C . GLU A 1 176 ? 24.973 4.172 -4.922 1.00 95.44 176 GLU A C 1
ATOM 1308 O O . GLU A 1 176 ? 25.258 4.046 -3.736 1.00 95.44 176 GLU A O 1
ATOM 1313 N N . ALA A 1 177 ? 24.123 5.120 -5.333 1.00 93.62 177 ALA A N 1
ATOM 1314 C CA . ALA A 1 177 ? 23.526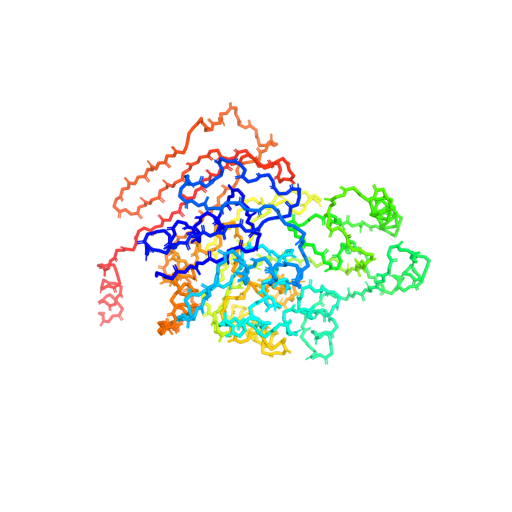 6.089 -4.411 1.00 93.62 177 ALA A CA 1
ATOM 1315 C C . ALA A 1 177 ? 22.625 5.438 -3.341 1.00 93.62 177 ALA A C 1
ATOM 1317 O O . ALA A 1 177 ? 22.620 5.878 -2.191 1.00 93.62 177 ALA A O 1
ATOM 1318 N N . LEU A 1 178 ? 21.874 4.388 -3.696 1.00 92.81 178 LEU A N 1
ATOM 1319 C CA . LEU A 1 178 ? 21.102 3.601 -2.727 1.00 92.81 178 LEU A CA 1
ATOM 1320 C C . LEU A 1 178 ? 22.022 2.833 -1.766 1.00 92.81 178 LEU A C 1
ATOM 1322 O O . LEU A 1 178 ? 21.751 2.792 -0.568 1.00 92.81 178 LEU A O 1
ATOM 1326 N N . ALA A 1 179 ? 23.117 2.254 -2.262 1.00 92.44 179 ALA A N 1
ATOM 1327 C CA . ALA A 1 179 ? 24.103 1.567 -1.431 1.00 92.44 179 ALA A CA 1
ATOM 1328 C C . ALA A 1 179 ? 24.771 2.533 -0.436 1.00 92.44 179 ALA A C 1
ATOM 1330 O O . ALA A 1 179 ? 24.875 2.218 0.749 1.00 92.44 179 ALA A O 1
ATOM 1331 N N . ASP A 1 180 ? 25.132 3.739 -0.881 1.00 91.50 180 ASP A N 1
ATOM 1332 C CA . ASP A 1 180 ? 25.666 4.796 -0.017 1.00 91.50 180 ASP A CA 1
ATOM 1333 C C . ASP A 1 180 ? 24.644 5.228 1.049 1.00 91.50 180 ASP A C 1
ATOM 1335 O O . ASP A 1 180 ? 24.995 5.447 2.211 1.00 91.50 180 ASP A O 1
ATOM 1339 N N . GLU A 1 181 ? 23.359 5.334 0.686 1.00 88.69 181 GLU A N 1
ATOM 1340 C CA . GLU A 1 181 ? 22.274 5.645 1.625 1.00 88.69 181 GLU A CA 1
ATOM 1341 C C . GLU A 1 181 ? 22.114 4.558 2.698 1.00 88.69 181 GLU A C 1
ATOM 1343 O O . GLU A 1 181 ? 21.968 4.882 3.886 1.00 88.69 181 GLU A O 1
ATOM 1348 N N . LEU A 1 182 ? 22.183 3.287 2.284 1.00 86.75 182 LEU A N 1
ATOM 1349 C CA . LEU A 1 182 ? 22.133 2.124 3.166 1.00 86.75 182 LEU A CA 1
ATOM 1350 C C . LEU A 1 182 ? 23.319 2.119 4.140 1.00 86.75 182 LEU A C 1
ATOM 1352 O O . LEU A 1 182 ? 23.118 2.010 5.349 1.00 86.75 182 LEU A O 1
ATOM 1356 N N . GLN A 1 183 ? 24.545 2.298 3.636 1.00 84.56 183 GLN A N 1
ATOM 1357 C CA . GLN A 1 183 ? 25.770 2.320 4.448 1.00 84.56 183 GLN A CA 1
ATOM 1358 C C . GLN A 1 183 ? 25.805 3.491 5.426 1.00 84.56 183 GLN A C 1
ATOM 1360 O O . GLN A 1 183 ? 26.204 3.337 6.581 1.00 84.56 183 GLN A O 1
ATOM 1365 N N . ALA A 1 184 ? 25.338 4.661 4.993 1.00 81.88 184 ALA A N 1
ATOM 1366 C CA . ALA A 1 184 ? 25.219 5.826 5.855 1.00 81.88 184 ALA A CA 1
ATOM 1367 C C . ALA A 1 184 ? 24.120 5.666 6.928 1.00 81.88 184 ALA A C 1
ATOM 1369 O O . ALA A 1 184 ? 23.903 6.598 7.706 1.00 81.88 184 ALA A O 1
ATOM 1370 N N . ASN A 1 185 ? 23.425 4.516 6.964 1.00 66.19 185 ASN A N 1
ATOM 1371 C CA . ASN A 1 185 ? 22.326 4.178 7.863 1.00 66.19 185 ASN A CA 1
ATOM 1372 C C . ASN A 1 185 ? 21.347 5.350 7.997 1.00 66.19 185 ASN A C 1
ATOM 1374 O O . ASN A 1 185 ? 20.967 5.759 9.099 1.00 66.19 185 ASN A O 1
ATOM 1378 N N . ARG A 1 186 ? 20.976 5.953 6.857 1.00 58.62 186 ARG A N 1
ATOM 1379 C CA . ARG A 1 186 ? 20.234 7.225 6.796 1.00 58.62 186 ARG A CA 1
ATOM 1380 C C . ARG A 1 186 ? 18.778 7.133 7.265 1.00 58.62 186 ARG A C 1
ATOM 1382 O O . ARG A 1 186 ? 17.972 7.996 6.935 1.00 58.62 186 ARG A O 1
ATOM 1389 N N . ARG A 1 187 ? 18.440 6.155 8.112 1.00 57.28 187 ARG A N 1
ATOM 1390 C CA . ARG A 1 187 ? 17.135 6.023 8.779 1.00 57.28 187 ARG A CA 1
ATOM 1391 C C . ARG A 1 187 ? 15.974 5.935 7.775 1.00 57.28 187 ARG A C 1
ATOM 1393 O O . ARG A 1 187 ? 14.866 6.357 8.092 1.00 57.28 187 ARG A O 1
ATOM 1400 N N . THR A 1 188 ? 16.218 5.395 6.577 1.00 55.84 188 THR A N 1
ATOM 1401 C CA . THR A 1 188 ? 15.260 5.415 5.456 1.00 55.84 188 THR A CA 1
ATOM 1402 C C . THR A 1 188 ? 14.416 4.148 5.317 1.00 55.84 188 THR A C 1
ATOM 1404 O O . THR A 1 188 ? 13.524 4.102 4.473 1.00 55.84 188 THR A O 1
ATOM 1407 N N . GLY A 1 189 ? 14.646 3.130 6.157 1.00 64.25 189 GLY A N 1
ATOM 1408 C CA . GLY A 1 189 ? 13.967 1.833 6.034 1.00 64.25 189 GLY A CA 1
ATOM 1409 C C . GLY A 1 189 ? 14.385 1.054 4.783 1.00 64.25 189 GLY A C 1
ATOM 1410 O O . GLY A 1 189 ? 13.687 0.130 4.377 1.00 64.25 189 GLY A O 1
ATOM 1411 N N . LEU A 1 190 ? 15.502 1.451 4.165 1.00 78.44 190 LEU A N 1
ATOM 1412 C CA . LEU A 1 190 ? 16.102 0.776 3.027 1.00 78.44 190 LEU A CA 1
ATOM 1413 C C . LEU A 1 190 ? 16.702 -0.564 3.467 1.00 78.44 190 LEU A C 1
ATOM 1415 O O . LEU A 1 190 ? 17.438 -0.634 4.450 1.00 78.44 190 LEU A O 1
ATOM 1419 N N . THR A 1 191 ? 16.392 -1.618 2.721 1.00 85.12 191 THR A N 1
ATOM 1420 C CA . THR A 1 191 ? 17.004 -2.941 2.872 1.00 85.12 191 THR A CA 1
ATOM 1421 C C . THR A 1 191 ? 18.132 -3.124 1.866 1.00 85.12 191 THR A C 1
ATOM 1423 O O . THR A 1 191 ? 18.135 -2.475 0.824 1.00 85.12 191 THR A O 1
ATOM 1426 N N . ASP A 1 192 ? 19.021 -4.086 2.111 1.00 90.50 192 ASP A N 1
ATOM 1427 C CA . ASP A 1 192 ? 20.073 -4.454 1.153 1.00 90.50 192 ASP A CA 1
ATOM 1428 C C . ASP A 1 192 ? 19.520 -5.011 -0.172 1.00 90.50 192 ASP A C 1
ATOM 1430 O O . ASP A 1 192 ? 20.187 -4.967 -1.196 1.00 90.50 192 ASP A O 1
ATOM 1434 N N . SER A 1 193 ? 18.275 -5.494 -0.190 1.00 93.25 193 SER A N 1
ATOM 1435 C CA . SER A 1 193 ? 17.650 -6.036 -1.398 1.00 93.25 193 SER A CA 1
ATOM 1436 C C . SER A 1 193 ? 17.174 -4.941 -2.364 1.00 93.25 193 SER A C 1
ATOM 1438 O O . SER A 1 193 ? 16.382 -4.063 -2.002 1.00 93.25 193 SER A O 1
ATOM 1440 N N . VAL A 1 194 ? 17.597 -5.044 -3.625 1.00 95.44 194 VAL A N 1
ATOM 1441 C CA . VAL A 1 194 ? 17.257 -4.138 -4.732 1.00 95.44 194 VAL A CA 1
ATOM 1442 C C . VAL A 1 194 ? 16.769 -4.931 -5.942 1.00 95.44 194 VAL A C 1
ATOM 1444 O O . VAL A 1 194 ? 17.183 -6.070 -6.162 1.00 95.44 194 VAL A O 1
ATOM 1447 N N . ILE A 1 195 ? 15.901 -4.320 -6.749 1.00 96.50 195 ILE A N 1
ATOM 1448 C CA . ILE A 1 195 ? 15.480 -4.865 -8.039 1.00 96.50 195 ILE A CA 1
ATOM 1449 C C . ILE A 1 195 ? 15.725 -3.865 -9.171 1.00 96.50 195 ILE A C 1
ATOM 1451 O O . ILE A 1 195 ? 15.587 -2.649 -9.000 1.00 96.50 195 ILE A O 1
ATOM 1455 N N . VAL A 1 196 ? 16.054 -4.403 -10.342 1.00 97.50 196 VAL A N 1
ATOM 1456 C CA . VAL A 1 196 ? 16.100 -3.697 -11.622 1.00 97.50 196 VAL A CA 1
ATOM 1457 C C . VAL A 1 196 ? 15.087 -4.370 -12.538 1.00 97.50 196 VAL A C 1
ATOM 1459 O O . VAL A 1 196 ? 15.178 -5.568 -12.787 1.00 97.50 196 VAL A O 1
ATOM 1462 N N . GLU A 1 197 ? 14.098 -3.627 -13.020 1.00 97.06 197 GLU A N 1
ATOM 1463 C CA . GLU A 1 197 ? 13.038 -4.152 -13.888 1.00 97.06 197 GLU A CA 1
ATOM 1464 C C . GLU A 1 197 ? 12.935 -3.357 -15.188 1.00 97.06 197 GLU A C 1
ATOM 1466 O O . GLU A 1 197 ? 13.230 -2.165 -15.211 1.00 97.06 197 GLU A O 1
ATOM 1471 N N . GLU A 1 198 ? 12.493 -3.992 -16.272 1.00 97.31 198 GLU A N 1
ATOM 1472 C CA . GLU A 1 198 ? 12.153 -3.268 -17.501 1.00 97.31 198 GLU A CA 1
ATOM 1473 C C . GLU A 1 198 ? 11.056 -2.237 -17.205 1.00 97.31 198 GLU A C 1
ATOM 1475 O O . GLU A 1 198 ? 10.058 -2.537 -16.544 1.00 97.31 198 GLU A O 1
ATOM 1480 N N . PHE A 1 199 ? 11.231 -1.010 -17.697 1.00 95.38 199 PHE A N 1
ATOM 1481 C CA . PHE A 1 199 ? 10.208 0.016 -17.558 1.00 95.38 199 PHE A CA 1
ATOM 1482 C C . PHE A 1 199 ? 8.987 -0.360 -18.400 1.00 95.38 199 PHE A C 1
ATOM 1484 O O . PHE A 1 199 ? 9.079 -0.562 -19.613 1.00 95.38 199 PHE A O 1
ATOM 1491 N N . LEU A 1 200 ? 7.829 -0.440 -17.750 1.00 93.81 200 LEU A N 1
ATOM 1492 C CA . LEU A 1 200 ? 6.563 -0.691 -18.419 1.00 93.81 200 LEU A CA 1
ATOM 1493 C C . LEU A 1 200 ? 5.891 0.634 -18.774 1.00 93.81 200 LEU A C 1
ATOM 1495 O O . LEU A 1 200 ? 5.648 1.481 -17.917 1.00 93.81 200 LEU A O 1
ATOM 1499 N N . GLU A 1 201 ? 5.559 0.783 -20.049 1.00 91.69 201 GLU A N 1
ATOM 1500 C CA . GLU A 1 201 ? 4.701 1.857 -20.536 1.00 91.69 201 GLU A CA 1
ATOM 1501 C C . GLU A 1 201 ? 3.240 1.414 -20.486 1.00 91.69 201 GLU A C 1
ATOM 1503 O O . GLU A 1 201 ? 2.921 0.286 -20.860 1.00 91.69 201 GLU A O 1
ATOM 1508 N N . GLY A 1 202 ? 2.352 2.299 -20.040 1.00 93.94 202 GLY A N 1
ATOM 1509 C CA . GLY A 1 202 ? 0.920 2.034 -20.000 1.00 93.94 202 GLY A CA 1
ATOM 1510 C C . GLY A 1 202 ? 0.181 2.902 -18.990 1.00 93.94 202 GLY A C 1
ATOM 1511 O O . GLY A 1 202 ? 0.747 3.798 -18.359 1.00 93.94 202 GLY A O 1
ATOM 1512 N N . ALA A 1 203 ? -1.112 2.631 -18.856 1.00 94.81 203 ALA A N 1
ATOM 1513 C CA . ALA A 1 203 ? -1.966 3.263 -17.867 1.00 94.81 203 ALA A CA 1
ATOM 1514 C C . ALA A 1 203 ? -1.833 2.535 -16.521 1.00 94.81 203 ALA A C 1
ATOM 1516 O O . ALA A 1 203 ? -1.937 1.317 -16.454 1.00 94.81 203 ALA A O 1
ATOM 1517 N N . GLU A 1 204 ? -1.594 3.276 -15.445 1.00 96.06 204 GLU A N 1
ATOM 1518 C CA . GLU A 1 204 ? -1.481 2.736 -14.090 1.00 96.06 204 GLU A CA 1
ATOM 1519 C C . GLU A 1 204 ? -2.813 2.724 -13.359 1.00 96.06 204 GLU A C 1
ATOM 1521 O O . GLU A 1 204 ? -3.516 3.739 -13.320 1.00 96.06 204 GLU A O 1
ATOM 1526 N N . TYR A 1 205 ? -3.102 1.606 -12.711 1.00 97.62 205 TYR A N 1
ATOM 1527 C CA . TYR A 1 205 ? -4.309 1.386 -11.938 1.00 97.62 205 TYR A CA 1
ATOM 1528 C C . TYR A 1 205 ? -3.959 0.858 -10.557 1.00 97.62 205 TYR A C 1
ATOM 1530 O O . TYR A 1 205 ? -3.024 0.073 -10.397 1.00 97.62 205 TYR A O 1
ATOM 1538 N N . CYS A 1 206 ? -4.754 1.270 -9.581 1.00 97.00 206 CYS A N 1
ATOM 1539 C CA . CYS A 1 206 ? -4.835 0.605 -8.294 1.00 97.00 206 CYS A CA 1
ATOM 1540 C C . CYS A 1 206 ? -6.086 -0.272 -8.301 1.00 97.00 206 CYS A C 1
ATOM 1542 O O . CYS A 1 206 ? -7.119 0.126 -8.849 1.00 97.00 206 CYS A O 1
ATOM 1544 N N . VAL A 1 207 ? -5.987 -1.455 -7.713 1.00 98.25 207 VAL A N 1
ATOM 1545 C CA . VAL A 1 207 ? -7.080 -2.416 -7.612 1.00 98.25 207 VAL A CA 1
ATOM 1546 C C . VAL A 1 207 ? -7.157 -2.892 -6.172 1.00 98.25 207 VAL A C 1
ATOM 1548 O O . VAL A 1 207 ? -6.174 -3.383 -5.616 1.00 98.25 207 VAL A O 1
ATOM 1551 N N . GLU A 1 208 ? -8.329 -2.735 -5.576 1.00 98.38 208 GLU A N 1
ATOM 1552 C CA . GLU A 1 208 ? -8.592 -3.093 -4.193 1.00 98.38 208 GLU A CA 1
ATOM 1553 C C . GLU A 1 208 ? -9.357 -4.406 -4.120 1.00 98.38 208 GLU A C 1
ATOM 1555 O O . GLU A 1 208 ? -10.331 -4.634 -4.849 1.00 98.38 208 GLU A O 1
ATOM 1560 N N . TYR A 1 209 ? -8.936 -5.236 -3.175 1.00 98.25 209 TYR A N 1
ATOM 1561 C CA . TYR A 1 209 ? -9.574 -6.497 -2.843 1.00 98.25 209 TYR A CA 1
ATOM 1562 C C . TYR A 1 209 ? -9.841 -6.569 -1.347 1.00 98.25 209 TYR A C 1
ATOM 1564 O O . TYR A 1 209 ? -9.106 -5.994 -0.542 1.00 98.25 209 TYR A O 1
ATOM 1572 N N . PHE A 1 210 ? -10.873 -7.312 -0.970 1.00 98.19 210 PHE A N 1
ATOM 1573 C CA . PHE A 1 210 ? -11.184 -7.651 0.409 1.00 98.19 210 PHE A CA 1
ATOM 1574 C C . PHE A 1 210 ? -11.527 -9.137 0.492 1.00 98.19 210 PHE A C 1
ATOM 1576 O O . PHE A 1 210 ? -12.404 -9.608 -0.228 1.00 98.19 210 PHE A O 1
ATOM 1583 N N . ASP A 1 211 ? -10.822 -9.885 1.342 1.00 96.75 211 ASP A N 1
ATOM 1584 C CA . ASP A 1 211 ? -10.956 -11.346 1.443 1.00 96.75 211 ASP A CA 1
ATOM 1585 C C . ASP A 1 211 ? -10.805 -12.058 0.081 1.00 96.75 211 ASP A C 1
ATOM 1587 O O . ASP A 1 211 ? -11.562 -12.963 -0.266 1.00 96.75 211 ASP A O 1
ATOM 1591 N N . GLY A 1 212 ? -9.852 -11.594 -0.736 1.00 95.62 212 GLY A N 1
ATOM 1592 C CA . GLY A 1 212 ? -9.604 -12.117 -2.086 1.00 95.62 212 GLY A CA 1
ATOM 1593 C C . GLY A 1 212 ? -10.627 -11.706 -3.150 1.00 95.62 212 GLY A C 1
ATOM 1594 O O . GLY A 1 212 ? -10.449 -12.035 -4.319 1.00 95.62 212 GLY A O 1
ATOM 1595 N N . ARG A 1 213 ? -11.677 -10.963 -2.787 1.00 97.00 213 ARG A N 1
ATOM 1596 C CA . ARG A 1 213 ? -12.726 -10.514 -3.713 1.00 97.00 213 ARG A CA 1
ATOM 1597 C C . ARG A 1 213 ? -12.503 -9.067 -4.126 1.00 97.00 213 ARG A C 1
ATOM 1599 O O . ARG A 1 213 ? -12.147 -8.238 -3.297 1.00 97.00 213 ARG A O 1
ATOM 1606 N N . TYR A 1 214 ? -12.714 -8.769 -5.402 1.00 98.06 214 TYR A N 1
ATOM 1607 C CA . TYR A 1 214 ? -12.589 -7.419 -5.949 1.00 98.06 214 TYR A CA 1
ATOM 1608 C C . TYR A 1 214 ? -13.607 -6.460 -5.318 1.00 98.06 214 TYR A C 1
ATOM 1610 O O . TYR A 1 214 ? -14.777 -6.810 -5.177 1.00 98.06 214 TYR A O 1
ATOM 1618 N N . VAL A 1 215 ? -13.160 -5.255 -4.947 1.00 97.94 215 VAL A N 1
ATOM 1619 C CA . VAL A 1 215 ? -14.030 -4.216 -4.362 1.00 97.94 215 VAL A CA 1
ATOM 1620 C C . VAL A 1 215 ? -13.919 -2.852 -5.038 1.00 97.94 215 VAL A C 1
ATOM 1622 O O . VAL A 1 215 ? -14.750 -1.985 -4.780 1.00 97.94 215 VAL A O 1
ATOM 1625 N N . GLY A 1 216 ? -12.940 -2.646 -5.919 1.00 97.88 216 GLY A N 1
ATOM 1626 C CA . GLY A 1 216 ? -12.879 -1.447 -6.748 1.00 97.88 216 GLY A CA 1
ATOM 1627 C C . GLY A 1 216 ? -11.547 -1.258 -7.461 1.00 97.88 216 GLY A C 1
ATOM 1628 O O . GLY A 1 216 ? -10.522 -1.799 -7.057 1.00 97.88 216 GLY A O 1
ATOM 1629 N N . ALA A 1 217 ? -11.557 -0.479 -8.539 1.00 97.94 217 ALA A N 1
ATOM 1630 C CA . ALA A 1 217 ? -10.364 -0.054 -9.263 1.00 97.94 217 ALA A CA 1
ATOM 1631 C C . ALA A 1 217 ? -10.358 1.467 -9.461 1.00 97.94 217 ALA A C 1
ATOM 1633 O O . ALA A 1 217 ? -11.402 2.121 -9.491 1.00 97.94 217 ALA A O 1
ATOM 1634 N N . MET A 1 218 ? -9.181 2.053 -9.626 1.00 97.44 218 MET A N 1
ATOM 1635 C CA . MET A 1 218 ? -9.044 3.471 -9.944 1.00 97.44 218 MET A CA 1
ATOM 1636 C C . MET A 1 218 ? -7.827 3.721 -10.809 1.00 97.44 218 MET A C 1
ATOM 1638 O O . MET A 1 218 ? -6.779 3.094 -10.649 1.00 97.44 218 MET A O 1
ATOM 1642 N N . ARG A 1 219 ? -7.949 4.704 -11.694 1.00 97.38 219 ARG A N 1
ATOM 1643 C CA . ARG A 1 219 ? -6.842 5.186 -12.504 1.00 97.38 219 ARG A CA 1
ATOM 1644 C C . ARG A 1 219 ? -5.919 6.055 -11.649 1.00 97.38 219 ARG A C 1
ATOM 1646 O O . ARG A 1 219 ? -6.369 7.013 -11.019 1.00 97.38 219 ARG A O 1
ATOM 1653 N N . LYS A 1 220 ? -4.617 5.753 -11.646 1.00 95.50 220 LYS A N 1
ATOM 1654 C CA . LYS A 1 220 ? -3.569 6.543 -10.974 1.00 95.50 220 LYS A CA 1
ATOM 1655 C C . LYS A 1 220 ? -3.056 7.646 -11.904 1.00 95.50 220 LYS A C 1
ATOM 1657 O O . LYS A 1 220 ? -2.486 7.389 -12.963 1.00 95.50 220 LYS A O 1
ATOM 1662 N N . LEU A 1 221 ? -3.225 8.901 -11.508 1.00 92.75 221 LEU A N 1
ATOM 1663 C CA . LEU A 1 221 ? -2.798 10.065 -12.283 1.00 92.75 221 LEU A CA 1
ATOM 1664 C C . LEU A 1 221 ? -1.388 10.480 -11.864 1.00 92.75 221 LEU A C 1
ATOM 1666 O O . LEU A 1 221 ? -1.086 10.559 -10.672 1.00 92.75 221 LEU A O 1
ATOM 1670 N N . LYS A 1 222 ? -0.520 10.784 -12.832 1.00 86.56 222 LYS A N 1
ATOM 1671 C CA . LYS A 1 222 ? 0.883 11.157 -12.586 1.00 86.56 222 LYS A CA 1
ATOM 1672 C C . LYS A 1 222 ? 1.241 12.535 -13.114 1.00 86.56 222 LYS A C 1
ATOM 1674 O O . LYS A 1 222 ? 0.599 13.067 -14.028 1.00 86.56 222 LYS A O 1
ATOM 1679 N N . ARG A 1 223 ? 2.300 13.111 -12.536 1.00 79.81 223 ARG A N 1
ATOM 1680 C CA . ARG A 1 223 ? 2.968 14.288 -13.090 1.00 79.81 223 ARG A CA 1
ATOM 1681 C C . ARG A 1 223 ? 3.554 13.945 -14.458 1.00 79.81 223 ARG A C 1
ATOM 1683 O O . ARG A 1 223 ? 4.128 12.879 -14.632 1.00 79.81 223 ARG A O 1
ATOM 1690 N N . ARG A 1 224 ? 3.441 14.858 -15.429 1.00 62.41 224 ARG A N 1
ATOM 1691 C CA . ARG A 1 224 ? 4.221 14.748 -16.673 1.00 62.41 224 ARG A CA 1
ATOM 1692 C C . ARG A 1 224 ? 5.711 14.908 -16.331 1.00 62.41 224 ARG A C 1
ATOM 1694 O O . ARG A 1 224 ? 6.062 15.834 -15.596 1.00 62.41 224 ARG A O 1
ATOM 1701 N N . GLY A 1 225 ? 6.567 14.027 -16.847 1.00 63.28 225 GLY A N 1
ATOM 1702 C CA . GLY A 1 225 ? 8.021 14.059 -16.641 1.00 63.28 225 GLY A CA 1
ATOM 1703 C C . GLY A 1 225 ? 8.602 12.707 -16.220 1.00 63.28 225 GLY A C 1
ATOM 1704 O O . GLY A 1 225 ? 7.932 11.684 -16.311 1.00 63.28 225 GLY A O 1
ATOM 1705 N N . GLU A 1 226 ? 9.856 12.718 -15.767 1.00 55.31 226 GLU A N 1
ATOM 1706 C CA . GLU A 1 226 ? 10.637 11.506 -15.454 1.00 55.31 226 GLU A CA 1
ATOM 1707 C C . GLU A 1 226 ? 10.368 10.923 -14.055 1.00 55.31 226 GLU A C 1
ATOM 1709 O O . GLU A 1 226 ? 10.738 9.786 -13.773 1.00 55.31 226 GLU A O 1
ATOM 1714 N N . GLY A 1 227 ? 9.722 11.687 -13.169 1.00 65.31 227 GLY A N 1
ATOM 1715 C CA . GLY A 1 227 ? 9.428 11.266 -11.799 1.00 65.31 227 GLY A CA 1
ATOM 1716 C C . GLY A 1 227 ? 8.119 10.484 -11.666 1.00 65.31 227 GLY A C 1
ATOM 1717 O O . GLY A 1 227 ? 7.125 10.783 -12.324 1.00 65.31 227 GLY A O 1
ATOM 1718 N N . PHE A 1 228 ? 8.071 9.544 -10.720 1.00 74.38 228 PHE A N 1
ATOM 1719 C CA . PHE A 1 228 ? 6.868 8.770 -10.378 1.00 74.38 228 PHE A CA 1
ATOM 1720 C C . PHE A 1 228 ? 5.902 9.522 -9.442 1.00 74.38 228 PHE A C 1
ATOM 1722 O O . PHE A 1 228 ? 5.220 8.912 -8.618 1.00 74.38 228 PHE A O 1
ATOM 1729 N N . LEU A 1 229 ? 5.850 10.854 -9.541 1.00 79.69 229 LEU A N 1
ATOM 1730 C CA . LEU A 1 229 ? 5.031 11.687 -8.663 1.00 79.69 229 LEU A CA 1
ATOM 1731 C C . LEU A 1 229 ? 3.544 11.528 -8.991 1.00 79.69 229 LEU A C 1
ATOM 1733 O O . LEU A 1 229 ? 3.077 11.869 -10.079 1.00 79.69 229 LEU A O 1
ATOM 1737 N N . GLU A 1 230 ? 2.799 11.025 -8.014 1.00 86.19 230 GLU A N 1
ATOM 1738 C CA . GLU A 1 230 ? 1.345 10.883 -8.068 1.00 86.19 230 GLU A CA 1
ATOM 1739 C C . GLU A 1 230 ? 0.663 12.250 -7.980 1.00 86.19 230 GLU A C 1
ATOM 1741 O O . GLU A 1 230 ? 0.867 13.000 -7.022 1.00 86.19 230 GLU A O 1
ATOM 1746 N N . ARG A 1 231 ? -0.196 12.534 -8.959 1.00 90.44 231 ARG A N 1
ATOM 1747 C CA . ARG A 1 231 ? -1.056 13.719 -9.012 1.00 90.44 231 AR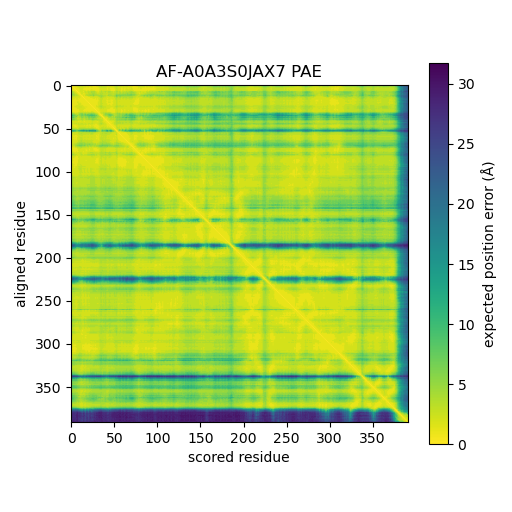G A CA 1
ATOM 1748 C C . ARG A 1 231 ? -2.497 13.459 -8.628 1.00 90.44 231 ARG A C 1
ATOM 1750 O O . ARG A 1 231 ? -3.208 14.414 -8.362 1.00 90.44 231 ARG A O 1
ATOM 1757 N N . GLY A 1 232 ? -2.935 12.212 -8.562 1.00 94.50 232 GLY A N 1
ATOM 1758 C CA . GLY A 1 232 ? -4.315 11.954 -8.202 1.00 94.50 232 GLY A CA 1
ATOM 1759 C C . GLY A 1 232 ? -4.760 10.540 -8.479 1.00 94.50 232 GLY A C 1
ATOM 1760 O O . GLY A 1 232 ? -3.979 9.699 -8.924 1.00 94.50 232 GLY A O 1
ATOM 1761 N N . TYR A 1 233 ? -6.037 10.316 -8.223 1.00 97.06 233 TYR A N 1
ATOM 1762 C CA . TYR A 1 233 ? -6.726 9.059 -8.459 1.00 97.06 233 TYR A CA 1
ATOM 1763 C C . TYR A 1 233 ? -8.142 9.377 -8.934 1.00 97.06 233 TYR A C 1
ATOM 1765 O O . TYR A 1 233 ? -8.738 10.340 -8.454 1.00 97.06 233 TYR A O 1
ATOM 1773 N N . THR A 1 234 ? -8.688 8.597 -9.860 1.00 97.50 234 THR A N 1
ATOM 1774 C CA . THR A 1 234 ? -10.082 8.745 -10.303 1.00 97.50 234 THR A CA 1
ATOM 1775 C C . THR A 1 234 ? -10.761 7.391 -10.431 1.00 97.50 234 THR A C 1
ATOM 1777 O O . THR A 1 234 ? -10.131 6.414 -10.839 1.00 97.50 234 THR A O 1
ATOM 1780 N N . SER A 1 235 ? -12.041 7.333 -10.067 1.00 96.56 235 SER A N 1
ATOM 1781 C CA . SER A 1 235 ? -12.894 6.176 -10.324 1.00 96.56 235 SER A CA 1
ATOM 1782 C C . SER A 1 235 ? -13.189 5.997 -11.813 1.00 96.56 235 SER A C 1
ATOM 1784 O O . SER A 1 235 ? -13.601 4.916 -12.202 1.00 96.56 235 SER A O 1
ATOM 1786 N N . GLU A 1 236 ? -12.988 7.014 -12.655 1.00 93.81 236 GLU A N 1
ATOM 1787 C CA . GLU A 1 236 ? -13.142 6.877 -14.106 1.00 93.81 236 GLU A CA 1
ATOM 1788 C C . GLU A 1 236 ? -12.022 6.014 -14.686 1.00 93.81 236 GLU A C 1
ATOM 1790 O O . GLU A 1 236 ? -10.846 6.381 -14.663 1.00 93.81 236 GLU A O 1
ATOM 1795 N N . LEU A 1 237 ? -12.403 4.846 -15.196 1.00 94.62 237 LEU A N 1
ATOM 1796 C CA . LEU A 1 237 ? -11.484 3.901 -15.810 1.00 94.62 237 LEU A CA 1
ATOM 1797 C C . LEU A 1 237 ? -11.465 4.130 -17.323 1.00 94.62 237 LEU A C 1
ATOM 1799 O O . LEU A 1 237 ? -12.500 4.065 -17.977 1.00 94.62 237 LEU A O 1
ATOM 1803 N N . ASP A 1 238 ? -10.283 4.347 -17.891 1.00 93.56 238 ASP A N 1
ATOM 1804 C CA . ASP A 1 238 ? -10.020 4.330 -19.333 1.00 93.56 238 ASP A CA 1
ATOM 1805 C C . ASP A 1 238 ? -9.795 2.889 -19.838 1.00 93.56 238 ASP A C 1
ATOM 1807 O O . ASP A 1 238 ? -8.842 2.607 -20.564 1.00 93.56 238 ASP A O 1
ATOM 1811 N N . LEU A 1 239 ? -10.680 1.966 -19.434 1.00 96.31 239 LEU A N 1
ATOM 1812 C CA . LEU A 1 239 ? -10.681 0.546 -19.804 1.00 96.31 239 LEU A CA 1
ATOM 1813 C C . LEU A 1 239 ? -12.053 0.135 -20.336 1.00 96.31 239 LEU A C 1
ATOM 1815 O O . LEU A 1 239 ? -13.077 0.543 -19.793 1.00 96.31 239 LEU A O 1
ATOM 1819 N N . ASP A 1 240 ? -12.069 -0.730 -21.350 1.00 96.19 240 ASP A N 1
ATOM 1820 C CA . ASP A 1 240 ? -13.278 -1.477 -21.691 1.00 96.19 240 ASP A CA 1
ATOM 1821 C C . ASP A 1 240 ? -13.518 -2.633 -20.700 1.00 96.19 240 ASP A C 1
ATOM 1823 O O . ASP A 1 240 ? -12.636 -3.020 -19.923 1.00 96.19 240 ASP A O 1
ATOM 1827 N N . ASP A 1 241 ? -14.715 -3.220 -20.751 1.00 97.25 241 ASP A N 1
ATOM 1828 C CA . ASP A 1 241 ? -15.111 -4.327 -19.875 1.00 97.25 241 ASP A CA 1
ATOM 1829 C C . ASP A 1 241 ? -14.159 -5.529 -19.960 1.00 97.25 241 ASP A C 1
ATOM 1831 O O . ASP A 1 241 ? -13.957 -6.238 -18.974 1.00 97.25 241 ASP A O 1
ATOM 1835 N N . THR A 1 242 ? -13.561 -5.780 -21.127 1.00 97.88 242 THR A N 1
ATOM 1836 C CA . THR A 1 242 ? -12.654 -6.919 -21.316 1.00 97.88 242 THR A CA 1
ATOM 1837 C C . THR A 1 242 ? -11.330 -6.673 -20.604 1.00 97.88 242 THR A C 1
ATOM 1839 O O . THR A 1 242 ? -10.833 -7.552 -19.897 1.00 97.88 242 THR A O 1
ATOM 1842 N N . ALA A 1 243 ? -10.758 -5.483 -20.760 1.00 97.94 243 ALA A N 1
ATOM 1843 C CA . ALA A 1 243 ? -9.532 -5.083 -20.093 1.00 97.94 243 ALA A CA 1
ATOM 1844 C C . ALA A 1 243 ? -9.728 -4.977 -18.574 1.00 97.94 243 ALA A C 1
ATOM 1846 O O . ALA A 1 243 ? -8.855 -5.414 -17.822 1.00 97.94 243 ALA A O 1
ATOM 1847 N N . LEU A 1 244 ? -10.884 -4.481 -18.116 1.00 98.06 244 LEU A N 1
ATOM 1848 C CA . LEU A 1 244 ? -11.224 -4.442 -16.695 1.00 98.06 244 LEU A CA 1
ATOM 1849 C C . LEU A 1 244 ? -11.349 -5.850 -16.098 1.00 98.06 244 LEU A C 1
ATOM 1851 O O . LEU A 1 244 ? -10.749 -6.114 -15.060 1.00 98.06 244 LEU A O 1
ATOM 1855 N N . ARG A 1 245 ? -12.040 -6.783 -16.769 1.00 98.12 245 ARG A N 1
ATOM 1856 C CA . ARG A 1 245 ? -12.099 -8.191 -16.324 1.00 98.12 245 ARG A CA 1
ATOM 1857 C C . ARG A 1 245 ? -10.713 -8.803 -16.212 1.00 98.12 245 ARG A C 1
ATOM 1859 O O . ARG A 1 245 ? -10.379 -9.345 -15.170 1.00 98.12 245 ARG A O 1
ATOM 1866 N N . ARG A 1 246 ? -9.864 -8.629 -17.230 1.00 98.06 246 ARG A N 1
ATOM 1867 C CA . ARG A 1 246 ? -8.476 -9.116 -17.187 1.00 98.06 246 ARG A CA 1
ATOM 1868 C C . ARG A 1 246 ? -7.702 -8.541 -16.005 1.00 98.06 246 ARG A C 1
ATOM 1870 O O . ARG A 1 246 ? -6.950 -9.272 -15.370 1.00 98.06 246 ARG A O 1
ATOM 1877 N N . LEU A 1 247 ? -7.863 -7.246 -15.724 1.00 98.19 247 LEU A N 1
ATOM 1878 C CA . LEU A 1 247 ? -7.226 -6.579 -14.589 1.00 98.19 247 LEU A CA 1
ATOM 1879 C C . LEU A 1 247 ? -7.688 -7.173 -13.248 1.00 98.19 247 LEU A C 1
ATOM 1881 O O . LEU A 1 247 ? -6.853 -7.440 -12.382 1.00 98.19 247 LEU A O 1
ATOM 1885 N N . ILE A 1 248 ? -8.994 -7.406 -13.099 1.00 97.88 248 ILE A N 1
ATOM 1886 C CA . ILE A 1 248 ? -9.590 -8.044 -11.919 1.00 97.88 248 ILE A CA 1
ATOM 1887 C C . ILE A 1 248 ? -9.076 -9.485 -11.767 1.00 97.88 248 ILE A C 1
ATOM 1889 O O . ILE A 1 248 ? -8.589 -9.865 -10.705 1.00 97.88 248 ILE A O 1
ATOM 1893 N N . ASP A 1 249 ? -9.101 -10.273 -12.839 1.00 97.38 249 ASP A N 1
ATOM 1894 C CA . ASP A 1 249 ? -8.693 -11.681 -12.816 1.00 97.38 249 ASP A CA 1
ATOM 1895 C C . ASP A 1 249 ? -7.199 -11.837 -12.501 1.00 97.38 249 ASP A C 1
ATOM 1897 O O . ASP A 1 249 ? -6.807 -12.698 -11.708 1.00 97.38 249 ASP A O 1
ATOM 1901 N N . ALA A 1 250 ? -6.349 -10.979 -13.078 1.00 97.44 250 ALA A N 1
ATOM 1902 C CA . ALA A 1 250 ? -4.913 -10.981 -12.811 1.00 97.44 250 ALA A CA 1
ATOM 1903 C C . ALA A 1 250 ? -4.611 -10.676 -11.338 1.00 97.44 250 ALA A C 1
ATOM 1905 O O . ALA A 1 250 ? -3.740 -11.314 -10.737 1.00 97.44 250 ALA A O 1
ATOM 1906 N N . GLY A 1 251 ? -5.333 -9.727 -10.736 1.00 97.19 251 GLY A N 1
ATOM 1907 C CA . GLY A 1 251 ? -5.145 -9.398 -9.329 1.00 97.19 251 GLY A CA 1
ATOM 1908 C C . GLY A 1 251 ? -5.710 -10.454 -8.380 1.00 97.19 251 GLY A C 1
ATOM 1909 O O . GLY A 1 251 ? -5.009 -10.841 -7.446 1.00 97.19 251 GLY A O 1
ATOM 1910 N N . ALA A 1 252 ? -6.898 -10.998 -8.655 1.00 96.88 252 ALA A N 1
ATOM 1911 C CA . ALA A 1 252 ? -7.468 -12.107 -7.888 1.00 96.88 252 ALA A CA 1
ATOM 1912 C C . ALA A 1 252 ? -6.536 -13.332 -7.894 1.00 96.88 252 ALA A C 1
ATOM 1914 O O . ALA A 1 252 ? -6.199 -13.857 -6.832 1.00 96.88 252 ALA A O 1
ATOM 1915 N N . SER A 1 253 ? -6.019 -13.705 -9.071 1.00 97.38 253 SER A N 1
ATOM 1916 C CA . SER A 1 253 ? -5.050 -14.802 -9.217 1.00 97.38 253 SER A CA 1
ATOM 1917 C C . SER A 1 253 ? -3.764 -14.533 -8.431 1.00 97.38 253 SER A C 1
ATOM 1919 O O . SER A 1 253 ? -3.233 -15.418 -7.765 1.00 97.38 253 SER A O 1
ATOM 1921 N N . THR A 1 254 ? -3.263 -13.293 -8.466 1.00 97.50 254 THR A N 1
ATOM 1922 C CA . THR A 1 254 ? -2.073 -12.889 -7.698 1.00 97.50 254 THR A CA 1
ATOM 1923 C C . THR A 1 254 ? -2.293 -13.048 -6.193 1.00 97.50 254 THR A C 1
ATOM 1925 O O . THR A 1 254 ? -1.415 -13.538 -5.486 1.00 97.50 254 THR A O 1
ATOM 1928 N N . ILE A 1 255 ? -3.462 -12.641 -5.697 1.00 97.56 255 ILE A N 1
ATOM 1929 C CA . ILE A 1 255 ? -3.817 -12.699 -4.274 1.00 97.56 255 ILE A CA 1
ATOM 1930 C C . ILE A 1 255 ? -3.973 -14.139 -3.794 1.00 97.56 255 ILE A C 1
ATOM 1932 O O . ILE A 1 255 ? -3.478 -14.480 -2.716 1.00 97.56 255 ILE A O 1
ATOM 1936 N N . GLU A 1 256 ? -4.618 -14.981 -4.600 1.00 97.56 256 GLU A N 1
ATOM 1937 C CA . GLU A 1 256 ? -4.758 -16.409 -4.331 1.00 97.56 256 GLU A CA 1
ATOM 1938 C C . GLU A 1 256 ? -3.385 -17.087 -4.243 1.00 97.56 256 GLU A C 1
ATOM 1940 O O . GLU A 1 256 ? -3.074 -17.716 -3.231 1.00 97.56 256 GLU A O 1
ATOM 1945 N N . LEU A 1 257 ? -2.519 -16.875 -5.241 1.00 96.75 257 LEU A N 1
ATOM 1946 C CA . LEU A 1 257 ? -1.155 -17.419 -5.265 1.00 96.75 257 LEU A CA 1
ATOM 1947 C C . LEU A 1 257 ? -0.303 -16.937 -4.085 1.00 96.75 257 LEU A C 1
ATOM 1949 O O . LEU A 1 257 ? 0.531 -17.683 -3.569 1.00 96.75 257 LEU A O 1
ATOM 1953 N N . ALA A 1 258 ? -0.496 -15.690 -3.653 1.00 96.94 258 ALA A N 1
ATOM 1954 C CA . ALA A 1 258 ? 0.215 -15.125 -2.513 1.00 96.94 258 ALA A CA 1
ATOM 1955 C C . ALA A 1 258 ? -0.300 -15.653 -1.160 1.00 96.94 258 ALA A C 1
ATOM 1957 O O . ALA A 1 258 ? 0.401 -15.518 -0.153 1.00 96.94 258 ALA A O 1
ATOM 1958 N N . GLY A 1 259 ? -1.490 -16.264 -1.122 1.00 96.94 259 GLY A N 1
ATOM 1959 C CA . GLY A 1 259 ? -2.147 -16.715 0.107 1.00 96.94 259 GLY A CA 1
ATOM 1960 C C . GLY A 1 259 ? -2.732 -15.569 0.940 1.00 96.94 259 GLY A C 1
ATOM 1961 O O . GLY A 1 259 ? -2.794 -15.668 2.162 1.00 96.94 259 GLY A O 1
ATOM 1962 N N . LEU A 1 260 ? -3.133 -14.462 0.305 1.00 96.56 260 LEU A N 1
ATOM 1963 C CA . LEU A 1 260 ? -3.602 -13.243 0.978 1.00 96.56 260 LEU A CA 1
ATOM 1964 C C . LEU A 1 260 ? -5.136 -13.133 0.993 1.00 96.56 260 LEU A C 1
ATOM 1966 O O . LEU A 1 260 ? -5.719 -12.149 0.545 1.00 96.56 260 LEU A O 1
ATOM 1970 N N . SER A 1 261 ? -5.806 -14.152 1.524 1.00 90.94 261 SER A N 1
ATOM 1971 C CA . SER A 1 261 ? -7.273 -14.264 1.523 1.00 90.94 261 SER A CA 1
ATOM 1972 C C . SER A 1 261 ? -7.972 -13.621 2.728 1.00 90.94 261 SER A C 1
ATOM 1974 O O . SER A 1 261 ? -9.178 -13.793 2.900 1.00 90.94 261 SER A O 1
ATOM 1976 N N . TRP A 1 262 ? -7.246 -12.884 3.575 1.00 96.12 262 TRP A N 1
ATOM 1977 C CA . TRP A 1 262 ? -7.798 -12.241 4.768 1.00 96.12 262 TRP A CA 1
ATOM 1978 C C . TRP A 1 262 ? -7.629 -10.724 4.708 1.00 96.12 262 TRP A C 1
ATOM 1980 O O . TRP A 1 262 ? -6.512 -10.207 4.701 1.00 96.12 262 TRP A O 1
ATOM 1990 N N . GLY A 1 263 ? -8.751 -10.011 4.750 1.00 96.81 263 GLY A N 1
ATOM 1991 C CA . GLY A 1 263 ? -8.811 -8.561 4.845 1.00 96.81 263 GLY A CA 1
ATOM 1992 C C . GLY A 1 263 ? -8.445 -7.845 3.540 1.00 96.81 263 GLY A C 1
ATOM 1993 O O . GLY A 1 263 ? -8.560 -8.425 2.458 1.00 96.81 263 GLY A O 1
ATOM 1994 N N . PRO A 1 264 ? -8.071 -6.558 3.628 1.00 97.75 264 PRO A N 1
ATOM 1995 C CA . PRO A 1 264 ? -7.805 -5.730 2.466 1.00 97.75 264 PRO A CA 1
ATOM 1996 C C . PRO A 1 264 ? -6.440 -6.015 1.840 1.00 97.75 264 PRO A C 1
ATOM 1998 O O . PRO A 1 264 ? -5.427 -6.093 2.539 1.00 97.75 264 PRO A O 1
ATOM 2001 N N . VAL A 1 265 ? -6.411 -6.056 0.511 1.00 97.94 265 VAL A N 1
ATOM 2002 C CA . VAL A 1 265 ? -5.188 -6.121 -0.290 1.00 97.94 265 VAL A CA 1
ATOM 2003 C C . VAL A 1 265 ? -5.253 -5.063 -1.385 1.00 97.94 265 VAL A C 1
ATOM 2005 O O . VAL A 1 265 ? -6.222 -4.987 -2.136 1.00 97.94 265 VAL A O 1
ATOM 2008 N N . HIS A 1 266 ? -4.198 -4.261 -1.468 1.00 97.62 266 HIS A N 1
ATOM 2009 C CA . HIS A 1 266 ? -4.027 -3.214 -2.467 1.00 97.62 266 HIS A CA 1
ATOM 2010 C C . HIS A 1 266 ? -3.019 -3.667 -3.518 1.00 97.62 266 HIS A C 1
ATOM 2012 O O . HIS A 1 266 ? -1.902 -4.068 -3.179 1.00 97.62 266 HIS A O 1
ATOM 2018 N N . LEU A 1 267 ? -3.389 -3.563 -4.788 1.00 97.31 267 LEU A N 1
ATOM 2019 C CA . LEU A 1 267 ? -2.564 -3.993 -5.907 1.00 97.31 267 LEU A CA 1
ATOM 2020 C C . LEU A 1 267 ? -2.347 -2.839 -6.889 1.00 97.31 267 LEU A C 1
ATOM 2022 O O . LEU A 1 267 ? -3.302 -2.216 -7.345 1.00 97.31 267 LEU A O 1
ATOM 2026 N N . ASP A 1 268 ? -1.088 -2.573 -7.231 1.00 96.56 268 ASP A N 1
ATOM 2027 C CA . ASP A 1 268 ? -0.703 -1.634 -8.286 1.00 96.56 268 ASP A CA 1
ATOM 2028 C C . ASP A 1 268 ? -0.414 -2.406 -9.582 1.00 96.56 268 ASP A C 1
ATOM 2030 O O . ASP A 1 268 ? 0.335 -3.390 -9.595 1.00 96.56 268 ASP A O 1
ATOM 2034 N N . CYS A 1 269 ? -0.980 -1.941 -10.694 1.00 97.25 269 CYS A N 1
ATOM 2035 C CA . CYS A 1 269 ? -0.874 -2.576 -12.005 1.00 97.25 269 CYS A CA 1
ATOM 2036 C C . CYS A 1 269 ? -0.637 -1.543 -13.112 1.00 97.25 269 CYS A C 1
ATOM 2038 O O . CYS A 1 269 ? -1.163 -0.432 -13.059 1.00 97.25 269 CYS A O 1
ATOM 2040 N N . ILE A 1 270 ? 0.093 -1.930 -14.158 1.00 97.25 270 ILE A N 1
ATOM 2041 C CA . ILE A 1 270 ? 0.146 -1.203 -15.435 1.00 97.25 270 ILE A CA 1
ATOM 2042 C C . ILE A 1 270 ? -0.652 -1.985 -16.470 1.00 97.25 270 ILE A C 1
ATOM 2044 O O . ILE A 1 270 ? -0.439 -3.180 -16.632 1.00 97.25 270 ILE A O 1
ATOM 2048 N N . VAL A 1 271 ? -1.550 -1.326 -17.193 1.00 97.94 271 VAL A N 1
ATOM 2049 C CA . VAL A 1 271 ? -2.251 -1.901 -18.341 1.00 97.94 271 VAL A CA 1
ATOM 2050 C C . VAL A 1 271 ? -1.666 -1.321 -19.622 1.00 97.94 271 VAL A C 1
ATOM 2052 O O . VAL A 1 271 ? -1.641 -0.102 -19.815 1.00 97.94 271 VAL A O 1
ATOM 2055 N N . ARG A 1 272 ? -1.216 -2.210 -20.509 1.00 95.81 272 ARG A N 1
ATOM 2056 C CA . ARG A 1 272 ? -0.726 -1.892 -21.856 1.00 95.81 272 ARG A CA 1
ATOM 2057 C C . ARG A 1 272 ? -1.499 -2.729 -22.861 1.00 95.81 272 ARG A C 1
ATOM 2059 O O . ARG A 1 272 ? -1.518 -3.949 -22.729 1.00 95.81 272 ARG A O 1
ATOM 2066 N N . ASP A 1 273 ? -2.149 -2.082 -23.824 1.00 94.38 273 ASP A N 1
ATOM 2067 C CA . ASP A 1 273 ? -2.944 -2.744 -24.871 1.00 94.38 273 ASP A CA 1
ATOM 2068 C C . ASP A 1 273 ? -3.983 -3.741 -24.309 1.00 94.38 273 ASP A C 1
ATOM 2070 O O . ASP A 1 273 ? -4.162 -4.850 -24.810 1.00 94.38 273 ASP A O 1
ATOM 2074 N N . GLY A 1 274 ? -4.637 -3.372 -23.200 1.00 94.44 274 GLY A N 1
ATOM 2075 C CA . GLY A 1 274 ? -5.626 -4.218 -22.519 1.00 94.44 274 GLY A CA 1
ATOM 2076 C C . GLY A 1 274 ? -5.044 -5.438 -21.788 1.00 94.44 274 GLY A C 1
ATOM 2077 O O . GLY A 1 274 ? -5.798 -6.344 -21.421 1.00 94.44 274 GLY A O 1
ATOM 2078 N N . VAL A 1 275 ? -3.721 -5.491 -21.592 1.00 96.50 275 VAL A N 1
ATOM 2079 C CA . VAL A 1 275 ? -3.027 -6.531 -20.820 1.00 96.50 275 VAL A CA 1
ATOM 2080 C C . VAL A 1 275 ? -2.516 -5.943 -19.498 1.00 96.50 275 VAL A C 1
ATOM 2082 O O . VAL A 1 275 ? -1.705 -5.012 -19.534 1.00 96.50 275 VAL A O 1
ATOM 2085 N N . PRO A 1 276 ? -2.964 -6.462 -18.340 1.00 97.69 276 PRO A N 1
ATOM 2086 C CA . PRO A 1 276 ? -2.480 -6.040 -17.030 1.00 97.69 276 PRO A CA 1
ATOM 2087 C C . PRO A 1 276 ? -1.124 -6.676 -16.702 1.00 97.69 276 PRO A C 1
ATOM 2089 O O . PRO A 1 276 ? -0.932 -7.875 -16.878 1.00 97.69 276 PRO A O 1
ATOM 2092 N N . TYR A 1 277 ? -0.204 -5.869 -16.184 1.00 98.00 277 TYR A N 1
ATOM 2093 C CA . TYR A 1 277 ? 1.089 -6.257 -15.635 1.00 98.00 277 TYR A CA 1
ATOM 2094 C C . TYR A 1 277 ? 1.141 -5.838 -14.171 1.00 98.00 277 TYR A C 1
ATOM 2096 O O . TYR A 1 277 ? 1.168 -4.642 -13.860 1.00 98.00 277 TYR A O 1
ATOM 2104 N N . VAL A 1 278 ? 1.178 -6.817 -13.270 1.00 97.50 278 VAL A N 1
ATOM 2105 C CA . VAL A 1 278 ? 1.210 -6.550 -11.830 1.00 97.50 278 VAL A CA 1
ATOM 2106 C C . VAL A 1 278 ? 2.564 -5.947 -11.456 1.00 97.50 278 VAL A C 1
ATOM 2108 O O . VAL A 1 278 ? 3.625 -6.483 -11.805 1.00 97.50 278 VAL A O 1
ATOM 2111 N N . ILE A 1 279 ? 2.518 -4.811 -10.758 1.00 94.62 279 ILE A N 1
ATOM 2112 C CA . ILE A 1 279 ? 3.691 -4.044 -10.330 1.00 94.62 279 ILE A CA 1
ATOM 2113 C C . ILE A 1 279 ? 4.018 -4.326 -8.873 1.00 94.62 279 ILE A C 1
ATOM 2115 O O . ILE A 1 279 ? 5.184 -4.565 -8.554 1.00 94.62 279 ILE A O 1
ATOM 2119 N N . GLU A 1 280 ? 3.007 -4.266 -8.008 1.00 93.69 280 GLU A N 1
ATOM 2120 C CA . GLU A 1 280 ? 3.187 -4.405 -6.569 1.00 93.69 280 GLU A CA 1
ATOM 2121 C C . GLU A 1 280 ? 1.915 -4.908 -5.886 1.00 93.69 280 GLU A C 1
ATOM 2123 O O . GLU A 1 280 ? 0.808 -4.468 -6.196 1.00 93.69 280 GLU A O 1
ATOM 2128 N N . LEU A 1 281 ? 2.097 -5.808 -4.923 1.00 94.44 281 LEU A N 1
ATOM 2129 C CA . LEU A 1 281 ? 1.061 -6.312 -4.030 1.00 94.44 281 LEU A CA 1
ATOM 2130 C C . LEU A 1 281 ? 1.312 -5.808 -2.609 1.00 94.44 281 LEU A C 1
ATOM 2132 O O . LEU A 1 281 ? 2.418 -5.934 -2.093 1.00 94.44 281 LEU A O 1
ATOM 2136 N N . ASN A 1 282 ? 0.288 -5.270 -1.954 1.00 95.12 282 ASN A N 1
ATOM 2137 C CA . ASN A 1 282 ? 0.407 -4.704 -0.616 1.00 95.12 282 ASN A CA 1
ATOM 2138 C C . ASN A 1 282 ? -0.672 -5.313 0.294 1.00 95.12 282 ASN A C 1
ATOM 2140 O O . ASN A 1 282 ? -1.848 -4.965 0.154 1.00 95.12 282 ASN A O 1
ATOM 2144 N N . PRO A 1 283 ? -0.306 -6.209 1.231 1.00 95.19 283 PRO A N 1
ATOM 2145 C CA . PRO A 1 283 ? -1.247 -6.978 2.053 1.00 95.19 283 PRO A CA 1
ATOM 2146 C C . PRO A 1 283 ? -1.807 -6.164 3.233 1.00 95.19 283 PRO A C 1
ATOM 2148 O O . PRO A 1 283 ? -1.696 -6.542 4.399 1.00 95.19 283 PRO A O 1
ATOM 2151 N N . ARG A 1 284 ? -2.319 -4.973 2.932 1.00 95.00 284 ARG A N 1
ATOM 2152 C CA . ARG A 1 284 ? -2.845 -4.002 3.889 1.00 95.00 284 ARG A CA 1
ATOM 2153 C C . ARG A 1 284 ? -3.755 -3.014 3.170 1.00 95.00 284 ARG A C 1
ATOM 2155 O O . ARG A 1 284 ? -3.668 -2.825 1.955 1.00 95.00 284 ARG A O 1
ATOM 2162 N N . ILE A 1 285 ? -4.531 -2.272 3.951 1.00 95.38 285 ILE A N 1
ATOM 2163 C CA . ILE A 1 285 ? -5.412 -1.220 3.441 1.00 95.38 285 ILE A CA 1
ATOM 2164 C C . ILE A 1 285 ? -4.652 -0.121 2.673 1.00 95.38 285 ILE A C 1
ATOM 2166 O O . ILE A 1 285 ? -3.632 0.379 3.149 1.00 95.38 285 ILE A O 1
ATOM 2170 N N . ALA A 1 286 ? -5.132 0.268 1.488 1.00 94.88 286 ALA A N 1
ATOM 2171 C CA . ALA A 1 286 ? -4.492 1.300 0.672 1.00 94.88 286 ALA A CA 1
ATOM 2172 C C . ALA A 1 286 ? -4.312 2.635 1.397 1.00 94.88 286 ALA A C 1
ATOM 2174 O O . ALA A 1 286 ? -5.167 3.067 2.167 1.00 94.88 286 ALA A O 1
ATOM 2175 N N . GLY A 1 287 ? -3.198 3.316 1.118 1.00 91.88 287 GLY A N 1
ATOM 2176 C CA . GLY A 1 287 ? -2.961 4.681 1.585 1.00 91.88 287 GLY A CA 1
ATOM 2177 C C . GLY A 1 287 ? -3.727 5.733 0.772 1.00 91.88 287 GLY A C 1
ATOM 2178 O O . GLY A 1 287 ? -4.533 5.425 -0.105 1.00 91.88 287 GLY A O 1
ATOM 2179 N N . SER A 1 288 ? -3.405 7.009 1.012 1.00 91.62 288 SER A N 1
ATOM 2180 C CA . SER A 1 288 ? -3.990 8.143 0.277 1.00 91.62 288 SER A CA 1
ATOM 2181 C C . SER A 1 288 ? -5.530 8.176 0.391 1.00 91.62 288 SER A C 1
ATOM 2183 O O . SER A 1 288 ? -6.051 7.933 1.474 1.00 91.62 288 SER A O 1
ATOM 2185 N N . PHE A 1 289 ? -6.225 8.525 -0.694 1.00 95.12 289 PHE A N 1
ATOM 2186 C CA . PHE A 1 289 ? -7.687 8.592 -0.836 1.00 95.12 289 PHE A CA 1
ATOM 2187 C C . PHE A 1 289 ? -8.266 7.361 -1.550 1.00 95.12 289 PHE A C 1
ATOM 2189 O O . PHE A 1 289 ? -9.409 7.382 -1.994 1.00 95.12 289 PHE A O 1
ATOM 2196 N N . ILE A 1 290 ? -7.487 6.289 -1.717 1.00 96.56 290 ILE A N 1
ATOM 2197 C CA . ILE A 1 290 ? -7.923 5.113 -2.481 1.00 96.56 290 ILE A CA 1
ATOM 2198 C C . ILE A 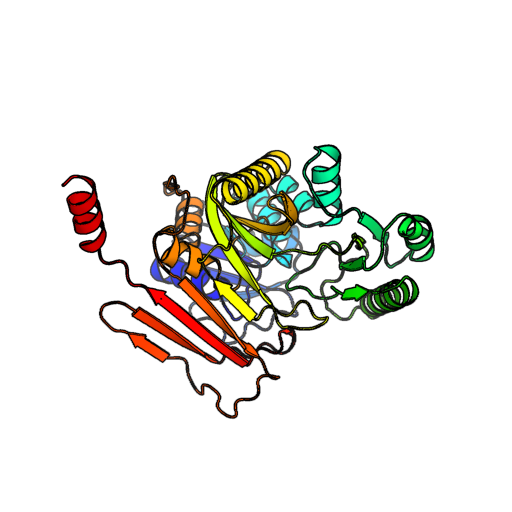1 290 ? -9.150 4.474 -1.821 1.00 96.56 290 ILE A C 1
ATOM 2200 O O . ILE A 1 290 ? -10.153 4.241 -2.488 1.00 96.56 290 ILE A O 1
ATOM 2204 N N . CYS A 1 291 ? -9.122 4.298 -0.496 1.00 97.25 291 CYS A N 1
ATOM 2205 C CA . CYS A 1 291 ? -10.271 3.783 0.254 1.00 97.25 291 CYS A CA 1
ATOM 2206 C C . CYS A 1 291 ? -11.483 4.722 0.202 1.00 97.25 291 CYS A C 1
ATOM 2208 O O . CYS A 1 291 ? -12.613 4.245 0.147 1.00 97.25 291 CYS A O 1
ATOM 2210 N N . ASP A 1 292 ? -11.267 6.042 0.179 1.00 96.94 292 ASP A N 1
ATOM 2211 C CA . ASP A 1 292 ? -12.355 7.005 -0.009 1.00 96.94 292 ASP A CA 1
ATOM 2212 C C . ASP A 1 292 ? -12.987 6.856 -1.398 1.00 96.94 292 ASP A C 1
ATOM 2214 O O . ASP A 1 292 ? -14.206 6.850 -1.510 1.00 96.94 292 ASP A O 1
ATOM 2218 N N . ILE A 1 293 ? -12.185 6.660 -2.451 1.00 97.50 293 ILE A N 1
ATOM 2219 C CA . ILE A 1 293 ? -12.683 6.410 -3.814 1.00 97.50 293 ILE A CA 1
ATOM 2220 C C . ILE A 1 293 ? -13.433 5.078 -3.905 1.00 97.50 293 ILE A C 1
ATOM 2222 O O . ILE A 1 293 ? -14.464 5.030 -4.568 1.00 97.50 293 ILE A O 1
ATOM 2226 N N . VAL A 1 294 ? -12.987 4.013 -3.229 1.00 97.69 294 VAL A N 1
ATOM 2227 C CA . VAL A 1 294 ? -13.773 2.766 -3.175 1.00 97.69 294 VAL A CA 1
ATOM 2228 C C . VAL A 1 294 ? -15.105 2.996 -2.462 1.00 97.69 294 VAL A C 1
ATOM 2230 O O . VAL A 1 294 ? -16.156 2.651 -3.000 1.00 97.69 294 VAL A O 1
ATOM 2233 N N . ARG A 1 295 ? -15.102 3.658 -1.301 1.00 96.56 295 ARG A N 1
ATOM 2234 C CA . ARG A 1 295 ? -16.340 3.973 -0.576 1.00 96.56 295 ARG A CA 1
ATOM 2235 C C . ARG A 1 295 ? -17.296 4.800 -1.431 1.00 96.56 295 ARG A C 1
ATOM 2237 O O . ARG A 1 295 ? -18.469 4.465 -1.540 1.00 96.56 295 ARG A O 1
ATOM 2244 N N . ASP A 1 296 ? -16.798 5.874 -2.027 1.00 96.06 296 ASP A N 1
ATOM 2245 C CA . ASP A 1 296 ? -17.635 6.889 -2.662 1.00 96.06 296 ASP A CA 1
ATOM 2246 C C . ASP A 1 296 ? -17.963 6.568 -4.127 1.00 96.06 296 ASP A C 1
ATOM 2248 O O . ASP A 1 296 ? -18.998 7.004 -4.619 1.00 96.06 296 ASP A O 1
ATOM 2252 N N . GLY A 1 297 ? -17.121 5.792 -4.815 1.00 95.50 297 GLY A N 1
ATOM 2253 C CA . GLY A 1 297 ? -17.325 5.368 -6.202 1.00 95.50 297 GLY A CA 1
ATOM 2254 C C . GLY A 1 297 ? -17.945 3.976 -6.344 1.00 95.50 297 GLY A C 1
ATOM 2255 O O . GLY A 1 297 ? -18.774 3.769 -7.227 1.00 95.50 297 GLY A O 1
ATOM 2256 N N . TYR A 1 298 ? -17.589 3.031 -5.470 1.00 96.06 298 TYR A N 1
ATOM 2257 C CA . TYR A 1 298 ? -18.041 1.632 -5.529 1.00 96.06 298 TYR A CA 1
ATOM 2258 C C . TYR A 1 298 ? -19.059 1.289 -4.433 1.00 96.06 298 TYR A C 1
ATOM 2260 O O . TYR A 1 298 ? -19.800 0.320 -4.563 1.00 96.06 298 TYR A O 1
ATOM 2268 N N . GLY A 1 299 ? -19.165 2.102 -3.378 1.00 94.88 299 GLY A N 1
ATOM 2269 C CA . GLY A 1 299 ? -20.106 1.865 -2.281 1.00 94.88 299 GLY A CA 1
ATOM 2270 C C . GLY A 1 299 ? -19.601 0.872 -1.233 1.00 94.88 299 GLY A C 1
ATOM 2271 O O . GLY A 1 299 ? -20.392 0.419 -0.409 1.00 94.88 299 GLY A O 1
ATOM 2272 N N . PHE A 1 300 ? -18.307 0.531 -1.238 1.00 97.00 300 PHE A N 1
ATOM 2273 C CA . PHE A 1 300 ? -17.706 -0.380 -0.261 1.00 97.00 300 PHE A CA 1
ATOM 2274 C C . PHE A 1 300 ? -16.704 0.349 0.644 1.00 97.00 300 PHE A C 1
ATOM 2276 O O . PHE A 1 300 ? -15.676 0.850 0.193 1.00 97.00 300 PHE A O 1
ATOM 2283 N N . ASP A 1 301 ? -16.990 0.418 1.945 1.00 97.44 301 ASP A N 1
ATOM 2284 C CA . ASP A 1 301 ? -16.094 1.045 2.921 1.00 97.44 301 ASP A CA 1
ATOM 2285 C C . ASP A 1 301 ? -15.099 0.022 3.489 1.00 97.44 301 ASP A C 1
ATOM 2287 O O . ASP A 1 301 ? -15.383 -0.682 4.461 1.00 97.44 301 ASP A O 1
ATOM 2291 N N . ILE A 1 302 ? -13.905 -0.025 2.890 1.00 98.38 302 ILE A N 1
ATOM 2292 C CA . ILE A 1 302 ? -12.818 -0.937 3.279 1.00 98.38 302 ILE A CA 1
ATOM 2293 C C . ILE A 1 302 ? -12.387 -0.731 4.742 1.00 98.38 302 ILE A C 1
ATOM 2295 O O . ILE A 1 302 ? -12.059 -1.700 5.428 1.00 98.38 302 ILE A O 1
ATOM 2299 N N . VAL A 1 303 ? -12.383 0.512 5.241 1.00 98.00 303 VAL A N 1
ATOM 2300 C CA . VAL A 1 303 ? -11.959 0.822 6.619 1.00 98.00 303 VAL A CA 1
ATOM 2301 C C . VAL A 1 303 ? -12.957 0.229 7.609 1.00 98.00 303 VAL A C 1
ATOM 2303 O O . VAL A 1 303 ? -12.575 -0.483 8.540 1.00 98.00 303 VAL A O 1
ATOM 2306 N N . THR A 1 304 ? -14.241 0.499 7.382 1.00 97.88 304 THR A N 1
ATOM 2307 C CA . THR A 1 304 ? -15.355 -0.039 8.170 1.00 97.88 304 THR A CA 1
ATOM 2308 C C . THR A 1 304 ? -15.353 -1.568 8.125 1.00 97.88 304 THR A C 1
ATOM 2310 O O . THR A 1 304 ? -15.363 -2.197 9.183 1.00 97.88 304 THR A O 1
ATOM 2313 N N . ALA A 1 305 ? -15.225 -2.162 6.935 1.00 98.31 305 ALA A N 1
ATOM 2314 C CA . ALA A 1 305 ? -15.160 -3.609 6.747 1.00 98.31 305 ALA A CA 1
ATOM 2315 C C . ALA A 1 305 ? -13.971 -4.253 7.484 1.00 98.31 305 ALA A C 1
ATOM 2317 O O . ALA A 1 305 ? -14.130 -5.280 8.144 1.00 98.31 305 ALA A O 1
ATOM 2318 N N . LEU A 1 306 ? -12.783 -3.638 7.444 1.00 98.38 306 LEU A N 1
ATOM 2319 C CA . LEU A 1 306 ? -11.616 -4.113 8.192 1.00 98.38 306 LEU A CA 1
ATOM 2320 C C . LEU A 1 306 ? -11.874 -4.096 9.706 1.00 98.38 306 LEU A C 1
ATOM 2322 O O . LEU A 1 306 ? -11.555 -5.065 10.394 1.00 98.38 306 LEU A O 1
ATOM 2326 N N . LEU A 1 307 ? -12.467 -3.022 10.235 1.00 98.25 307 LEU A N 1
ATOM 2327 C CA . LEU A 1 307 ? -12.808 -2.926 11.658 1.00 98.25 307 LEU A CA 1
ATOM 2328 C C . LEU A 1 307 ? -13.894 -3.934 12.059 1.00 98.25 307 LEU A C 1
ATOM 2330 O O . LEU A 1 307 ? -13.822 -4.514 13.144 1.00 98.25 307 LEU A O 1
ATOM 2334 N N . ASP A 1 308 ? -14.883 -4.175 11.199 1.00 97.69 308 ASP A N 1
ATOM 2335 C CA . ASP A 1 308 ? -15.902 -5.205 11.407 1.00 97.69 308 ASP A CA 1
ATOM 2336 C C . ASP A 1 308 ? -15.261 -6.587 11.484 1.00 97.69 308 ASP A C 1
ATOM 2338 O O . ASP A 1 308 ? -15.412 -7.270 12.500 1.00 97.69 308 ASP A O 1
ATOM 2342 N N . LYS A 1 309 ? -14.424 -6.931 10.501 1.00 96.50 309 LYS A N 1
ATOM 2343 C CA . LYS A 1 309 ? -13.696 -8.200 10.467 1.00 96.50 309 LYS A CA 1
ATOM 2344 C C . LYS A 1 309 ? -12.801 -8.387 11.691 1.00 96.50 309 LYS A C 1
ATOM 2346 O O . LYS A 1 309 ? -12.873 -9.422 12.352 1.00 96.50 309 LYS A O 1
ATOM 2351 N N . LEU A 1 310 ? -12.000 -7.376 12.040 1.00 97.19 310 LEU A N 1
ATOM 2352 C CA . LEU A 1 310 ? -11.158 -7.401 13.238 1.00 97.19 310 LEU A CA 1
ATOM 2353 C C . LEU A 1 310 ? -12.012 -7.645 14.481 1.00 97.19 310 LEU A C 1
ATOM 2355 O O . LEU A 1 310 ? -11.681 -8.500 15.292 1.00 97.19 310 LEU A O 1
ATOM 2359 N N . THR A 1 311 ? -13.139 -6.952 14.635 1.00 95.44 311 THR A N 1
ATOM 2360 C CA . THR A 1 311 ? -14.004 -7.086 15.820 1.00 95.44 311 THR A CA 1
ATOM 2361 C C . THR A 1 311 ? -14.937 -8.301 15.801 1.00 95.44 311 THR A C 1
ATOM 2363 O O . THR A 1 311 ? -15.698 -8.479 16.750 1.00 95.44 311 THR A O 1
ATOM 2366 N N . GLY A 1 312 ? -14.828 -9.177 14.797 1.00 93.38 312 GLY A N 1
ATOM 2367 C CA . GLY A 1 312 ? -15.598 -10.419 14.692 1.00 93.38 312 GLY A CA 1
ATOM 2368 C C . GLY A 1 312 ? -17.011 -10.240 14.134 1.00 93.38 312 GLY A C 1
ATOM 2369 O O . GLY A 1 312 ? -17.832 -11.146 14.260 1.00 93.38 312 GLY A O 1
ATOM 2370 N N . ARG A 1 313 ? -17.317 -9.086 13.533 1.00 94.62 313 ARG A N 1
ATOM 2371 C CA . ARG A 1 313 ? -18.562 -8.873 12.788 1.00 94.62 313 ARG A CA 1
ATOM 2372 C C . ARG A 1 313 ? -18.397 -9.398 11.363 1.00 94.62 313 ARG A C 1
ATOM 2374 O O . ARG A 1 313 ? -17.314 -9.322 10.785 1.00 94.62 313 ARG A O 1
ATOM 2381 N N . GLY A 1 314 ? -19.479 -9.940 10.807 1.00 93.62 314 GLY A N 1
ATOM 2382 C CA . GLY A 1 314 ? -19.508 -10.375 9.413 1.00 93.62 314 GLY A CA 1
ATOM 2383 C C . GLY A 1 314 ? -19.339 -9.194 8.459 1.00 93.62 314 GLY A C 1
ATOM 2384 O O . GLY A 1 314 ? -19.823 -8.098 8.737 1.00 93.62 314 GLY A O 1
ATOM 2385 N N . VAL A 1 315 ? -18.665 -9.438 7.338 1.00 96.81 315 VAL A N 1
ATOM 2386 C CA . VAL A 1 315 ? -18.513 -8.481 6.240 1.00 96.81 315 VAL A CA 1
ATOM 2387 C C . VAL A 1 315 ? -19.181 -9.081 5.016 1.00 96.81 315 VAL A C 1
ATOM 2389 O O . VAL A 1 315 ? -18.826 -10.183 4.600 1.00 96.81 315 VAL A O 1
ATOM 2392 N N . ASP A 1 316 ? -20.140 -8.357 4.452 1.00 94.75 316 ASP A N 1
ATOM 2393 C CA . ASP A 1 316 ? -20.690 -8.683 3.143 1.00 94.75 316 ASP A CA 1
ATOM 2394 C C . ASP A 1 316 ? -19.882 -7.941 2.079 1.00 94.75 316 ASP A C 1
ATOM 2396 O O . ASP A 1 316 ? -19.887 -6.708 2.028 1.00 94.75 316 ASP A O 1
ATOM 2400 N N . VAL A 1 317 ? -19.129 -8.694 1.278 1.00 94.81 317 VAL A N 1
ATOM 2401 C CA . VAL A 1 317 ? -18.390 -8.127 0.150 1.00 94.81 317 VAL A CA 1
ATOM 2402 C C . VAL A 1 317 ? -19.319 -8.153 -1.066 1.00 94.81 317 VAL A C 1
ATOM 2404 O O . VAL A 1 317 ? -19.688 -9.243 -1.521 1.00 94.81 317 VAL A O 1
ATOM 2407 N N . PRO A 1 318 ? -19.724 -6.987 -1.590 1.00 89.88 318 PRO A N 1
ATOM 2408 C CA . PRO A 1 318 ? -20.668 -6.914 -2.694 1.00 89.88 318 PRO A CA 1
ATOM 2409 C C . PRO A 1 318 ? -20.048 -7.446 -3.990 1.00 89.88 318 PRO A C 1
ATOM 2411 O O . PRO A 1 318 ? -18.833 -7.416 -4.177 1.00 89.88 318 PRO A O 1
ATOM 2414 N N . ASP A 1 319 ? -20.894 -7.920 -4.903 1.00 91.00 319 ASP A N 1
ATOM 2415 C CA . ASP A 1 319 ? -20.488 -8.208 -6.279 1.00 91.00 319 ASP A CA 1
ATOM 2416 C C . ASP A 1 319 ? -20.581 -6.915 -7.103 1.00 91.00 319 ASP A C 1
ATOM 2418 O O . ASP A 1 319 ? -21.673 -6.439 -7.436 1.00 91.00 319 ASP A O 1
ATOM 2422 N N . ILE A 1 320 ? -19.436 -6.270 -7.330 1.00 91.06 320 ILE A N 1
ATOM 2423 C CA . ILE A 1 320 ? -19.338 -5.000 -8.053 1.00 91.06 320 ILE A CA 1
ATOM 2424 C C . ILE A 1 320 ? -18.380 -5.183 -9.216 1.00 91.06 320 ILE A C 1
ATOM 2426 O O . ILE A 1 320 ? -17.266 -5.655 -9.032 1.00 91.06 320 ILE A O 1
ATOM 2430 N N . PHE A 1 321 ? -18.797 -4.753 -10.403 1.00 93.25 321 PHE A N 1
ATOM 2431 C CA . PHE A 1 321 ? -17.951 -4.804 -11.590 1.00 93.25 321 PHE A CA 1
ATOM 2432 C C . PHE A 1 321 ? -17.300 -3.453 -11.917 1.00 93.25 321 PHE A C 1
ATOM 2434 O O . PHE A 1 321 ? -16.105 -3.388 -12.176 1.00 93.25 321 PHE A O 1
ATOM 2441 N N . ALA A 1 322 ? -18.080 -2.372 -11.870 1.00 93.25 322 ALA A N 1
ATOM 2442 C CA . ALA A 1 322 ? -17.691 -1.033 -12.304 1.00 93.25 322 ALA A CA 1
ATOM 2443 C C . ALA A 1 322 ? -18.109 0.023 -11.259 1.00 93.25 322 ALA A C 1
ATOM 2445 O O . ALA A 1 322 ? -19.018 -0.238 -10.459 1.00 93.25 322 ALA A O 1
ATOM 2446 N N . PRO A 1 323 ? -17.476 1.211 -11.244 1.00 92.94 323 PRO A N 1
ATOM 2447 C CA . PRO A 1 323 ? -17.860 2.296 -10.344 1.00 92.94 323 PRO A CA 1
ATOM 2448 C C . PRO A 1 323 ? -19.302 2.741 -10.621 1.00 92.94 323 PRO A C 1
ATOM 2450 O O . PRO A 1 323 ? -19.715 2.899 -11.768 1.00 92.94 323 PRO A O 1
ATOM 2453 N N . ARG A 1 324 ? -20.070 2.981 -9.558 1.00 92.25 324 ARG A N 1
ATOM 2454 C CA . ARG A 1 324 ? -21.466 3.452 -9.619 1.00 92.25 324 ARG A CA 1
ATOM 2455 C C . ARG A 1 324 ? -21.588 4.968 -9.483 1.00 92.25 324 ARG A C 1
ATOM 2457 O O . ARG A 1 324 ? -22.633 5.541 -9.779 1.00 92.25 324 ARG A O 1
ATOM 2464 N N . SER A 1 325 ? -20.533 5.620 -9.008 1.00 94.12 325 SER A N 1
ATOM 2465 C CA . SER A 1 325 ? -20.474 7.066 -8.832 1.00 94.12 325 SER A CA 1
ATOM 2466 C C . SER A 1 325 ? -19.075 7.595 -9.133 1.00 94.12 325 SER A C 1
ATOM 2468 O O . SER A 1 325 ? -18.090 6.855 -9.140 1.00 94.12 325 SER A O 1
ATOM 2470 N N . TYR A 1 326 ? -18.999 8.896 -9.395 1.00 95.38 326 TYR A N 1
ATOM 2471 C CA . TYR A 1 326 ? -17.745 9.593 -9.638 1.00 95.38 326 TYR A CA 1
ATOM 2472 C C . TYR A 1 326 ? -17.065 9.946 -8.315 1.00 95.38 326 TYR A C 1
ATOM 2474 O O . TYR A 1 326 ? -17.678 10.582 -7.453 1.00 95.38 326 TYR A O 1
ATOM 2482 N N . ALA A 1 327 ? -15.790 9.590 -8.183 1.00 97.25 327 ALA A N 1
ATOM 2483 C CA . ALA A 1 327 ? -14.926 9.997 -7.087 1.00 97.25 327 ALA A CA 1
ATOM 2484 C C . ALA A 1 327 ? -13.500 10.238 -7.599 1.00 97.25 327 ALA A C 1
ATOM 2486 O O . ALA A 1 327 ? -12.927 9.417 -8.314 1.00 97.25 327 ALA A O 1
ATOM 2487 N N . HIS A 1 328 ? -12.913 11.364 -7.211 1.00 97.44 328 HIS A N 1
ATOM 2488 C CA . HIS A 1 328 ? -11.634 11.818 -7.729 1.00 97.44 328 HIS A CA 1
ATOM 2489 C C . HIS A 1 328 ? -10.866 12.612 -6.681 1.00 97.44 328 HIS A C 1
ATOM 2491 O O . HIS A 1 328 ? -11.432 13.454 -5.990 1.00 97.44 328 HIS A O 1
ATOM 2497 N N . VAL A 1 329 ? -9.559 12.385 -6.602 1.00 97.00 329 VAL A N 1
ATOM 2498 C CA . VAL A 1 329 ? -8.644 13.278 -5.897 1.00 97.00 329 VAL A CA 1
ATOM 2499 C C . VAL A 1 329 ? -7.623 13.840 -6.868 1.00 97.00 329 VAL A C 1
ATOM 2501 O O . VAL A 1 329 ? -7.021 13.091 -7.639 1.00 97.00 329 VAL A O 1
ATOM 2504 N N . GLU A 1 330 ? -7.365 15.134 -6.744 1.00 94.81 330 GLU A N 1
ATOM 2505 C CA . GLU A 1 330 ? -6.223 15.805 -7.343 1.00 94.81 330 GLU A CA 1
ATOM 2506 C C . GLU A 1 330 ? -5.326 16.384 -6.248 1.00 94.81 330 GLU A C 1
ATOM 2508 O O . GLU A 1 330 ? -5.783 16.950 -5.250 1.00 94.81 330 GLU A O 1
ATOM 2513 N N . PHE A 1 331 ? -4.020 16.228 -6.429 1.00 93.06 331 PHE A N 1
ATOM 2514 C CA . PHE A 1 331 ? -2.997 16.785 -5.564 1.00 93.06 331 PHE A CA 1
ATOM 2515 C C . PHE A 1 331 ? -2.365 17.992 -6.228 1.00 93.06 331 PHE A C 1
ATOM 2517 O O . PHE A 1 331 ? -1.798 17.882 -7.313 1.00 93.06 331 PHE A O 1
ATOM 2524 N N . LEU A 1 332 ? -2.388 19.113 -5.514 1.00 90.75 332 LEU A N 1
ATOM 2525 C CA . LEU A 1 332 ? -1.648 20.298 -5.915 1.00 90.75 332 LEU A CA 1
ATOM 2526 C C . LEU A 1 332 ? -0.191 20.109 -5.500 1.00 90.75 332 LEU A C 1
ATOM 2528 O O . LEU A 1 332 ? 0.112 19.847 -4.324 1.00 90.75 332 LEU A O 1
ATOM 2532 N N . LEU A 1 333 ? 0.705 20.238 -6.470 1.00 89.12 333 LEU A N 1
ATOM 2533 C CA . LEU A 1 333 ? 2.141 20.106 -6.301 1.00 89.12 333 LEU A CA 1
ATOM 2534 C C . LEU A 1 333 ? 2.798 21.473 -6.076 1.00 89.12 333 LEU A C 1
ATOM 2536 O O . LEU A 1 333 ? 2.270 22.526 -6.438 1.00 89.12 333 LEU A O 1
ATOM 2540 N N . ALA A 1 334 ? 3.989 21.457 -5.482 1.00 85.94 334 ALA A N 1
ATOM 2541 C CA . ALA A 1 334 ? 4.817 22.641 -5.266 1.00 85.94 334 ALA A CA 1
ATOM 2542 C C . ALA A 1 334 ? 5.272 23.290 -6.584 1.00 85.94 334 ALA A C 1
ATOM 2544 O O . ALA A 1 334 ? 5.538 24.486 -6.611 1.00 85.94 334 ALA A O 1
ATOM 2545 N N . SER A 1 335 ? 5.342 22.510 -7.669 1.00 83.62 335 SER A N 1
ATOM 2546 C CA . SER A 1 335 ? 5.727 22.988 -9.001 1.00 83.62 335 SER A CA 1
ATOM 2547 C C . SER A 1 335 ? 4.563 23.514 -9.851 1.00 83.62 335 SER A C 1
ATOM 2549 O O . SER A 1 335 ? 4.804 23.973 -10.967 1.00 83.62 335 SER A O 1
ATOM 2551 N N . ASP A 1 336 ? 3.319 23.455 -9.365 1.00 85.62 336 ASP A N 1
ATOM 2552 C CA . ASP A 1 336 ? 2.166 23.937 -10.130 1.00 85.62 336 ASP A CA 1
ATOM 2553 C C . ASP A 1 336 ? 2.144 25.479 -10.196 1.00 85.62 336 ASP A C 1
ATOM 2555 O O . ASP A 1 336 ? 2.449 26.143 -9.205 1.00 85.62 336 ASP A O 1
ATOM 2559 N N . PRO A 1 337 ? 1.740 26.079 -11.333 1.00 76.25 337 PRO A N 1
ATOM 2560 C CA . PRO A 1 337 ? 1.942 27.505 -11.631 1.00 76.25 337 PRO A CA 1
ATOM 2561 C C . PRO A 1 337 ? 1.064 28.491 -10.831 1.00 76.25 337 PRO A C 1
ATOM 2563 O O . PRO A 1 337 ? 1.051 29.680 -11.144 1.00 76.25 337 PRO A O 1
ATOM 2566 N N . LEU A 1 338 ? 0.296 28.039 -9.834 1.00 70.69 338 LEU A N 1
ATOM 2567 C CA . LEU A 1 338 ? -0.748 28.846 -9.187 1.00 70.69 338 LEU A CA 1
ATOM 2568 C C . LEU A 1 338 ? -0.336 29.387 -7.798 1.00 70.69 338 LEU A C 1
ATOM 2570 O O . LEU A 1 338 ? 0.152 28.615 -6.973 1.00 70.69 338 LEU A O 1
ATOM 2574 N N . PRO A 1 339 ? -0.601 30.680 -7.498 1.00 63.78 339 PRO A N 1
ATOM 2575 C CA . PRO A 1 339 ? -0.039 31.410 -6.350 1.00 63.78 339 PRO A CA 1
ATOM 2576 C C . PRO A 1 339 ? -0.830 31.288 -5.033 1.00 63.78 339 PRO A C 1
ATOM 2578 O O . PRO A 1 339 ? -0.532 32.000 -4.078 1.00 63.78 339 PRO A O 1
ATOM 2581 N N . TRP A 1 340 ? -1.865 30.450 -4.968 1.00 73.94 340 TRP A N 1
ATOM 2582 C CA . TRP A 1 340 ? -2.756 30.354 -3.807 1.00 73.94 340 TRP A CA 1
ATOM 2583 C C . TRP A 1 340 ? -2.683 28.974 -3.161 1.00 73.94 340 TRP A C 1
ATOM 2585 O O . TRP A 1 340 ? -2.550 27.958 -3.842 1.00 73.94 340 TRP A O 1
ATOM 2595 N N . ASP A 1 341 ? -2.766 28.949 -1.835 1.00 80.06 341 ASP A N 1
ATOM 2596 C CA . ASP A 1 341 ? -2.668 27.761 -0.989 1.00 80.06 341 ASP A CA 1
ATOM 2597 C C . ASP A 1 341 ? -3.859 27.716 -0.022 1.00 80.06 341 ASP A C 1
ATOM 2599 O O . ASP A 1 341 ? -4.487 28.745 0.238 1.00 80.06 341 ASP A O 1
ATOM 2603 N N . PHE A 1 342 ? -4.172 26.542 0.523 1.00 85.00 342 PHE A N 1
ATOM 2604 C CA . PHE A 1 342 ? -5.233 26.418 1.523 1.00 85.00 342 PHE A CA 1
ATOM 2605 C C . PHE A 1 342 ? -4.655 26.621 2.923 1.00 85.00 342 PHE A C 1
ATOM 2607 O O . PHE A 1 342 ? -3.778 25.875 3.360 1.00 85.00 342 PHE A O 1
ATOM 2614 N N . S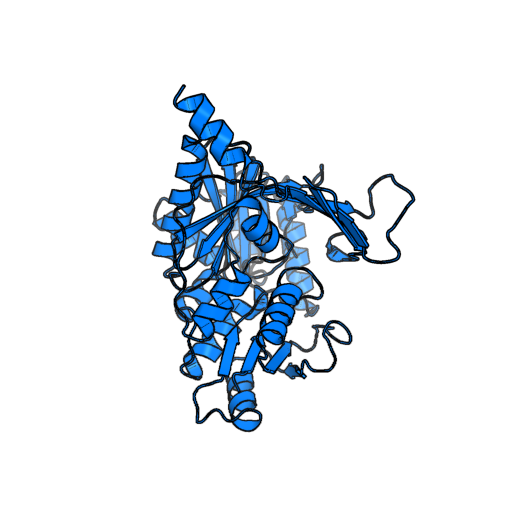ER A 1 343 ? -5.162 27.616 3.651 1.00 86.19 343 SER A N 1
ATOM 2615 C CA . SER A 1 343 ? -4.788 27.853 5.051 1.00 86.19 343 SER A CA 1
ATOM 2616 C C . SER A 1 343 ? -5.430 26.846 6.010 1.00 86.19 343 SER A C 1
ATOM 2618 O O . SER A 1 343 ? -4.850 26.534 7.048 1.00 86.19 343 SER A O 1
ATOM 2620 N N . SER A 1 344 ? -6.599 26.311 5.656 1.00 90.19 344 SER A N 1
ATOM 2621 C CA . SER A 1 344 ? -7.344 25.330 6.443 1.00 90.19 344 SER A CA 1
ATOM 2622 C C . SER A 1 344 ? -8.077 24.332 5.539 1.00 90.19 344 SER A C 1
ATOM 2624 O O . SER A 1 344 ? -8.334 24.634 4.370 1.00 90.19 344 SER A O 1
ATOM 2626 N N . PRO A 1 345 ? -8.432 23.142 6.055 1.00 93.62 345 PRO A N 1
ATOM 2627 C CA . PRO A 1 345 ? -9.390 22.268 5.390 1.00 93.62 345 PRO A CA 1
ATOM 2628 C C . PRO A 1 345 ? -10.767 22.932 5.251 1.00 93.62 345 PRO A C 1
ATOM 2630 O O . PRO A 1 345 ? -11.119 23.806 6.047 1.00 93.62 345 PRO A O 1
ATOM 2633 N N . GLY A 1 346 ? -11.553 22.494 4.270 1.00 95.31 346 GLY A N 1
ATOM 2634 C CA . GLY A 1 346 ? -12.923 22.954 4.058 1.00 95.31 346 GLY A CA 1
ATOM 2635 C C . GLY A 1 346 ? -13.743 21.998 3.197 1.00 95.31 346 GLY A C 1
ATOM 2636 O O . GLY A 1 346 ? -13.216 21.039 2.625 1.00 95.31 346 GLY A O 1
ATOM 2637 N N . GLU A 1 347 ? -15.043 22.273 3.115 1.00 96.75 347 GLU A N 1
ATOM 2638 C CA . GLU A 1 347 ? -15.988 21.528 2.286 1.00 96.75 347 GLU A CA 1
ATOM 2639 C C . GLU A 1 347 ? -16.915 22.465 1.503 1.00 96.75 347 GLU A C 1
ATOM 2641 O O . GLU A 1 347 ? -17.327 23.517 1.993 1.00 96.75 347 GLU A O 1
ATOM 2646 N N . LEU A 1 348 ? -17.255 22.067 0.278 1.00 95.81 348 LEU A N 1
ATOM 2647 C CA . LEU A 1 348 ? -18.316 22.654 -0.536 1.00 95.81 348 LEU A CA 1
ATOM 2648 C C . LEU A 1 348 ? -19.270 21.533 -0.932 1.00 95.81 348 LEU A C 1
ATOM 2650 O O . LEU A 1 348 ? -18.836 20.495 -1.431 1.00 95.81 348 LEU A O 1
ATOM 2654 N N . ARG A 1 349 ? -20.572 21.731 -0.738 1.00 95.50 349 ARG A N 1
ATOM 2655 C CA . ARG A 1 349 ? -21.573 20.721 -1.090 1.00 95.50 349 ARG A CA 1
ATOM 2656 C C . ARG A 1 349 ? -22.829 21.335 -1.679 1.00 95.50 349 ARG A C 1
ATOM 2658 O O . ARG A 1 349 ? -23.284 22.384 -1.227 1.00 95.50 349 ARG A O 1
ATOM 2665 N N . ASN A 1 350 ? -23.406 20.640 -2.648 1.00 93.25 350 ASN A N 1
ATOM 2666 C CA . ASN A 1 350 ? -24.767 20.859 -3.121 1.00 93.25 350 ASN A CA 1
ATOM 2667 C C . ASN A 1 350 ? -25.496 19.503 -3.214 1.00 93.25 350 ASN A C 1
ATOM 2669 O O . ASN A 1 350 ? -25.061 18.530 -2.601 1.00 93.25 350 ASN A O 1
ATOM 2673 N N . ALA A 1 351 ? -26.619 19.442 -3.933 1.00 89.00 351 ALA A N 1
ATOM 2674 C CA . ALA A 1 351 ? -27.406 18.216 -4.064 1.00 89.00 351 ALA A CA 1
ATOM 2675 C C . ALA A 1 351 ? -26.685 17.084 -4.825 1.00 89.00 351 ALA A C 1
ATOM 2677 O O . ALA A 1 351 ? -26.993 15.913 -4.606 1.00 89.00 351 ALA A O 1
ATOM 2678 N N . ASP A 1 352 ? -25.732 17.418 -5.696 1.00 89.31 352 ASP A N 1
ATOM 2679 C CA . ASP A 1 352 ? -25.096 16.471 -6.618 1.00 89.31 352 ASP A CA 1
ATOM 2680 C C . ASP A 1 352 ? -23.635 16.192 -6.260 1.00 89.31 352 ASP A C 1
ATOM 2682 O O . ASP A 1 352 ? -23.132 15.096 -6.501 1.00 89.31 352 ASP A O 1
ATOM 2686 N N . LEU A 1 353 ? -22.942 17.173 -5.687 1.00 94.44 353 LEU A N 1
ATOM 2687 C CA . LEU A 1 353 ? -21.496 17.178 -5.537 1.00 94.44 353 LEU A CA 1
ATOM 2688 C C . LEU A 1 353 ? -21.090 17.481 -4.100 1.00 94.44 353 LEU A C 1
ATOM 2690 O O . LEU A 1 353 ? -21.643 18.368 -3.446 1.00 94.44 353 LEU A O 1
ATOM 2694 N N . HIS A 1 354 ? -20.053 16.786 -3.647 1.00 96.56 354 HIS A N 1
ATOM 2695 C CA . HIS A 1 354 ? -19.331 17.103 -2.429 1.00 96.56 354 HIS A CA 1
ATOM 2696 C C . HIS A 1 354 ? -17.844 17.234 -2.743 1.00 96.56 354 HIS A C 1
ATOM 2698 O O . HIS A 1 354 ? -17.229 16.306 -3.267 1.00 96.56 354 HIS A O 1
ATOM 2704 N N . ILE A 1 355 ? -17.284 18.393 -2.417 1.00 97.31 355 ILE A N 1
ATOM 2705 C CA . ILE A 1 355 ? -15.870 18.704 -2.562 1.00 97.31 355 ILE A CA 1
ATOM 2706 C C . ILE A 1 355 ? -15.291 18.901 -1.169 1.00 97.31 355 ILE A C 1
ATOM 2708 O O . ILE A 1 355 ? -15.763 19.761 -0.429 1.00 97.31 355 ILE A O 1
ATOM 2712 N N . THR A 1 356 ? -14.243 18.161 -0.836 1.00 96.44 356 THR A N 1
ATOM 2713 C CA . THR A 1 356 ? -13.403 18.442 0.329 1.00 96.44 356 THR A CA 1
ATOM 2714 C C . THR A 1 356 ? -12.020 18.852 -0.144 1.00 96.44 356 THR A C 1
ATOM 2716 O O . THR A 1 356 ? -11.505 18.358 -1.143 1.00 96.44 356 THR A O 1
ATOM 2719 N N . TYR A 1 357 ? -11.413 19.811 0.536 1.00 95.38 357 TYR A N 1
ATOM 2720 C CA . TYR A 1 357 ? -10.113 20.341 0.144 1.00 95.38 357 TYR A CA 1
ATOM 2721 C C . TYR A 1 357 ? -9.325 20.755 1.376 1.00 95.38 357 TYR A C 1
ATOM 2723 O O . TYR A 1 357 ? -9.879 20.936 2.463 1.00 95.38 357 TYR A O 1
ATOM 2731 N N . GLY A 1 358 ? -8.017 20.920 1.218 1.00 94.12 358 GLY A N 1
ATOM 2732 C CA . GLY A 1 358 ? -7.194 21.451 2.291 1.00 94.12 358 GLY A CA 1
ATOM 2733 C C . GLY A 1 358 ? -5.696 21.311 2.063 1.00 94.12 358 GLY A C 1
ATOM 2734 O O . GLY A 1 358 ? -5.254 20.714 1.073 1.00 94.12 358 GLY A O 1
ATOM 2735 N N . PRO A 1 359 ? -4.894 21.845 2.999 1.00 91.88 359 PRO A N 1
ATOM 2736 C CA . PRO A 1 359 ? -3.454 21.668 2.976 1.00 91.88 359 PRO A CA 1
ATOM 2737 C C . PRO A 1 359 ? -3.091 20.195 3.189 1.00 91.88 359 PRO A C 1
ATOM 2739 O O . PRO A 1 359 ? -3.662 19.495 4.024 1.00 91.88 359 PRO A O 1
ATOM 2742 N N . GLN A 1 360 ? -2.088 19.731 2.452 1.00 89.62 360 GLN A N 1
ATOM 2743 C CA . GLN A 1 360 ? -1.467 18.423 2.627 1.00 89.62 360 GLN A CA 1
ATOM 2744 C C . GLN A 1 360 ? -0.002 18.519 2.214 1.00 89.62 360 GLN A C 1
ATOM 2746 O O . GLN A 1 360 ? 0.390 18.137 1.112 1.00 89.62 360 GLN A O 1
ATOM 2751 N N . ARG A 1 361 ? 0.807 19.083 3.116 1.00 86.69 361 ARG A N 1
ATOM 2752 C CA . ARG A 1 361 ? 2.232 19.311 2.881 1.00 86.69 361 ARG A CA 1
ATOM 2753 C C . ARG A 1 361 ? 3.024 18.029 3.100 1.00 86.69 361 ARG A C 1
ATOM 2755 O O . ARG A 1 361 ? 3.226 17.605 4.236 1.00 86.69 361 ARG A O 1
ATOM 2762 N N . LEU A 1 362 ? 3.486 17.427 2.010 1.00 83.75 362 LEU A N 1
ATOM 2763 C CA . LEU A 1 362 ? 4.341 16.242 2.024 1.00 83.75 362 LEU A CA 1
ATOM 2764 C C . LEU A 1 362 ? 5.590 16.538 1.196 1.00 83.75 362 LEU A C 1
ATOM 2766 O O . LEU A 1 362 ? 5.547 16.462 -0.030 1.00 83.75 362 LEU A O 1
ATOM 2770 N N . VAL A 1 363 ? 6.697 16.859 1.874 1.00 78.75 363 VAL A N 1
ATOM 2771 C CA . VAL A 1 363 ? 7.956 17.300 1.241 1.00 78.75 363 VAL A CA 1
ATOM 2772 C C . VAL A 1 363 ? 8.438 16.295 0.190 1.00 78.75 363 VAL A C 1
ATOM 2774 O O . VAL A 1 363 ? 8.644 16.666 -0.957 1.00 78.75 363 VAL A O 1
ATOM 2777 N N . HIS A 1 364 ? 8.507 15.007 0.538 1.00 76.94 364 HIS A N 1
ATOM 2778 C CA . HIS A 1 364 ? 8.964 13.944 -0.373 1.00 76.94 364 HIS A CA 1
ATOM 2779 C C . HIS A 1 364 ? 8.020 13.661 -1.549 1.00 76.94 364 HIS A C 1
ATOM 2781 O O . HIS A 1 364 ? 8.399 12.977 -2.492 1.00 76.94 364 HIS A O 1
ATOM 2787 N N . ARG A 1 365 ? 6.773 14.140 -1.485 1.00 78.81 365 ARG A N 1
ATOM 2788 C CA . ARG A 1 365 ? 5.793 14.006 -2.572 1.00 78.81 365 ARG A CA 1
ATOM 2789 C C . ARG A 1 365 ? 5.583 15.317 -3.320 1.00 78.81 365 ARG A C 1
ATOM 2791 O O . ARG A 1 365 ? 4.687 15.379 -4.154 1.00 78.81 365 ARG A O 1
ATOM 2798 N N . GLU A 1 366 ? 6.344 16.356 -2.970 1.00 86.12 366 GLU A N 1
ATOM 2799 C CA . GLU A 1 366 ? 6.180 17.723 -3.470 1.00 86.12 366 GLU A CA 1
ATOM 2800 C C . GLU A 1 366 ? 4.730 18.216 -3.384 1.00 86.12 366 GLU A C 1
ATOM 2802 O O . GLU A 1 366 ? 4.294 19.048 -4.171 1.00 86.12 366 GLU A O 1
ATOM 2807 N N . ARG A 1 367 ? 3.951 17.685 -2.437 1.00 88.25 367 ARG A N 1
ATOM 2808 C CA . ARG A 1 367 ? 2.524 17.975 -2.316 1.00 88.25 367 ARG A CA 1
ATOM 2809 C C . ARG A 1 367 ? 2.337 19.150 -1.378 1.00 88.25 367 ARG A C 1
ATOM 2811 O O . ARG A 1 367 ? 2.960 19.181 -0.316 1.00 88.25 367 ARG A O 1
ATOM 2818 N N . ARG A 1 368 ? 1.464 20.087 -1.745 1.00 90.62 368 ARG A N 1
ATOM 2819 C CA . ARG A 1 368 ? 1.063 21.206 -0.875 1.00 90.62 368 ARG A CA 1
ATOM 2820 C C . ARG A 1 368 ? -0.388 21.113 -0.426 1.00 90.62 368 ARG A C 1
ATOM 2822 O O . ARG A 1 368 ? -0.691 21.493 0.702 1.00 90.62 368 ARG A O 1
ATOM 2829 N N . ALA A 1 369 ? -1.259 20.557 -1.261 1.00 92.31 369 ALA A N 1
ATOM 2830 C CA . ALA A 1 369 ? -2.691 20.501 -1.015 1.00 92.31 369 ALA A CA 1
ATOM 2831 C C . ALA A 1 369 ? -3.362 19.355 -1.776 1.00 92.31 369 ALA A C 1
ATOM 2833 O O . ALA A 1 369 ? -2.747 18.703 -2.623 1.00 92.31 369 ALA A O 1
ATOM 2834 N N . TYR A 1 370 ? -4.634 19.131 -1.466 1.00 94.12 370 TYR A N 1
ATOM 2835 C CA . TYR A 1 370 ? -5.505 18.229 -2.205 1.00 94.12 370 TYR A CA 1
ATOM 2836 C C . TYR A 1 370 ? -6.874 18.868 -2.442 1.00 94.12 370 TYR A C 1
ATOM 2838 O O . TYR A 1 370 ? -7.315 19.729 -1.674 1.00 94.12 370 TYR A O 1
ATOM 2846 N N . ILE A 1 371 ? -7.541 18.388 -3.485 1.00 95.62 371 ILE A N 1
ATOM 2847 C CA . ILE A 1 371 ? -8.963 18.581 -3.741 1.00 95.62 371 ILE A CA 1
ATOM 2848 C C . ILE A 1 371 ? -9.542 17.194 -3.999 1.00 95.62 371 ILE A C 1
ATOM 2850 O O . ILE A 1 371 ? -9.062 16.465 -4.862 1.00 95.62 371 ILE A O 1
ATOM 2854 N N . TYR A 1 372 ? -10.549 16.818 -3.227 1.00 97.31 372 TYR A N 1
ATOM 2855 C CA . TYR A 1 372 ? -11.295 15.583 -3.383 1.00 97.31 372 TYR A CA 1
ATOM 2856 C C . TYR A 1 372 ? -12.724 15.912 -3.791 1.00 97.31 372 TYR A C 1
ATOM 2858 O O . TYR A 1 372 ? -13.385 16.722 -3.149 1.00 97.31 372 TYR A O 1
ATOM 2866 N N . VAL A 1 373 ? -13.197 15.288 -4.860 1.00 97.50 373 VAL A N 1
ATOM 2867 C CA . VAL A 1 373 ? -14.508 15.515 -5.456 1.00 97.50 373 VAL A CA 1
ATOM 2868 C C . VAL A 1 373 ? -15.228 14.181 -5.530 1.00 97.50 373 VAL A C 1
ATOM 2870 O O . VAL A 1 373 ? -14.695 13.223 -6.084 1.00 97.50 373 VAL A O 1
ATOM 2873 N N . ARG A 1 374 ? -16.458 14.121 -5.024 1.00 96.06 374 ARG A N 1
ATOM 2874 C CA . ARG A 1 374 ? -17.341 12.967 -5.207 1.00 96.06 374 ARG A CA 1
ATOM 2875 C C . ARG A 1 374 ? -18.742 13.403 -5.599 1.00 96.06 374 ARG A C 1
ATOM 2877 O O . ARG A 1 374 ? -19.231 14.435 -5.127 1.00 96.06 374 ARG A O 1
ATOM 2884 N N . ARG A 1 375 ? -19.411 12.587 -6.406 1.00 92.81 375 ARG A N 1
ATOM 2885 C CA . ARG A 1 375 ? -20.846 12.719 -6.654 1.00 92.81 375 ARG A CA 1
ATOM 2886 C C . ARG A 1 375 ? -21.615 12.033 -5.526 1.00 92.81 375 ARG A C 1
ATOM 2888 O O . ARG A 1 375 ? -21.304 10.906 -5.141 1.00 92.81 375 ARG A O 1
ATOM 2895 N N . LEU A 1 376 ? -22.601 12.727 -4.970 1.00 80.69 376 LEU A N 1
ATOM 2896 C CA . LEU A 1 376 ? -23.478 12.165 -3.949 1.00 80.69 376 LEU A CA 1
ATOM 2897 C C . LEU A 1 376 ? -24.436 11.170 -4.612 1.00 80.69 376 LEU A C 1
ATOM 2899 O O . LEU A 1 376 ? -25.079 11.495 -5.610 1.00 80.69 376 LEU A O 1
ATOM 2903 N N . PHE A 1 377 ? -24.525 9.956 -4.066 1.00 67.94 377 PHE A N 1
ATOM 2904 C CA . PHE A 1 377 ? -25.491 8.965 -4.531 1.00 67.94 377 PHE A CA 1
ATOM 2905 C C . PHE A 1 377 ? -26.911 9.528 -4.400 1.00 67.94 377 PHE A C 1
ATOM 2907 O O . PHE A 1 377 ? -27.349 9.861 -3.299 1.00 67.94 377 PHE A O 1
ATOM 2914 N N . GLN A 1 378 ? -27.631 9.620 -5.521 1.00 60.66 378 GLN A N 1
ATOM 2915 C CA . GLN A 1 378 ? -29.054 9.956 -5.546 1.00 60.66 378 GLN A CA 1
ATOM 2916 C C . GLN A 1 378 ? -29.857 8.686 -5.860 1.00 60.66 378 GLN A C 1
ATOM 2918 O O . GLN A 1 378 ? -29.895 8.267 -7.019 1.00 60.66 378 GLN A O 1
ATOM 2923 N N . PRO A 1 379 ? -30.524 8.071 -4.863 1.00 51.34 379 PRO A N 1
ATOM 2924 C CA . PRO A 1 379 ? -31.277 6.822 -5.041 1.00 51.34 379 PRO A CA 1
ATOM 2925 C C . PRO A 1 379 ? -32.379 6.894 -6.112 1.00 51.34 379 PRO A C 1
ATOM 2927 O O . PRO A 1 379 ? -32.839 5.880 -6.623 1.00 51.34 379 PRO A O 1
ATOM 2930 N N . THR A 1 380 ? -32.834 8.098 -6.458 1.00 46.75 380 THR A N 1
ATOM 2931 C CA . THR A 1 380 ? -33.922 8.345 -7.412 1.00 46.75 380 THR A CA 1
ATOM 2932 C C . THR A 1 380 ? -33.497 8.287 -8.883 1.00 46.75 380 THR A C 1
ATOM 2934 O O . THR A 1 380 ? -34.368 8.174 -9.744 1.00 46.75 380 THR A O 1
ATOM 2937 N N . ALA A 1 381 ? -32.197 8.336 -9.196 1.00 46.12 381 ALA A N 1
ATOM 2938 C CA . ALA A 1 381 ? -31.710 8.322 -10.579 1.00 46.12 381 ALA A CA 1
ATOM 2939 C C . ALA A 1 381 ? -31.655 6.907 -11.188 1.00 46.12 381 ALA A C 1
ATOM 2941 O O . ALA A 1 381 ? -31.982 6.741 -12.361 1.00 46.12 381 ALA A O 1
ATOM 2942 N N . GLU A 1 382 ? -31.336 5.878 -10.393 1.00 47.53 382 GLU A N 1
ATOM 2943 C CA . GLU A 1 382 ? -31.374 4.474 -10.846 1.00 47.53 382 GLU A CA 1
ATOM 2944 C C . GLU A 1 382 ? -32.795 4.031 -11.210 1.00 47.53 382 GLU A C 1
ATOM 2946 O O . GLU A 1 382 ? -32.987 3.276 -12.161 1.00 47.53 382 GLU A O 1
ATOM 2951 N N . LYS A 1 383 ? -33.809 4.563 -10.515 1.00 41.59 383 LYS A N 1
ATOM 2952 C CA . LYS A 1 383 ? -35.212 4.267 -10.818 1.00 41.59 383 LYS A CA 1
ATOM 2953 C C . LYS A 1 383 ? -35.637 4.811 -12.185 1.00 41.59 383 LYS A C 1
ATOM 2955 O O . LYS A 1 383 ? -36.300 4.097 -12.924 1.00 41.59 383 LYS A O 1
ATOM 2960 N N . ARG A 1 384 ? -35.188 6.019 -12.557 1.00 42.19 384 ARG A N 1
ATOM 2961 C CA . ARG A 1 384 ? -35.459 6.594 -13.888 1.00 42.19 384 ARG A CA 1
ATOM 2962 C C . ARG A 1 384 ? -34.734 5.860 -15.007 1.00 42.19 384 ARG A C 1
ATOM 2964 O O . ARG A 1 384 ? -35.355 5.586 -16.018 1.00 42.19 384 ARG A O 1
ATOM 2971 N N . LEU A 1 385 ? -33.465 5.495 -14.816 1.00 45.84 385 LEU A N 1
ATOM 2972 C CA . LEU A 1 385 ? -32.716 4.745 -15.832 1.00 45.84 385 LEU A CA 1
ATOM 2973 C C . LEU A 1 385 ? -33.273 3.328 -16.034 1.00 45.84 385 LEU A C 1
ATOM 2975 O O . LEU A 1 385 ? -33.266 2.825 -17.151 1.00 45.84 385 LEU A O 1
ATOM 2979 N N . HIS A 1 386 ? -33.790 2.693 -14.978 1.00 43.84 386 HIS A N 1
ATOM 2980 C CA . HIS A 1 386 ? -34.478 1.408 -15.098 1.00 43.84 386 HIS A CA 1
ATOM 2981 C C . HIS A 1 386 ? -35.855 1.546 -15.765 1.00 43.84 386 HIS A C 1
ATOM 2983 O O . HIS A 1 386 ? -36.205 0.728 -16.606 1.00 43.84 386 HIS A O 1
ATOM 2989 N N . GLU A 1 387 ? -36.621 2.590 -15.443 1.00 44.91 387 GLU A N 1
ATOM 2990 C CA . GLU A 1 387 ? -37.923 2.859 -16.070 1.00 44.91 387 GLU A CA 1
ATOM 2991 C C . GLU A 1 387 ? -37.787 3.281 -17.548 1.00 44.91 387 GLU A C 1
ATOM 2993 O O . GLU A 1 387 ? -38.609 2.877 -18.361 1.00 44.91 387 GLU A O 1
ATOM 2998 N N . GLU A 1 388 ? -36.729 4.007 -17.926 1.00 47.78 388 GLU A N 1
ATOM 2999 C CA . GLU A 1 388 ? -36.424 4.391 -19.318 1.00 47.78 388 GLU A CA 1
ATOM 3000 C C . GLU A 1 388 ? -35.805 3.253 -20.148 1.00 47.78 388 GLU A C 1
ATOM 3002 O O . GLU A 1 388 ? -35.888 3.283 -21.370 1.00 47.78 388 GLU A O 1
ATOM 3007 N N . ALA A 1 389 ? -35.194 2.246 -19.515 1.00 47.84 389 ALA A N 1
ATOM 3008 C CA . ALA A 1 389 ? -34.680 1.056 -20.203 1.00 47.84 389 ALA A CA 1
ATOM 3009 C C . ALA A 1 389 ? -35.740 -0.049 -20.387 1.00 47.84 389 ALA A C 1
ATOM 3011 O O . ALA A 1 389 ? -35.520 -0.995 -21.144 1.00 47.84 389 ALA A O 1
ATOM 3012 N N . VAL A 1 390 ? -36.859 0.042 -19.661 1.00 54.09 390 VAL A N 1
ATOM 3013 C CA . VAL A 1 390 ? -37.975 -0.923 -19.687 1.00 54.09 390 VAL A CA 1
ATOM 3014 C C . VAL A 1 390 ? -39.207 -0.360 -20.427 1.00 54.09 390 VAL A C 1
ATOM 3016 O O . VAL A 1 390 ? -40.133 -1.118 -20.724 1.00 54.09 390 VAL A O 1
ATOM 3019 N N . ALA A 1 391 ? -39.209 0.935 -20.759 1.00 47.69 391 ALA A N 1
ATOM 3020 C CA . ALA A 1 391 ? -40.175 1.598 -21.643 1.00 47.69 391 ALA A CA 1
ATOM 3021 C C . ALA A 1 391 ? -39.661 1.642 -23.089 1.00 47.69 391 ALA A C 1
ATOM 3023 O O . ALA A 1 391 ? -40.509 1.520 -24.005 1.00 47.69 391 ALA A O 1
#

Organism: NCBI:txid1679495

Foldseek 3Di:
DAAEEAEDADLDFPSQVLVVLCVVVVHQYEYEYEPPDPCPPSDDPSYHYHYWDLAQVRVLVCCCVPPPCPPLRYFFAYQDLLCQLSRQSNCVVVVADDWNSVLSVQAQFLVSLVVLCVVVVQFAFDKDKDFLVCVVVRLVPCVVEDPQKWKAARHADDCPLIFGHRDPVRNSVSSPVLSVCVVVVVVRSGDRMMMIGHDDDAWKKKWKDFLLHTQAMWTFDADPDRDRQTFKIKLDDPDDLQLLVQQSVSSSVSCVSSRLRHAMKMWMWGADPSHTHTRHIGSHDHGDCVQVCSCQFRVDRSSNQRVCVSSVHDDDRDDTRGTPWIKMKGFDALPDPDDDAFPAWDWDDDQFKIKTKHADDDPVSRTGMMIIMITDDDVVVVVVVVVVVVD

Mean predicted aligned error: 5.76 Å

Secondary structure (DSSP, 8-state):
--EEEEES--SSTHHHHHHHHHHHTT-EEEEEE-TT---TTTS-TTSEEEE----HHHHHHHHHHHS--TTS-EEEE-S-GGGHHHHHHHHHHTT-S-S-HHHHHHHT-HHHHHHHHHHTT-----EEEEEGGGHHHHHHHHTTSPSSEEEEESS-STTTT-EEESSHHHHHHHHHHHHHHHHTT-SS---SEEEEEEPPPSEEEEEEEETTEEEEEEEEEE-SSSS--EEEEES-----HHHHHHHHHHHHHHHHHHT--SSEEEEEEEEETTEEEEEEEESS---TTHHHHIIIIIS--HHHHHHHHHTT---------S-SS-EEEEEEETTSS-----SS-EEEE-SSEEEEEEEEEEGGGTEEEEEEEEEPP-HHHHHHHHHHHH-

Nearest PDB structures (foldseek):
  4dim-assembly1_A  TM=6.557E-01  e=3.552E-21  Anaerococcus prevotii DSM 20548
  7zz3-assembly1_A  TM=7.360E-01  e=8.797E-17  Lactococcus lactis
  4wd3-assembly1_B  TM=6.797E-01  e=6.315E-18  Bacillus subtilis subsp. subtilis
  2j9g-assembly1_A  TM=6.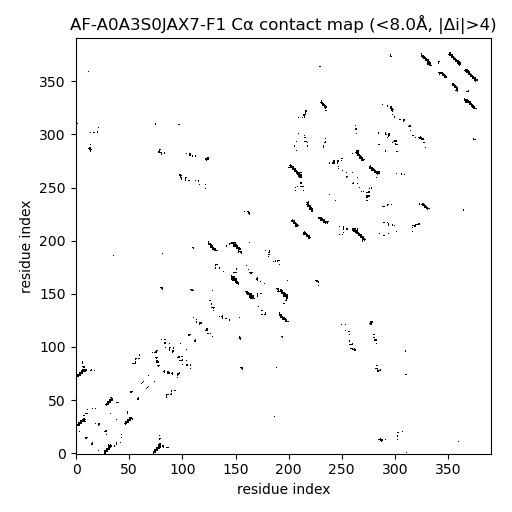451E-01  e=7.557E-18  Escherichia coli
  8hz5-assembly1_B  TM=6.416E-01  e=3.237E-09  Chloroflexus aurantiacus J-10-fl

Sequence (391 aa):
MTRLIVIGARKTGTSLALVRAALDRQLQVTVISGPNDLLQGVFPPEVEIVNLQTEADAVVAWLRDHHPDPDRRLRVTTANDVYARLAAQVAEQLGLPGPDAAAVARSVSKANQKALLAASGLPTAKFVDGALSDLPALWDRVGALRFPVVVKPSEGSASHGVKRCADAGEARRHAEALADELQANRRTGLTDSVIVEEFLEGAEYCVEYFDGRYVGAMRKLKRRGEGFLERGYTSELDLDDTALRRLIDAGASTIELAGLSWGPVHLDCIVRDGVPYVIELNPRIAGSFICDIVRDGYGFDIVTALLDKLTGRGVDVPDIFAPRSYAHVEFLLASDPLPWDFSSPGELRNADLHITYGPQRLVHRERRAYIYVRRLFQPTAEKRLHEEAVA

InterPro domains:
  IPR005479 Carbamoyl phosphate synthase, ATP-binding domain [PS00867] (278-285)
  IPR011761 ATP-grasp fold [PS50975] (114-311)